Protein AF-A0A3P8KNC7-F1 (afdb_monomer)

Solvent-accessible surface area (backbone atoms only — not comparable to full-atom values): 24177 Å² total; per-residue (Å²): 132,87,75,82,82,71,83,78,50,71,65,60,50,45,69,54,47,44,63,62,51,43,53,53,45,45,51,55,51,48,52,53,58,64,34,72,78,49,32,54,43,49,47,32,30,62,50,29,31,54,52,10,49,52,38,25,49,52,13,49,52,46,45,53,50,51,53,49,52,49,52,48,39,68,75,63,72,51,77,86,67,66,94,55,62,63,67,60,54,54,49,51,53,50,51,53,18,50,50,30,32,52,51,9,50,54,35,30,53,51,7,50,52,30,34,61,46,48,24,37,48,64,44,66,70,52,71,58,62,69,56,50,41,55,55,33,48,37,40,67,31,40,56,56,78,46,58,39,99,82,72,78,47,75,53,80,48,36,68,73,57,72,82,70,63,49,46,84,59,31,68,81,48,53,87,65,42,43,63,58,77,69,73,42,61,44,49,41,33,38,53,99,61,39,42,37,42,33,33,53,46,42,33,40,28,58,47,77,39,52,60,88,78,48,53,73,71,56,50,56,52,36,62,73,66,73,44,58,70,57,90,64,30,34,38,38,80,46,76,49,41,31,42,40,39,41,36,43,44,74,82,41,60,60,72,56,34,39,31,31,38,47,81,82,49,38,60,62,59,89,76,43,41,77,58,93,66,62,80,96,51,52,79,46,47,46,26,19,69,43,56,70,66,49,51,60,54,55,68,39,89,60,48,59,58,50,52,48,53,46,50,54,52,52,47,68,40,61,45,63,61,84,88,50,98,52,93,62,65,48,60,57,42,72,49,31,37,39,34,48,41,43,39,36,40,37,38,30,38,36,100,66,70,64,87,60,64,90,59,60,48,93,57,92,50,65,66,64,50,42,50,52,52,42,49,30,49,52,34,40,48,51,50,51,49,50,61,54,55,67,36,38,91,60,66,48,88,67,50,73,67,81,59,71,89,81,63,85,90,71,82,90,73,80,72,87,79,82,73,87,82,79,87,76,87,83,82,134

Mean predicted aligned error: 10.74 Å

pLDDT: mean 82.65, std 15.17, range [25.67, 96.25]

Foldseek 3Di:
DDDPPDDQDLCLLCVQPLVVLLVVLLVLLVVQCPDPVNVVLVCLQPVLQVVLVVLQVVLVVLVVVLVVVVVCCVPVVDPPPPPDPPCVVSVVSNVSSVVSNVVSVVSNVSNNVSFQCSLQCSLVVGPLVVSVQSLCVLFVWGWDFCAPPVNPDGDWAQDDDPVVQDQVLFPVRDPFKGKDGSPWTWTWTDDPFKIKIKIKIKIKGKDKDQQVPDDPVVNVVQVVVVFDDDVRITIDIDMFIKIKMKMFGRDFDQQPKKKWQQPVPGRPDPLWDFADDDPLQVNRRITHNDRVVVVVLVPPPCLSVQLSVLVVCQQQQFAQDPPDPDSPGDGWARWMWIDHRRMIMIMTTDPDDASDSNDGHPGPDSVSVSCSVSRRNSSSSSSVVSRQSNCVSRPDDTDRPRDPPPDDPDPPPDDPPPDDDDDDDDDD

Sequence (428 aa):
MSVSNKLVSKESFIRSKRPTISKLTTQLINNYFADRKKSRKINWAKSGFWSGVSIFVLGLLLLITIVFLFVFDYFRNMQLLGKIKRELFYGIMLGTSFSFIFLGLIVLIIGHRAKKYVLKDVITSLDKYKLIKKLFNFFTLGYKENIDEDGNNTDKNYELINFYKNTHNFSDLKSGFAPICKKYEQYEALTTNQYIKMHNIEYQGSIWHNINSLSRKIKKRVLKTNAQTYGNLIEQKLTKKRFGIAVKLKNLNPEVNVSLFDKDNIYTPNDYKSIDIPKSYEKLLIKSNNPFVLESWLNQKNNLEFLNEIYNELIISQISVPNTKANKKFLIDNLSFIVRNTEAFIWFDIPFELVDLIFIAKNINKEDIIETIVNKLMDDFYLIYLALQLLVPFGLEISVKEEVVNKPLESDLVFDDKESTNNQETKE

Organism: NCBI:txid55603

Secondary structure (DSSP, 8-state):
-----PPPPHHHHHHHHHHHHHHHHHHHHHHHHH-HHHHHHHHIIIIIHHHHHHHHHHHHHHHHHHHHHHHHHHHH---TTTTS-HHHHHHHHHHHHHHHHHHHHHHHHHHHHHHHHHHHHHHHTS-HHHHHHHHHHHTTPEE---B-TTSSSBPPP-PPPHHHH-GGG-TTS-TT-EE-TTSSPEEEEE-SSEEEEEEEEEEEEEEEEETTTS-HHHHHHHHHTT--EETTEEEEEEEEEEEEEEEEESS--TT--EEES-TT-SS--TT-EEPP--GGGGGG--EES-HHHHHHHHTSTTHHHHHHHHHHHHHH-----TT-SS---PPPEEEEEEEETTEEEEEEE-SS-SS------SSS-HHHHHHHHHHHHHHHHHHHHHHHHTTGGGT---------TTS-S-TT----------------

Nearest PDB structures (foldseek):
  7tt5-assembly1_A  TM=3.662E-01  e=1.891E+00  Escherichia coli
  7ye6-assembly1_A  TM=3.607E-01  e=2.477E+00  Escherichia coli K-12
  7r1v-assembly1_A  TM=3.415E-01  e=4.735E+00  Escherichia coli O157:H7
  6fsu-assembly1_A  TM=3.048E-01  e=4.998E+00  Escherichia coli O157:H7
  6fsu-assembly2_B  TM=3.023E-01  e=7.293E+00  Escherichia coli O157:H7

Structure (mmCIF, N/CA/C/O backbone):
data_AF-A0A3P8KNC7-F1
#
_entry.id   AF-A0A3P8KNC7-F1
#
loop_
_atom_site.group_PDB
_atom_site.id
_atom_site.type_symbol
_atom_site.label_atom_id
_atom_site.label_alt_id
_atom_site.label_comp_id
_atom_site.label_asym_id
_atom_site.label_entity_id
_atom_site.label_seq_id
_atom_site.pdbx_PDB_ins_code
_atom_site.Cartn_x
_atom_site.Cartn_y
_atom_site.Cartn_z
_atom_site.occupancy
_atom_site.B_iso_or_equiv
_atom_site.auth_seq_id
_atom_site.auth_comp_id
_atom_site.auth_asym_id
_atom_site.auth_atom_id
_atom_site.pdbx_PDB_model_num
ATOM 1 N N . MET A 1 1 ? -4.973 4.739 36.613 1.00 26.11 1 MET A N 1
ATOM 2 C CA . MET A 1 1 ? -3.979 5.654 36.008 1.00 26.11 1 MET A CA 1
ATOM 3 C C . MET A 1 1 ? -4.636 6.327 34.815 1.00 26.11 1 MET A C 1
ATOM 5 O O . MET A 1 1 ? -5.012 5.622 33.891 1.00 26.11 1 MET A O 1
ATOM 9 N N . SER A 1 2 ? -4.858 7.644 34.854 1.00 25.67 2 SER A N 1
ATOM 10 C CA . SER A 1 2 ? -5.423 8.380 33.718 1.00 25.67 2 SER A CA 1
ATOM 11 C C . SER A 1 2 ? -4.308 8.685 32.721 1.00 25.67 2 SER A C 1
ATOM 13 O O . SER A 1 2 ? -3.541 9.631 32.912 1.00 25.67 2 SER A O 1
ATOM 15 N N . VAL A 1 3 ? -4.185 7.875 31.672 1.00 34.75 3 VAL A N 1
ATOM 16 C CA . VAL A 1 3 ? -3.417 8.293 30.500 1.00 34.75 3 VAL A CA 1
ATOM 17 C C . VAL A 1 3 ? -4.234 9.406 29.852 1.00 34.75 3 VAL A C 1
ATOM 19 O O . VAL A 1 3 ? -5.353 9.182 29.396 1.00 34.75 3 VAL A O 1
ATOM 22 N N . SER A 1 4 ? -3.716 10.632 29.892 1.00 40.09 4 SER A N 1
ATOM 23 C CA . SER A 1 4 ? -4.202 11.709 29.034 1.00 40.09 4 SER A CA 1
ATOM 24 C C . SER A 1 4 ? -3.924 11.276 27.596 1.00 40.09 4 SER A C 1
ATOM 26 O O . SER A 1 4 ? -2.813 11.447 27.094 1.00 40.09 4 SER A O 1
ATOM 28 N N . ASN A 1 5 ? -4.897 10.614 26.969 1.00 56.97 5 ASN A N 1
ATOM 29 C CA . ASN A 1 5 ? -4.815 10.158 25.586 1.00 56.97 5 ASN A CA 1
ATOM 30 C C . ASN A 1 5 ? -4.989 11.366 24.671 1.00 56.97 5 ASN A C 1
ATOM 32 O O . ASN A 1 5 ? -6.041 11.571 24.074 1.00 56.97 5 ASN A O 1
ATOM 36 N N . LYS A 1 6 ? -3.973 12.225 24.610 1.00 68.81 6 LYS A N 1
ATOM 37 C CA . LYS A 1 6 ? -3.972 13.332 23.665 1.00 68.81 6 LYS A CA 1
ATOM 38 C C . LYS A 1 6 ? -3.616 12.782 22.290 1.00 68.81 6 LYS A C 1
ATOM 40 O O . LYS A 1 6 ? -2.531 12.232 22.098 1.00 68.81 6 LYS A O 1
ATOM 45 N N . LEU A 1 7 ? -4.531 12.933 21.340 1.00 82.44 7 LEU A N 1
ATOM 46 C CA . LEU A 1 7 ? -4.303 12.555 19.955 1.00 82.44 7 LEU A CA 1
ATOM 47 C C . LEU A 1 7 ? -3.129 13.366 19.379 1.00 82.44 7 LEU A C 1
ATOM 49 O O . LEU A 1 7 ? -3.103 14.596 19.448 1.00 82.44 7 LEU A O 1
ATOM 53 N N . VAL A 1 8 ? -2.131 12.683 18.818 1.00 87.00 8 VAL A N 1
ATOM 54 C CA . VAL A 1 8 ? -1.033 13.332 18.092 1.00 87.00 8 VAL A CA 1
ATOM 55 C C . VAL A 1 8 ? -1.526 13.757 16.706 1.00 87.00 8 VAL A C 1
ATOM 57 O O . VAL A 1 8 ? -1.983 12.920 15.922 1.00 87.00 8 VAL A O 1
ATOM 60 N N . SER A 1 9 ? -1.405 15.050 16.385 1.00 87.31 9 SER A N 1
ATOM 61 C CA . SER A 1 9 ? -1.753 15.561 15.052 1.00 87.31 9 SER A CA 1
ATOM 62 C C . SER A 1 9 ? -0.834 14.986 13.973 1.00 87.31 9 SER A C 1
ATOM 64 O O . SER A 1 9 ? 0.316 14.614 14.242 1.00 87.31 9 SER A O 1
ATOM 66 N N . LYS A 1 10 ? -1.311 14.965 12.725 1.00 88.62 10 LYS A N 1
ATOM 67 C CA . LYS A 1 10 ? -0.540 14.468 11.581 1.00 88.62 10 LYS A CA 1
ATOM 68 C C . LYS A 1 10 ? 0.785 15.208 11.422 1.00 88.62 10 LYS A C 1
ATOM 70 O O . LYS A 1 10 ? 1.823 14.589 11.200 1.00 88.62 10 LYS A O 1
ATOM 75 N N . GLU A 1 11 ? 0.775 16.527 11.575 1.00 89.25 11 GLU A N 1
ATOM 76 C CA . GLU A 1 11 ? 1.962 17.373 11.451 1.00 89.25 11 GLU A CA 1
ATOM 77 C C . GLU A 1 11 ? 2.979 17.057 12.543 1.00 89.25 11 GLU A C 1
ATOM 79 O O . GLU A 1 11 ? 4.170 16.953 12.253 1.00 89.25 11 GLU A O 1
ATOM 84 N N . SER A 1 12 ? 2.524 16.866 13.785 1.00 89.06 12 SER A N 1
ATOM 85 C CA . SER A 1 12 ? 3.400 16.502 14.902 1.00 89.06 12 SER A CA 1
ATOM 86 C C . SER A 1 12 ? 4.003 15.106 14.711 1.00 89.06 12 SER A C 1
ATOM 88 O O . SER A 1 12 ? 5.212 14.902 14.881 1.00 89.06 12 SER A O 1
ATOM 90 N N . PHE A 1 13 ? 3.187 14.150 14.256 1.00 90.00 13 PHE A N 1
ATOM 91 C CA . PHE A 1 13 ? 3.640 12.804 13.921 1.00 90.00 13 PHE A CA 1
ATOM 92 C C . PHE A 1 13 ? 4.709 12.829 12.818 1.00 90.00 13 PHE A C 1
ATOM 94 O O . PHE A 1 13 ? 5.808 12.305 12.997 1.00 90.00 13 PHE A O 1
ATOM 101 N N . ILE A 1 14 ? 4.441 13.513 11.703 1.00 90.75 14 ILE A N 1
ATOM 102 C CA . ILE A 1 14 ? 5.393 13.633 10.593 1.00 90.75 14 ILE A CA 1
ATOM 103 C C . ILE A 1 14 ? 6.660 14.359 11.044 1.00 90.75 14 ILE A C 1
ATOM 105 O O . ILE A 1 14 ? 7.761 13.885 10.770 1.00 90.75 14 ILE A O 1
ATOM 109 N N . ARG A 1 15 ? 6.538 15.482 11.756 1.00 90.75 15 ARG A N 1
ATOM 110 C CA . ARG A 1 15 ? 7.687 16.269 12.221 1.00 90.75 15 ARG A CA 1
ATOM 111 C C . ARG A 1 15 ? 8.618 15.445 13.105 1.00 90.75 15 ARG A C 1
ATOM 113 O O . ARG A 1 15 ? 9.832 15.542 12.950 1.00 90.75 15 ARG A O 1
ATOM 120 N N . SER A 1 16 ? 8.060 14.639 14.005 1.00 88.75 16 SER A N 1
ATOM 121 C CA . SER A 1 16 ? 8.854 13.819 14.922 1.00 88.75 16 SER A CA 1
ATOM 122 C C . SER A 1 16 ? 9.447 12.575 14.254 1.00 88.75 16 SER A C 1
ATOM 124 O O . SER A 1 16 ? 10.561 12.187 14.591 1.00 88.75 16 SER A O 1
ATOM 126 N N . LYS A 1 17 ? 8.739 11.932 13.310 1.00 91.06 17 LYS A N 1
ATOM 127 C CA . LYS A 1 17 ? 9.111 10.595 12.795 1.00 91.06 17 LYS A CA 1
ATOM 128 C C . LYS A 1 17 ? 9.783 10.588 11.430 1.00 91.06 17 LYS A C 1
ATOM 130 O O . LYS A 1 17 ? 10.603 9.705 11.149 1.00 91.06 17 LYS A O 1
ATOM 135 N N . ARG A 1 18 ? 9.498 11.584 10.589 1.00 92.81 18 ARG A N 1
ATOM 136 C CA . ARG A 1 18 ? 10.053 11.693 9.233 1.00 92.81 18 ARG A CA 1
ATOM 137 C C . ARG A 1 18 ? 11.584 11.711 9.197 1.00 92.81 18 ARG A C 1
ATOM 139 O O . ARG A 1 18 ? 12.114 11.022 8.326 1.00 92.81 18 ARG A O 1
ATOM 146 N N . PRO A 1 19 ? 12.321 12.420 10.082 1.00 93.50 19 PRO A N 1
ATOM 147 C CA . PRO A 1 19 ? 13.785 12.458 10.007 1.00 93.50 19 PRO A CA 1
ATOM 148 C C . PRO A 1 19 ? 14.421 11.067 10.111 1.00 93.50 19 PRO A C 1
ATOM 150 O O . PRO A 1 19 ? 15.242 10.689 9.274 1.00 93.50 19 PRO A O 1
ATOM 153 N N . THR A 1 20 ? 13.973 10.270 11.082 1.00 91.94 20 THR A N 1
ATOM 154 C CA . THR A 1 20 ? 14.472 8.915 11.338 1.00 91.94 20 THR A CA 1
ATOM 155 C C . THR A 1 20 ? 14.205 7.982 10.154 1.00 91.94 20 THR A C 1
ATOM 157 O O . THR A 1 20 ? 15.114 7.301 9.677 1.00 91.94 20 THR A O 1
ATOM 160 N N . ILE A 1 21 ? 12.984 7.995 9.611 1.00 93.69 21 ILE A N 1
ATOM 161 C CA . ILE A 1 21 ? 12.624 7.158 8.455 1.00 93.69 21 ILE A CA 1
ATOM 162 C C . ILE A 1 21 ? 13.291 7.638 7.166 1.00 93.69 21 ILE A C 1
ATOM 164 O O . ILE A 1 21 ? 13.717 6.812 6.359 1.00 93.69 21 ILE A O 1
ATOM 168 N N . SER A 1 22 ? 13.457 8.948 6.985 1.00 95.19 22 SER A N 1
ATOM 169 C CA . SER A 1 22 ? 14.187 9.522 5.853 1.00 95.19 22 SER A CA 1
ATOM 170 C C . SER A 1 22 ? 15.651 9.091 5.851 1.00 95.19 22 SER A C 1
ATOM 172 O O . SER A 1 22 ? 16.154 8.635 4.823 1.00 95.19 22 SER A O 1
ATOM 174 N N . LYS A 1 23 ? 16.324 9.135 7.009 1.00 93.88 23 LYS A N 1
ATOM 175 C CA . LYS A 1 23 ? 17.712 8.673 7.152 1.00 93.88 23 LYS A CA 1
ATOM 176 C C . LYS A 1 23 ? 17.848 7.189 6.801 1.00 93.88 23 LYS A C 1
ATOM 178 O O . LYS A 1 23 ? 18.689 6.840 5.974 1.00 93.88 23 LYS A O 1
ATOM 183 N N . LEU A 1 24 ? 16.990 6.332 7.360 1.00 93.50 24 LEU A N 1
ATOM 184 C CA . LEU A 1 24 ? 17.002 4.891 7.070 1.00 93.50 24 LEU A CA 1
ATOM 185 C C . LEU A 1 24 ? 16.708 4.596 5.593 1.00 93.50 24 LEU A C 1
ATOM 187 O O . LEU A 1 24 ? 17.416 3.816 4.959 1.00 93.50 24 LEU A O 1
ATOM 191 N N . THR A 1 25 ? 15.710 5.264 5.011 1.00 95.00 25 THR A N 1
ATOM 192 C CA . THR A 1 25 ? 15.371 5.113 3.586 1.00 95.00 25 THR A CA 1
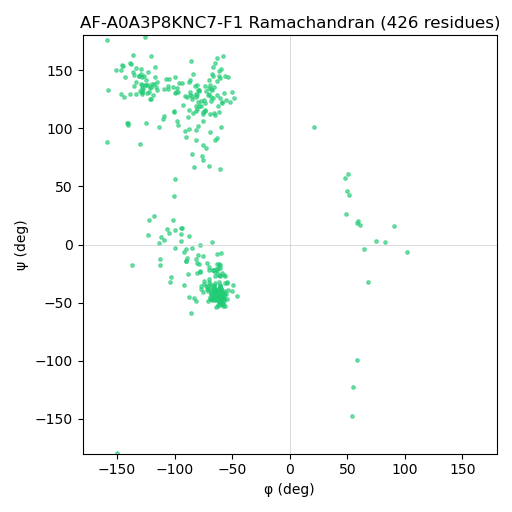ATOM 193 C C . THR A 1 25 ? 16.533 5.561 2.699 1.00 95.00 25 THR A C 1
ATOM 195 O O . THR A 1 25 ? 16.884 4.871 1.744 1.00 95.00 25 THR A O 1
ATOM 198 N N . THR A 1 26 ? 17.185 6.673 3.047 1.00 95.50 26 THR A N 1
ATOM 199 C CA . THR A 1 26 ? 18.369 7.189 2.347 1.00 95.50 26 THR A CA 1
ATOM 200 C C . THR A 1 26 ? 19.510 6.177 2.367 1.00 95.50 26 THR A C 1
ATOM 202 O O . THR A 1 26 ? 20.118 5.928 1.329 1.00 95.50 26 THR A O 1
ATOM 205 N N . GLN A 1 27 ? 19.783 5.550 3.515 1.00 94.38 27 GLN A N 1
ATOM 206 C CA . GLN A 1 27 ? 20.802 4.504 3.632 1.00 94.38 27 GLN A CA 1
ATOM 207 C C . GLN A 1 27 ? 20.477 3.296 2.744 1.00 94.38 27 GLN A C 1
ATOM 209 O O . GLN A 1 27 ? 21.323 2.872 1.958 1.00 94.38 27 GLN A O 1
ATOM 214 N N . LEU A 1 28 ? 19.243 2.784 2.795 1.00 93.38 28 LEU A N 1
ATOM 215 C CA . LEU A 1 28 ? 18.823 1.637 1.981 1.00 93.38 28 LEU A CA 1
ATOM 216 C C . LEU A 1 28 ? 18.915 1.928 0.474 1.00 93.38 28 LEU A C 1
ATOM 218 O O . LEU A 1 28 ? 19.431 1.109 -0.289 1.00 93.38 28 LEU A O 1
ATOM 222 N N . ILE A 1 29 ? 18.475 3.113 0.046 1.00 94.25 29 ILE A N 1
ATOM 223 C CA . ILE A 1 29 ? 18.578 3.551 -1.350 1.00 94.25 29 ILE A CA 1
ATOM 224 C C . ILE A 1 29 ? 20.042 3.736 -1.753 1.00 94.25 29 ILE A C 1
ATOM 226 O O . ILE A 1 29 ? 20.451 3.276 -2.817 1.00 94.25 29 ILE A O 1
ATOM 230 N N . ASN A 1 30 ? 20.876 4.352 -0.918 1.00 93.12 30 ASN A N 1
ATOM 231 C CA . ASN A 1 30 ? 22.291 4.510 -1.239 1.00 93.12 30 ASN A CA 1
ATOM 232 C C . ASN A 1 30 ? 23.007 3.166 -1.373 1.00 93.12 30 ASN A C 1
ATOM 234 O O . ASN A 1 30 ? 23.741 2.990 -2.344 1.00 93.12 30 ASN A O 1
ATOM 238 N N . ASN A 1 31 ? 22.713 2.200 -0.502 1.00 91.25 31 ASN A N 1
ATOM 239 C CA . ASN A 1 31 ? 23.242 0.841 -0.606 1.00 91.25 31 ASN A CA 1
ATOM 240 C C . ASN A 1 31 ? 22.816 0.172 -1.923 1.00 91.25 31 ASN A C 1
ATOM 242 O O . ASN A 1 31 ? 23.648 -0.412 -2.618 1.00 91.25 31 ASN A O 1
ATOM 246 N N . TYR A 1 32 ? 21.549 0.326 -2.332 1.00 91.56 32 TYR A N 1
ATOM 247 C CA . TYR A 1 32 ? 21.067 -0.172 -3.625 1.00 91.56 32 TYR A CA 1
ATOM 248 C C . TYR A 1 32 ? 21.847 0.418 -4.812 1.00 91.56 32 TYR A C 1
ATOM 250 O O . TYR A 1 32 ? 22.194 -0.301 -5.749 1.00 91.56 32 TYR A O 1
ATOM 258 N N . PHE A 1 33 ? 22.122 1.725 -4.790 1.00 90.50 33 PHE A N 1
ATOM 259 C CA . PHE A 1 33 ? 22.842 2.409 -5.870 1.00 90.50 33 PHE A CA 1
ATOM 260 C C . PHE A 1 33 ? 24.362 2.174 -5.840 1.00 90.50 33 PHE A C 1
ATOM 262 O O . PHE A 1 33 ? 25.004 2.309 -6.883 1.00 90.50 33 PHE A O 1
ATOM 269 N N . ALA A 1 34 ? 24.932 1.845 -4.678 1.00 90.12 34 ALA A N 1
ATOM 270 C CA . ALA A 1 34 ? 26.352 1.537 -4.508 1.00 90.12 34 ALA A CA 1
ATOM 271 C C . ALA A 1 34 ? 26.705 0.094 -4.916 1.00 90.12 34 ALA A C 1
ATOM 273 O O . ALA A 1 34 ? 27.844 -0.173 -5.299 1.00 90.12 34 ALA A O 1
ATOM 274 N N . ASP A 1 35 ? 25.739 -0.830 -4.888 1.00 92.06 35 ASP A N 1
ATOM 275 C CA . ASP A 1 35 ? 25.931 -2.215 -5.326 1.00 92.06 35 ASP A CA 1
ATOM 276 C C . ASP A 1 35 ? 26.467 -2.275 -6.768 1.00 92.06 35 ASP A C 1
ATOM 278 O O . ASP A 1 35 ? 25.864 -1.764 -7.718 1.00 92.06 35 ASP A O 1
ATOM 282 N N . ARG A 1 36 ? 27.606 -2.953 -6.951 1.00 85.25 36 ARG A N 1
ATOM 283 C CA . ARG A 1 36 ? 28.327 -3.033 -8.230 1.00 85.25 36 ARG A CA 1
ATOM 284 C C . ARG A 1 36 ? 27.493 -3.640 -9.364 1.00 85.25 36 ARG A C 1
ATOM 286 O O . ARG A 1 36 ? 27.597 -3.185 -10.507 1.00 85.25 36 ARG A O 1
ATOM 293 N N . LYS A 1 37 ? 26.680 -4.667 -9.086 1.00 85.81 37 LYS A N 1
ATOM 294 C CA . LYS A 1 37 ? 25.828 -5.329 -10.091 1.00 85.81 37 LYS A CA 1
ATOM 295 C C . LYS A 1 37 ? 24.674 -4.411 -10.498 1.00 85.81 37 LYS A C 1
ATOM 297 O O . LYS A 1 37 ? 24.346 -4.330 -11.684 1.00 85.81 37 LYS A O 1
ATOM 302 N N . LYS A 1 38 ? 24.088 -3.695 -9.536 1.00 87.75 38 LYS A N 1
ATOM 303 C CA . LYS A 1 38 ? 22.960 -2.774 -9.760 1.00 87.75 38 LYS A CA 1
ATOM 304 C C . LYS A 1 38 ? 23.406 -1.467 -10.419 1.00 87.75 38 LYS A C 1
ATOM 306 O O . LYS A 1 38 ? 22.777 -1.023 -11.379 1.00 87.75 38 LYS A O 1
ATOM 311 N N . SER A 1 39 ? 24.545 -0.918 -10.002 1.00 86.19 39 SER A N 1
ATOM 312 C CA . SER A 1 39 ? 25.155 0.306 -10.539 1.00 86.19 39 SER A CA 1
ATOM 313 C C . SER A 1 39 ? 25.392 0.233 -12.052 1.00 86.19 39 SER A C 1
ATOM 315 O O . SER A 1 39 ? 25.012 1.143 -12.789 1.00 86.19 39 SER A O 1
ATOM 317 N N . ARG A 1 40 ? 25.884 -0.905 -12.570 1.00 85.69 40 ARG A N 1
ATOM 318 C CA . ARG A 1 40 ? 26.016 -1.118 -14.027 1.00 85.69 40 ARG A CA 1
ATOM 319 C C . ARG A 1 40 ? 24.683 -0.964 -14.761 1.00 85.69 40 ARG A C 1
ATOM 321 O O . ARG A 1 40 ? 24.621 -0.281 -15.781 1.00 85.69 40 ARG A O 1
ATOM 328 N N . LYS A 1 41 ? 23.610 -1.576 -14.247 1.00 86.75 41 LYS A N 1
ATOM 329 C CA . LYS A 1 41 ? 22.266 -1.480 -14.844 1.00 86.75 41 LYS A CA 1
ATOM 330 C C . LYS A 1 41 ? 21.720 -0.053 -14.770 1.00 86.75 41 LYS A C 1
ATOM 332 O O . LYS A 1 41 ? 21.096 0.405 -15.723 1.00 86.75 41 LYS A O 1
ATOM 337 N N . ILE A 1 42 ? 21.993 0.661 -13.677 1.00 89.12 42 ILE A N 1
ATOM 338 C CA . ILE A 1 42 ? 21.640 2.077 -13.513 1.00 89.12 42 ILE A CA 1
ATOM 339 C C . ILE A 1 42 ? 22.361 2.941 -14.556 1.00 89.12 42 ILE A C 1
ATOM 341 O O . ILE A 1 42 ? 21.724 3.784 -15.184 1.00 89.12 42 ILE A O 1
ATOM 345 N N . ASN A 1 43 ? 23.651 2.705 -14.801 1.00 87.38 43 ASN A N 1
ATOM 346 C CA . ASN A 1 43 ? 24.418 3.447 -15.805 1.00 87.38 43 ASN A CA 1
ATOM 347 C C . ASN A 1 43 ? 23.904 3.183 -17.225 1.00 87.38 43 ASN A C 1
ATOM 349 O O . ASN A 1 43 ? 23.733 4.124 -17.996 1.00 87.38 43 ASN A O 1
ATOM 353 N N . TRP A 1 44 ? 23.558 1.936 -17.558 1.00 87.06 44 TRP A N 1
ATOM 354 C CA . TRP A 1 44 ? 22.872 1.624 -18.818 1.00 87.06 44 TRP A CA 1
ATOM 355 C C . TRP A 1 44 ? 21.513 2.326 -18.933 1.00 87.06 44 TRP A C 1
ATOM 357 O O . TRP A 1 44 ? 21.173 2.846 -19.993 1.00 87.06 44 TRP A O 1
ATOM 367 N N . ALA A 1 45 ? 20.751 2.389 -17.841 1.00 88.38 45 ALA A N 1
ATOM 368 C CA . ALA A 1 45 ? 19.453 3.051 -17.807 1.00 88.38 45 ALA A CA 1
ATOM 369 C C . ALA A 1 45 ? 19.536 4.586 -17.924 1.00 88.38 45 ALA A C 1
ATOM 371 O O . ALA A 1 45 ? 18.632 5.198 -18.494 1.00 88.38 45 ALA A O 1
ATOM 372 N N . LYS A 1 46 ? 20.590 5.207 -17.373 1.00 86.56 46 LYS A N 1
ATOM 373 C CA . LYS A 1 46 ? 20.820 6.661 -17.413 1.00 86.56 46 LYS A CA 1
ATOM 374 C C . LYS A 1 46 ? 21.545 7.089 -18.686 1.00 86.56 46 LYS A C 1
ATOM 376 O O . LYS A 1 46 ? 21.010 7.884 -19.448 1.00 86.56 46 LYS A O 1
ATOM 381 N N . SER A 1 47 ? 22.739 6.553 -18.919 1.00 86.44 47 SER A N 1
ATOM 382 C CA . SER A 1 47 ? 23.640 6.986 -19.991 1.00 86.44 47 SER A CA 1
ATOM 383 C C . SER A 1 47 ? 23.449 6.190 -21.274 1.00 86.44 47 SER A C 1
ATOM 385 O O . SER A 1 47 ? 23.537 6.768 -22.350 1.00 86.44 47 SER A O 1
ATOM 387 N N . GLY A 1 48 ? 23.137 4.893 -21.175 1.00 85.81 48 GLY A N 1
ATOM 388 C CA . GLY A 1 48 ? 22.953 4.023 -22.342 1.00 85.81 48 GLY A CA 1
ATOM 389 C C . GLY A 1 48 ? 21.826 4.485 -23.265 1.00 85.81 48 GLY A C 1
ATOM 390 O O . GLY A 1 48 ? 21.948 4.405 -24.479 1.00 85.81 48 GLY A O 1
ATOM 391 N N . PHE A 1 49 ? 20.746 5.044 -22.712 1.00 84.44 49 PHE A N 1
ATOM 392 C CA . PHE A 1 49 ? 19.694 5.639 -23.536 1.00 84.44 49 PHE A CA 1
ATOM 393 C C . PHE A 1 49 ? 20.223 6.829 -24.353 1.00 84.44 49 PHE A C 1
ATOM 395 O O . PHE A 1 49 ? 20.071 6.846 -25.570 1.00 84.44 49 PHE A O 1
ATOM 402 N N . TRP A 1 50 ? 20.884 7.795 -23.709 1.00 88.69 50 TRP A N 1
ATOM 403 C CA . TRP A 1 50 ? 21.377 8.999 -24.384 1.00 88.69 50 TRP A CA 1
ATOM 404 C C . TRP A 1 50 ? 22.529 8.722 -25.345 1.00 88.69 50 TRP A C 1
ATOM 406 O O . TRP A 1 50 ? 22.547 9.292 -26.429 1.00 88.69 50 TRP A O 1
ATOM 416 N N . SER A 1 51 ? 23.447 7.814 -25.006 1.00 89.81 51 SER A N 1
ATOM 417 C CA . SER A 1 51 ? 24.494 7.398 -25.941 1.00 89.81 51 SER A CA 1
ATOM 418 C C . SER A 1 51 ? 23.899 6.712 -27.171 1.00 89.81 51 SER A C 1
ATOM 420 O O . SER A 1 51 ? 24.319 7.006 -28.286 1.00 89.81 51 SER A O 1
ATOM 422 N N . GLY A 1 52 ? 22.870 5.877 -26.992 1.00 90.75 52 GLY A N 1
ATOM 423 C CA . GLY A 1 52 ? 22.117 5.281 -28.095 1.00 90.75 52 GLY A CA 1
ATOM 424 C C . GLY A 1 52 ? 21.443 6.324 -28.986 1.00 90.75 52 GLY A C 1
ATOM 425 O O . GLY A 1 52 ? 21.566 6.236 -30.206 1.00 90.75 52 GLY A O 1
ATOM 426 N N . VAL A 1 53 ? 20.794 7.340 -28.392 1.00 91.75 53 VAL A N 1
ATOM 427 C CA . VAL A 1 53 ? 20.207 8.468 -29.143 1.00 91.75 53 VAL A CA 1
ATOM 428 C C . VAL A 1 53 ? 21.292 9.177 -29.951 1.00 91.75 53 VAL A C 1
ATOM 430 O O . VAL A 1 53 ? 21.121 9.361 -31.152 1.00 91.75 53 VAL A O 1
ATOM 433 N N . SER A 1 54 ? 22.415 9.539 -29.328 1.00 93.94 54 SER A N 1
ATOM 434 C CA . SER A 1 54 ? 23.494 10.269 -29.998 1.00 93.94 54 SER A CA 1
ATOM 435 C C . SER A 1 54 ? 24.088 9.484 -31.167 1.00 93.94 54 SER A C 1
ATOM 437 O O . SER A 1 54 ? 24.236 10.038 -32.252 1.00 93.94 54 SER A O 1
ATOM 439 N N . ILE A 1 55 ? 24.378 8.190 -30.985 1.00 94.00 55 ILE A N 1
ATOM 440 C CA . ILE A 1 55 ? 24.916 7.327 -32.051 1.00 94.00 55 ILE A CA 1
ATOM 441 C C . ILE A 1 55 ? 23.906 7.197 -33.199 1.00 94.00 55 ILE A C 1
ATOM 443 O O . ILE A 1 55 ? 24.275 7.318 -34.367 1.00 94.00 55 ILE A O 1
ATOM 447 N N . PHE A 1 56 ? 22.625 7.004 -32.876 1.00 95.56 56 PHE A N 1
ATOM 448 C CA . PHE A 1 56 ? 21.559 6.903 -33.870 1.00 95.56 56 PHE A CA 1
ATOM 449 C C . PHE A 1 56 ? 21.402 8.200 -34.680 1.00 95.56 56 PHE A C 1
ATOM 451 O O . PHE A 1 56 ? 21.335 8.159 -35.908 1.00 95.56 56 PHE A O 1
ATOM 458 N N . VAL A 1 57 ? 21.399 9.356 -34.007 1.00 95.75 57 VAL A N 1
ATOM 459 C CA . VAL A 1 57 ? 21.302 10.675 -34.651 1.00 95.75 57 VAL A CA 1
ATOM 460 C C . VAL A 1 57 ? 22.527 10.958 -35.518 1.00 95.75 57 VAL A C 1
ATOM 462 O O . VAL A 1 57 ? 22.363 11.416 -36.645 1.00 95.75 57 VAL A O 1
ATOM 465 N N . LEU A 1 58 ? 23.739 10.638 -35.054 1.00 95.25 58 LEU A N 1
ATOM 466 C CA . LEU A 1 58 ? 24.955 10.753 -35.868 1.00 95.25 58 LEU A CA 1
ATOM 467 C C . LEU A 1 58 ? 24.872 9.884 -37.130 1.00 95.25 58 LEU A C 1
ATOM 469 O O . LEU A 1 58 ? 25.203 10.354 -38.216 1.00 95.25 58 LEU A O 1
ATOM 473 N N . GLY A 1 59 ? 24.373 8.650 -37.010 1.00 95.56 59 GLY A N 1
ATOM 474 C CA . GLY A 1 59 ? 24.130 7.769 -38.153 1.00 95.56 59 GLY A CA 1
ATOM 475 C C . GLY A 1 59 ? 23.145 8.363 -39.166 1.00 95.56 59 GLY A C 1
ATOM 476 O O . GLY A 1 59 ? 23.424 8.343 -40.365 1.00 95.56 59 GLY A O 1
ATOM 477 N N . LEU A 1 60 ? 22.039 8.953 -38.696 1.00 96.25 60 LEU A N 1
ATOM 478 C CA . LEU A 1 60 ? 21.060 9.640 -39.549 1.00 96.25 60 LEU A CA 1
ATOM 479 C C . LEU A 1 60 ? 21.625 10.897 -40.217 1.00 96.25 60 LEU A C 1
ATOM 481 O O . LEU A 1 60 ? 21.385 11.115 -41.401 1.00 96.25 60 LEU A O 1
ATOM 485 N N . LEU A 1 61 ? 22.383 11.717 -39.488 1.00 96.12 61 LEU A N 1
ATOM 486 C CA . LEU A 1 61 ? 23.021 12.911 -40.047 1.00 96.12 61 LEU A CA 1
ATOM 487 C C . LEU A 1 61 ? 24.040 12.540 -41.127 1.00 96.12 61 LEU A C 1
ATOM 489 O O . LEU A 1 61 ? 24.073 13.179 -42.181 1.00 96.12 61 LEU A O 1
ATOM 493 N N . LEU A 1 62 ? 24.821 11.478 -40.908 1.00 94.94 62 LEU A N 1
ATOM 494 C CA . LEU A 1 62 ? 25.701 10.924 -41.935 1.00 94.94 62 LEU A CA 1
ATOM 495 C C . LEU A 1 62 ? 24.897 10.465 -43.151 1.00 94.94 62 LEU A C 1
ATOM 497 O O . LEU A 1 62 ? 25.252 10.837 -44.264 1.00 94.94 62 LEU A O 1
ATOM 501 N N . LEU A 1 63 ? 23.787 9.745 -42.954 1.00 95.19 63 LEU A N 1
ATOM 502 C CA . LEU A 1 63 ? 22.930 9.290 -44.052 1.00 95.19 63 LEU A CA 1
ATOM 503 C C . LEU A 1 63 ? 22.429 10.465 -44.900 1.00 95.19 63 LEU A C 1
ATOM 505 O O . LEU A 1 63 ? 22.562 10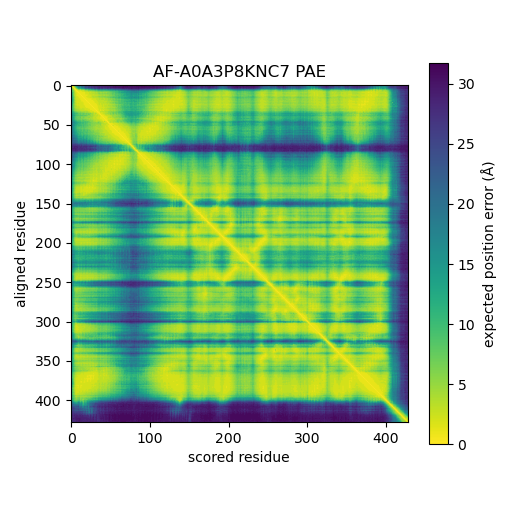.446 -46.121 1.00 95.19 63 LEU A O 1
ATOM 509 N N . ILE A 1 64 ? 21.902 11.507 -44.251 1.00 94.62 64 ILE A N 1
ATOM 510 C CA . ILE A 1 64 ? 21.407 12.720 -44.918 1.00 94.62 64 ILE A CA 1
ATOM 511 C C . ILE A 1 64 ? 22.536 13.401 -45.695 1.00 94.62 64 ILE A C 1
ATOM 513 O O . ILE A 1 64 ? 22.351 13.768 -46.854 1.00 94.62 64 ILE A O 1
ATOM 517 N N . THR A 1 65 ? 23.716 13.529 -45.085 1.00 92.00 65 THR A N 1
ATOM 518 C CA . THR A 1 65 ? 24.886 14.152 -45.721 1.00 92.00 65 THR A CA 1
ATOM 519 C C . THR A 1 65 ? 25.338 13.357 -46.944 1.00 92.00 65 THR A C 1
ATOM 521 O O . THR A 1 65 ? 25.636 13.941 -47.981 1.00 92.00 65 THR A O 1
ATOM 524 N N . ILE A 1 66 ? 25.343 12.026 -46.857 1.00 90.69 66 ILE A N 1
ATOM 525 C CA . ILE A 1 66 ? 25.705 11.135 -47.965 1.00 90.69 66 ILE A CA 1
ATOM 526 C C . ILE A 1 66 ? 24.712 11.266 -49.117 1.00 90.69 66 ILE A C 1
ATOM 528 O O . ILE A 1 66 ? 25.135 11.409 -50.261 1.00 90.69 66 ILE A O 1
ATOM 532 N N . VAL A 1 67 ? 23.407 11.256 -48.827 1.00 89.31 67 VAL A N 1
ATOM 533 C CA . VAL A 1 67 ? 22.359 11.447 -49.840 1.00 89.31 67 VAL A CA 1
ATOM 534 C C . VAL A 1 67 ? 22.503 12.816 -50.501 1.00 89.31 67 VAL A C 1
ATOM 536 O O . VAL A 1 67 ? 22.460 12.909 -51.725 1.00 89.31 67 VAL A O 1
ATOM 539 N N . PHE A 1 68 ? 22.743 13.870 -49.720 1.00 88.56 68 PHE A N 1
ATOM 540 C CA . PHE A 1 68 ? 22.943 15.215 -50.252 1.00 88.56 68 PHE A CA 1
ATOM 541 C C . PHE A 1 68 ? 24.189 15.304 -51.143 1.00 88.56 68 PHE A C 1
ATOM 543 O O . PHE A 1 68 ? 24.110 15.833 -52.250 1.00 88.56 68 PHE A O 1
ATOM 550 N N . LEU A 1 69 ? 25.318 14.736 -50.707 1.00 85.81 69 LEU A N 1
ATOM 551 C CA . LEU A 1 69 ? 26.550 14.672 -51.497 1.00 85.81 69 LEU A CA 1
ATOM 552 C C . LEU A 1 69 ? 26.367 13.852 -52.774 1.00 85.81 69 LEU A C 1
ATOM 554 O O . LEU A 1 69 ? 26.888 14.242 -53.809 1.00 85.81 69 LEU A O 1
ATOM 558 N N . PHE A 1 70 ? 25.634 12.739 -52.718 1.00 84.50 70 PHE A N 1
ATOM 559 C CA . PHE A 1 70 ? 25.329 11.919 -53.890 1.00 84.50 70 PHE A CA 1
ATOM 560 C C . PHE A 1 70 ? 24.476 12.684 -54.906 1.00 84.50 70 PHE A C 1
ATOM 562 O O . PHE A 1 70 ? 24.802 12.704 -56.089 1.00 84.50 70 PHE A O 1
ATOM 569 N N . VAL A 1 71 ? 23.414 13.358 -54.452 1.00 84.75 71 VAL A N 1
ATOM 570 C CA . VAL A 1 71 ? 22.556 14.199 -55.302 1.00 84.75 71 VAL A CA 1
ATOM 571 C C . VAL A 1 71 ? 23.372 15.340 -55.911 1.00 84.75 71 VAL A C 1
ATOM 573 O O . VAL A 1 71 ? 23.313 15.568 -57.115 1.00 84.75 71 VAL A O 1
ATOM 576 N N . PHE A 1 72 ? 24.181 16.034 -55.112 1.00 82.19 72 PHE A N 1
ATOM 577 C CA . PHE A 1 72 ? 25.005 17.138 -55.593 1.00 82.19 72 PHE A CA 1
ATOM 578 C C . PHE A 1 72 ? 26.040 16.682 -56.635 1.00 82.19 72 PHE A C 1
ATOM 580 O O . PHE A 1 72 ? 26.147 17.299 -57.691 1.00 82.19 72 PHE A O 1
ATOM 587 N N . ASP A 1 73 ? 26.751 15.583 -56.378 1.00 78.25 73 ASP A N 1
ATOM 588 C CA . ASP A 1 73 ? 27.720 14.982 -57.304 1.00 78.25 73 ASP A CA 1
ATOM 589 C C . ASP A 1 73 ? 27.049 14.499 -58.605 1.00 78.25 73 ASP A C 1
ATOM 591 O O . ASP A 1 73 ? 27.567 14.721 -59.699 1.00 78.25 73 ASP A O 1
ATOM 595 N N . TYR A 1 74 ? 25.850 13.912 -58.504 1.00 77.75 74 TYR A N 1
ATOM 596 C CA . TYR A 1 74 ? 25.069 13.440 -59.650 1.00 77.75 74 TYR A CA 1
ATOM 597 C C . TYR A 1 74 ? 24.544 14.581 -60.535 1.00 77.75 74 TYR A C 1
ATOM 599 O O . TYR A 1 74 ? 24.616 14.485 -61.756 1.00 77.75 74 TYR A O 1
ATOM 607 N N . PHE A 1 75 ? 24.030 15.667 -59.947 1.00 77.69 75 PHE A N 1
ATOM 608 C CA . PHE A 1 75 ? 23.411 16.760 -60.709 1.00 77.69 75 PHE A CA 1
ATOM 609 C C . PHE A 1 75 ? 24.388 17.852 -61.164 1.00 77.69 75 PHE A C 1
ATOM 611 O O . PHE A 1 75 ? 24.101 18.535 -62.146 1.00 77.69 75 PHE A O 1
ATOM 618 N N . ARG A 1 76 ? 25.527 18.052 -60.484 1.00 69.38 76 ARG A N 1
ATOM 619 C CA . ARG A 1 76 ? 26.505 19.098 -60.851 1.00 69.38 76 ARG A CA 1
ATOM 620 C C . ARG A 1 76 ? 27.713 18.604 -61.644 1.00 69.38 76 ARG A C 1
ATOM 622 O O . ARG A 1 76 ? 28.523 19.446 -62.023 1.00 69.38 76 ARG A O 1
ATOM 629 N N . ASN A 1 77 ? 27.853 17.297 -61.902 1.00 64.12 77 ASN A N 1
ATOM 630 C CA . ASN A 1 77 ? 29.027 16.713 -62.579 1.00 64.12 77 ASN A CA 1
ATOM 631 C C . ASN A 1 77 ? 30.374 17.181 -61.977 1.00 64.12 77 ASN A C 1
ATOM 633 O O . ASN A 1 77 ? 31.401 17.225 -62.655 1.00 64.12 77 ASN A O 1
ATOM 637 N N . MET A 1 78 ? 30.385 17.564 -60.699 1.00 59.25 78 MET A N 1
ATOM 638 C CA . MET A 1 78 ? 31.595 18.004 -60.014 1.00 59.25 78 MET A CA 1
ATOM 639 C C . MET A 1 78 ? 32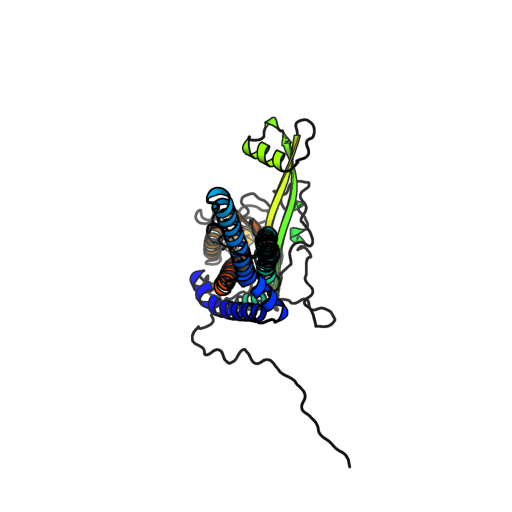.372 16.771 -59.576 1.00 59.25 78 MET A C 1
ATOM 641 O O . MET A 1 78 ? 31.912 16.074 -58.693 1.00 59.25 78 MET A O 1
ATOM 645 N N . GLN A 1 79 ? 33.569 16.522 -60.111 1.00 62.12 79 GLN A N 1
ATOM 646 C CA . GLN A 1 79 ? 34.462 15.466 -59.610 1.00 62.12 79 GLN A CA 1
ATOM 647 C C . GLN A 1 79 ? 35.045 15.824 -58.225 1.00 62.12 79 GLN A C 1
ATOM 649 O O . GLN A 1 79 ? 36.244 16.053 -58.079 1.00 62.12 79 GLN A O 1
ATOM 654 N N . LEU A 1 80 ? 34.204 15.872 -57.190 1.00 58.53 80 LEU A N 1
ATOM 655 C CA . LEU A 1 80 ? 34.583 16.231 -55.815 1.00 58.53 80 LEU A CA 1
ATOM 656 C C . LEU A 1 80 ? 35.572 15.237 -55.174 1.00 58.53 80 LEU A C 1
ATOM 658 O O . LEU A 1 80 ? 36.262 15.595 -54.225 1.00 58.53 80 LEU A O 1
ATOM 662 N N . LEU A 1 81 ? 35.653 14.001 -55.681 1.00 58.59 81 LEU A N 1
ATOM 663 C CA . LEU A 1 81 ? 36.388 12.883 -55.062 1.00 58.59 81 LEU A CA 1
ATOM 664 C C . LEU A 1 81 ? 37.640 12.405 -55.832 1.00 58.59 81 LEU A C 1
ATOM 666 O O . LEU A 1 81 ? 38.264 11.419 -55.431 1.00 58.59 81 LEU A O 1
ATOM 670 N N . GLY A 1 82 ? 38.062 13.090 -56.902 1.00 59.94 82 GLY A N 1
ATOM 671 C CA . GLY A 1 82 ? 39.269 12.716 -57.661 1.00 59.94 82 GLY A CA 1
ATOM 672 C C . GLY A 1 82 ? 39.275 11.252 -58.154 1.00 59.94 82 GLY A C 1
ATOM 673 O O . GLY A 1 82 ? 38.229 10.688 -58.457 1.00 59.94 82 GLY A O 1
ATOM 674 N N . LYS A 1 83 ? 40.458 10.615 -58.235 1.00 56.16 83 LYS A N 1
ATOM 675 C CA . LYS A 1 83 ? 40.675 9.236 -58.754 1.00 56.16 83 LYS A CA 1
ATOM 676 C C . LYS A 1 83 ? 40.082 8.096 -57.894 1.00 56.16 83 LYS A C 1
ATOM 678 O O . LYS A 1 83 ? 40.289 6.926 -58.220 1.00 56.16 83 LYS A O 1
ATOM 683 N N . ILE A 1 84 ? 39.396 8.386 -56.788 1.00 62.94 84 ILE A N 1
ATOM 684 C CA . ILE A 1 84 ? 38.795 7.349 -55.935 1.00 62.94 84 ILE A CA 1
ATOM 685 C C . ILE A 1 84 ? 37.556 6.781 -56.640 1.00 62.94 84 ILE A C 1
ATOM 687 O O . ILE A 1 84 ? 36.740 7.533 -57.169 1.00 62.94 84 ILE A O 1
ATOM 691 N N . LYS A 1 85 ? 37.382 5.449 -56.631 1.00 73.94 85 LYS A N 1
ATOM 692 C CA . LYS A 1 85 ? 36.153 4.805 -57.127 1.00 73.94 85 LYS A CA 1
ATOM 693 C C . LYS A 1 85 ? 34.957 5.317 -56.316 1.00 73.94 85 LYS A C 1
ATOM 695 O O . LYS A 1 85 ? 34.725 4.871 -55.196 1.00 73.94 85 LYS A O 1
ATOM 700 N N . ARG A 1 86 ? 34.208 6.254 -56.897 1.00 75.00 86 ARG A N 1
ATOM 701 C CA . ARG A 1 86 ? 33.036 6.931 -56.323 1.00 75.00 86 ARG A CA 1
ATOM 702 C C . ARG A 1 86 ? 32.050 5.971 -55.649 1.00 75.00 86 ARG A C 1
ATOM 704 O O . ARG A 1 86 ? 31.608 6.218 -54.532 1.00 75.00 86 ARG A O 1
ATOM 711 N N . GLU A 1 87 ? 31.760 4.847 -56.299 1.00 79.00 87 GLU A N 1
ATOM 712 C CA . GLU A 1 87 ? 30.879 3.791 -55.780 1.00 79.00 87 GLU A CA 1
ATOM 713 C C . GLU A 1 87 ? 31.384 3.197 -54.460 1.00 79.00 87 GLU A C 1
ATOM 715 O O . GLU A 1 87 ? 30.605 2.976 -53.536 1.00 79.00 87 GLU A O 1
ATOM 720 N N . LEU A 1 88 ? 32.698 2.994 -54.342 1.00 82.81 88 LEU A N 1
ATOM 721 C CA . LEU A 1 88 ? 33.325 2.437 -53.149 1.00 82.81 88 LEU A CA 1
ATOM 722 C C . LEU A 1 88 ? 33.298 3.440 -51.988 1.00 82.81 88 LEU A C 1
ATOM 724 O O . LEU A 1 88 ? 33.021 3.051 -50.857 1.00 82.81 88 LEU A O 1
ATOM 728 N N . PHE A 1 89 ? 33.504 4.732 -52.263 1.00 85.56 89 PHE A N 1
ATOM 729 C CA . PHE A 1 89 ? 33.376 5.786 -51.253 1.00 85.56 89 PHE A CA 1
ATOM 730 C C . PHE A 1 89 ? 31.948 5.869 -50.693 1.00 85.56 89 PHE A C 1
ATOM 732 O O . PHE A 1 89 ? 31.758 5.784 -49.478 1.00 85.56 89 PHE A O 1
ATOM 739 N N . TYR A 1 90 ? 30.937 5.978 -51.564 1.00 86.06 90 TYR A N 1
ATOM 740 C CA . TYR A 1 90 ? 29.540 6.035 -51.128 1.00 86.06 90 TYR A CA 1
ATOM 741 C C . TYR A 1 90 ? 29.095 4.736 -50.450 1.00 86.06 90 TYR A C 1
ATOM 743 O O . TYR A 1 90 ? 28.400 4.797 -49.441 1.00 86.06 90 TYR A O 1
ATOM 751 N N . GLY A 1 91 ? 29.538 3.573 -50.938 1.00 87.38 91 GLY A N 1
ATOM 752 C CA . GLY A 1 91 ? 29.254 2.278 -50.317 1.00 87.38 91 GLY A CA 1
ATOM 753 C C . GLY A 1 91 ? 29.807 2.165 -48.894 1.00 87.38 91 GLY A C 1
ATOM 754 O O . GLY A 1 91 ? 29.076 1.770 -47.987 1.00 87.38 91 GLY A O 1
ATOM 755 N N . ILE A 1 92 ? 31.062 2.576 -48.669 1.00 89.81 92 ILE A N 1
ATOM 756 C CA . ILE A 1 92 ? 31.669 2.592 -47.328 1.00 89.81 92 ILE A CA 1
ATOM 757 C C . ILE A 1 92 ? 30.925 3.567 -46.412 1.00 89.81 92 ILE A C 1
ATOM 759 O O . ILE A 1 92 ? 30.576 3.199 -45.294 1.00 89.81 92 ILE A O 1
ATOM 763 N N . MET A 1 93 ? 30.642 4.784 -46.881 1.00 90.81 93 MET A N 1
ATOM 764 C CA . MET A 1 93 ? 29.949 5.802 -46.084 1.00 90.81 93 MET A CA 1
ATOM 765 C C . MET A 1 93 ? 28.507 5.394 -45.740 1.00 90.81 93 MET A C 1
ATOM 767 O O . MET A 1 93 ? 28.047 5.605 -44.617 1.00 90.81 93 MET A O 1
ATOM 771 N N . LEU A 1 94 ? 27.787 4.762 -46.673 1.00 92.88 94 LEU A N 1
ATOM 772 C CA . LEU A 1 94 ? 26.467 4.188 -46.400 1.00 92.88 94 LEU A CA 1
ATOM 773 C C . LEU A 1 94 ? 26.569 3.046 -45.384 1.00 92.88 94 LEU A C 1
ATOM 775 O O . LEU A 1 94 ? 25.793 3.007 -44.431 1.00 92.88 94 LEU A O 1
ATOM 779 N N . GLY A 1 95 ? 27.545 2.148 -45.542 1.00 94.00 95 GLY A N 1
ATOM 780 C CA . GLY A 1 95 ? 27.785 1.049 -44.607 1.00 94.00 95 GLY A CA 1
ATOM 781 C C . GLY A 1 95 ? 28.089 1.528 -43.183 1.00 94.00 95 GLY A C 1
ATOM 782 O O . GLY A 1 95 ? 27.529 0.993 -42.221 1.00 94.00 95 GLY A O 1
ATOM 783 N N . THR A 1 96 ? 28.915 2.566 -43.023 1.00 93.94 96 THR A N 1
ATOM 784 C CA . THR A 1 96 ? 29.221 3.154 -41.707 1.00 93.94 96 THR A CA 1
ATOM 785 C C . THR A 1 96 ? 28.009 3.858 -41.102 1.00 93.94 96 THR A C 1
ATOM 787 O O . THR A 1 96 ? 27.725 3.663 -39.919 1.00 93.94 96 THR A O 1
ATOM 790 N N . SER A 1 97 ? 27.239 4.601 -41.904 1.00 96.12 97 SER A N 1
ATOM 791 C CA . SER A 1 97 ? 25.988 5.229 -41.465 1.00 96.12 97 SER A CA 1
ATOM 792 C C . SER A 1 97 ? 24.980 4.193 -40.956 1.00 96.12 97 SER A C 1
ATOM 794 O O . SER A 1 97 ? 24.509 4.306 -39.820 1.00 96.12 97 SER A O 1
ATOM 796 N N . PHE A 1 98 ? 24.707 3.136 -41.729 1.00 95.25 98 PHE A N 1
ATOM 797 C CA . PHE A 1 98 ? 23.819 2.058 -41.290 1.00 95.25 98 PHE A CA 1
ATOM 798 C C . PHE A 1 98 ? 24.348 1.349 -40.044 1.00 95.25 98 PHE A C 1
ATOM 800 O O . PHE A 1 98 ? 23.569 1.070 -39.134 1.00 95.25 98 PHE A O 1
ATOM 807 N N . SER A 1 99 ? 25.660 1.118 -39.949 1.00 95.75 99 SER A N 1
ATOM 808 C CA . SER A 1 99 ? 26.274 0.529 -38.752 1.00 95.75 99 SER A CA 1
ATOM 809 C C . SER A 1 99 ? 25.996 1.370 -37.504 1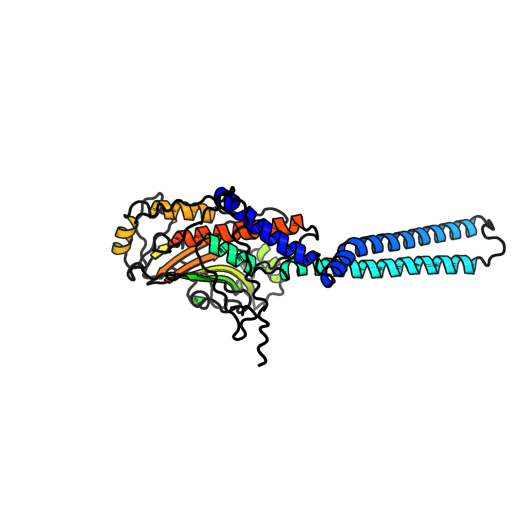.00 95.75 99 SER A C 1
ATOM 811 O O . SER A 1 99 ? 25.588 0.824 -36.481 1.00 95.75 99 SER A O 1
ATOM 813 N N . PHE A 1 100 ? 26.128 2.698 -37.581 1.00 95.88 100 PHE A N 1
ATOM 814 C CA . PHE A 1 100 ? 25.776 3.588 -36.471 1.00 95.88 100 PHE A CA 1
ATOM 815 C C . PHE A 1 100 ? 24.278 3.591 -36.169 1.00 95.88 100 PHE A C 1
ATOM 817 O O . PHE A 1 100 ? 23.902 3.513 -35.002 1.00 95.88 100 PHE A O 1
ATOM 824 N N . ILE A 1 101 ? 23.412 3.601 -37.183 1.00 96.25 101 ILE A N 1
ATOM 825 C CA . ILE A 1 101 ? 21.959 3.518 -36.979 1.00 96.25 101 ILE A CA 1
ATOM 826 C C . ILE A 1 101 ? 21.594 2.225 -36.229 1.00 96.25 101 ILE A C 1
ATOM 828 O O . ILE A 1 101 ? 20.906 2.281 -35.207 1.00 96.25 101 ILE A O 1
ATOM 832 N N . PHE A 1 102 ? 22.088 1.066 -36.677 1.00 95.88 102 PHE A N 1
ATOM 833 C CA . PHE A 1 102 ? 21.806 -0.224 -36.040 1.00 95.88 102 PHE A CA 1
ATOM 834 C C . PHE A 1 102 ? 22.405 -0.328 -34.634 1.00 95.88 102 PHE A C 1
ATOM 836 O O . PHE A 1 102 ? 21.701 -0.727 -33.704 1.00 95.88 102 PHE A O 1
ATOM 843 N N . LEU A 1 103 ? 23.667 0.069 -34.444 1.00 94.88 103 LEU A N 1
ATOM 844 C CA . LEU A 1 103 ? 24.307 0.076 -33.124 1.00 94.88 103 LEU A CA 1
ATOM 845 C C . LEU A 1 103 ? 23.575 1.008 -32.152 1.00 94.88 103 LEU A C 1
ATOM 847 O O . LEU A 1 103 ? 23.289 0.613 -31.021 1.00 94.88 103 LEU A O 1
ATOM 851 N N . GLY A 1 104 ? 23.210 2.211 -32.601 1.00 93.69 104 GLY A N 1
ATOM 852 C CA . GLY A 1 104 ? 22.420 3.162 -31.823 1.00 93.69 104 GLY A CA 1
ATOM 853 C C . GLY A 1 104 ? 21.072 2.575 -31.406 1.00 93.69 104 GLY A C 1
ATOM 854 O O . GLY A 1 104 ? 20.703 2.651 -30.235 1.00 93.69 104 GLY A O 1
ATOM 855 N N . LEU A 1 105 ? 20.372 1.900 -32.323 1.00 94.75 105 LEU A N 1
ATOM 856 C CA . LEU A 1 105 ? 19.080 1.262 -32.057 1.00 94.75 105 LEU A CA 1
ATOM 857 C C . LEU A 1 105 ? 19.191 0.103 -31.052 1.00 94.75 105 LEU A C 1
ATOM 859 O O . LEU A 1 105 ? 18.374 0.006 -30.133 1.00 94.75 105 LEU A O 1
ATOM 863 N N . ILE A 1 106 ? 20.224 -0.738 -31.161 1.00 93.88 106 ILE A N 1
ATOM 864 C CA . ILE A 1 106 ? 20.502 -1.809 -30.189 1.00 93.88 106 ILE A CA 1
ATOM 865 C C . ILE A 1 106 ? 20.733 -1.212 -28.795 1.00 93.88 106 ILE A C 1
ATOM 867 O O . ILE A 1 106 ? 20.105 -1.636 -27.819 1.00 93.88 106 ILE A O 1
ATOM 871 N N . VAL A 1 107 ? 21.588 -0.193 -28.699 1.00 93.69 107 VAL A N 1
ATOM 872 C CA . VAL A 1 107 ? 21.906 0.492 -27.439 1.00 93.69 107 VAL A CA 1
ATOM 873 C C . VAL A 1 107 ? 20.662 1.164 -26.840 1.00 93.69 107 VAL A C 1
ATOM 875 O O . VAL A 1 107 ? 20.427 1.045 -25.635 1.00 93.69 107 VAL A O 1
ATOM 878 N N . LEU A 1 108 ? 19.807 1.778 -27.666 1.00 91.69 108 LEU A N 1
ATOM 879 C CA . LEU A 1 108 ? 18.525 2.357 -27.247 1.00 91.69 108 LEU A CA 1
ATOM 880 C C . LEU A 1 108 ? 17.587 1.317 -26.630 1.00 91.69 108 LEU A C 1
ATOM 882 O O . LEU A 1 108 ? 17.023 1.555 -25.558 1.00 91.69 108 LEU A O 1
ATOM 886 N N . ILE A 1 109 ? 17.429 0.156 -27.274 1.00 92.19 109 ILE A N 1
ATOM 887 C CA . ILE A 1 109 ? 16.580 -0.932 -26.768 1.00 92.19 109 ILE A CA 1
ATOM 888 C C . ILE A 1 109 ? 17.115 -1.445 -25.427 1.00 92.19 109 ILE A C 1
ATOM 890 O O . ILE A 1 109 ? 16.337 -1.625 -24.482 1.00 92.19 109 ILE A O 1
ATOM 894 N N . ILE A 1 110 ? 18.431 -1.651 -25.320 1.00 92.56 110 ILE A N 1
ATOM 895 C CA . ILE A 1 110 ? 19.083 -2.094 -24.081 1.00 92.56 110 ILE A CA 1
ATOM 896 C C . ILE A 1 110 ? 18.873 -1.058 -22.970 1.00 92.56 110 ILE A C 1
ATOM 898 O O . ILE A 1 110 ? 18.415 -1.418 -21.883 1.00 92.56 110 ILE A O 1
ATOM 902 N N . GLY A 1 111 ? 19.123 0.226 -23.243 1.00 91.69 111 GLY A N 1
ATOM 903 C CA . GLY A 1 111 ? 18.932 1.319 -22.288 1.00 91.69 111 GLY A CA 1
ATOM 904 C C . GLY A 1 111 ? 17.478 1.456 -21.825 1.00 91.69 111 GLY A C 1
ATOM 905 O O . GLY A 1 111 ? 17.213 1.593 -20.629 1.00 91.69 111 GLY A O 1
ATOM 906 N N . HIS A 1 112 ? 16.511 1.331 -22.740 1.00 90.31 112 HIS A N 1
ATOM 907 C CA . HIS A 1 112 ? 15.086 1.383 -22.407 1.00 90.31 112 HIS A CA 1
ATOM 908 C C . HIS A 1 112 ? 14.651 0.209 -21.515 1.00 90.31 112 HIS A C 1
ATOM 910 O O . HIS A 1 112 ? 13.967 0.408 -20.505 1.00 90.31 112 HIS A O 1
ATOM 916 N N . ARG A 1 113 ? 15.078 -1.020 -21.843 1.00 90.88 113 ARG A N 1
ATOM 917 C CA . ARG A 1 113 ? 14.807 -2.208 -21.015 1.00 90.88 113 ARG A CA 1
ATOM 918 C C . ARG A 1 113 ? 15.465 -2.095 -19.640 1.00 90.88 113 ARG A C 1
ATOM 920 O O . ARG A 1 113 ? 14.806 -2.374 -18.637 1.00 90.88 113 ARG A O 1
ATOM 927 N N . ALA A 1 114 ? 16.715 -1.629 -19.582 1.00 90.38 114 ALA A N 1
ATOM 928 C CA . ALA A 1 114 ? 17.428 -1.382 -18.331 1.00 90.38 114 ALA A CA 1
ATOM 929 C C . ALA A 1 114 ? 16.690 -0.357 -17.461 1.00 90.38 114 ALA A C 1
ATOM 931 O O . ALA A 1 114 ? 16.481 -0.604 -16.277 1.00 90.38 114 ALA A O 1
ATOM 932 N N . LYS A 1 115 ? 16.205 0.744 -18.049 1.00 90.50 115 LYS A N 1
ATOM 933 C CA . LYS A 1 115 ? 15.398 1.748 -17.343 1.00 90.50 115 LYS A CA 1
ATOM 934 C C . LYS A 1 115 ? 14.132 1.144 -16.748 1.00 90.50 115 LYS A C 1
ATOM 936 O O . LYS A 1 115 ? 13.908 1.288 -15.551 1.00 90.50 115 LYS A O 1
ATOM 941 N N . LYS A 1 116 ? 13.336 0.419 -17.538 1.00 89.81 116 LYS A N 1
ATOM 942 C CA . LYS A 1 116 ? 12.111 -0.232 -17.042 1.00 89.81 116 LYS A CA 1
ATOM 943 C C . LYS A 1 116 ? 12.398 -1.201 -15.889 1.00 89.81 116 LYS A C 1
ATOM 945 O O . LYS A 1 116 ? 11.640 -1.234 -14.924 1.00 89.81 116 LYS A O 1
ATOM 950 N N . TYR A 1 117 ? 13.487 -1.965 -15.985 1.00 89.88 117 TYR A N 1
ATOM 951 C CA . TYR A 1 117 ? 13.922 -2.870 -14.924 1.00 89.88 117 TYR A CA 1
ATOM 952 C C . TYR A 1 117 ? 14.312 -2.103 -13.654 1.00 89.88 117 TYR A C 1
ATOM 954 O O . TYR A 1 117 ? 13.752 -2.373 -12.599 1.00 89.88 117 TYR A O 1
ATOM 962 N N . VAL A 1 118 ? 15.212 -1.117 -13.756 1.00 91.44 118 VAL A N 1
ATOM 963 C CA . VAL A 1 118 ? 15.734 -0.361 -12.603 1.00 91.44 118 VAL A CA 1
ATOM 964 C C . VAL A 1 118 ? 14.614 0.347 -11.845 1.00 91.44 118 VAL A C 1
ATOM 966 O O . VAL A 1 118 ? 14.604 0.310 -10.619 1.00 91.44 118 VAL A O 1
ATOM 969 N N . LEU A 1 119 ? 13.654 0.945 -12.559 1.00 91.06 119 LEU A N 1
ATOM 970 C CA . LEU A 1 119 ? 12.514 1.624 -11.936 1.00 91.06 119 LEU A CA 1
ATOM 971 C C . LEU A 1 119 ? 11.646 0.677 -11.096 1.00 91.06 119 LEU A C 1
ATOM 973 O O . LEU A 1 119 ? 11.066 1.103 -10.102 1.00 91.06 119 LEU A O 1
ATOM 977 N N . LYS A 1 120 ? 11.541 -0.598 -11.483 1.00 90.56 120 LYS A N 1
ATOM 978 C CA . LYS A 1 120 ? 10.821 -1.613 -10.705 1.00 90.56 120 LYS A CA 1
ATOM 979 C C . LYS A 1 120 ? 11.689 -2.152 -9.563 1.00 90.56 120 LYS A C 1
ATOM 981 O O . LYS A 1 120 ? 11.240 -2.198 -8.425 1.00 90.56 120 LYS A O 1
ATOM 986 N N . ASP A 1 121 ? 12.929 -2.519 -9.879 1.00 91.00 121 ASP A N 1
ATOM 987 C CA . ASP A 1 121 ? 13.848 -3.231 -8.983 1.00 91.00 121 ASP A CA 1
ATOM 988 C C . ASP A 1 121 ? 14.272 -2.394 -7.767 1.00 91.00 121 ASP A C 1
ATOM 990 O O . ASP A 1 121 ? 14.407 -2.923 -6.663 1.00 91.00 121 ASP A O 1
ATOM 994 N N . VAL A 1 122 ? 14.421 -1.074 -7.939 1.00 91.69 122 VAL A N 1
ATOM 995 C CA . VAL A 1 122 ? 14.818 -0.170 -6.847 1.00 91.69 122 VAL A CA 1
ATOM 996 C C . VAL A 1 122 ? 13.830 -0.181 -5.688 1.00 91.69 122 VAL A C 1
ATOM 998 O O . VAL A 1 122 ? 14.260 -0.115 -4.547 1.00 91.69 122 VAL A O 1
ATOM 1001 N N . ILE A 1 123 ? 12.529 -0.306 -5.963 1.00 90.50 123 ILE A N 1
ATOM 1002 C CA . ILE A 1 123 ? 11.509 -0.356 -4.914 1.00 90.50 123 ILE A CA 1
ATOM 1003 C C . ILE A 1 123 ? 11.392 -1.778 -4.357 1.00 90.50 123 ILE A C 1
ATOM 1005 O O . ILE A 1 123 ? 11.397 -1.967 -3.146 1.00 90.50 123 ILE A O 1
ATOM 1009 N N . THR A 1 124 ? 11.337 -2.794 -5.225 1.00 86.31 124 THR A N 1
ATOM 1010 C CA . THR A 1 124 ? 11.092 -4.183 -4.795 1.00 86.31 124 THR A CA 1
ATOM 1011 C C . THR A 1 124 ? 12.248 -4.813 -4.027 1.00 86.31 124 THR A C 1
ATOM 1013 O O . THR A 1 124 ? 12.037 -5.788 -3.315 1.00 86.31 124 THR A O 1
ATOM 1016 N N . SER A 1 125 ? 13.466 -4.298 -4.188 1.00 85.25 125 SER A N 1
ATOM 1017 C CA . SER A 1 125 ? 14.650 -4.802 -3.483 1.00 85.25 125 SER A CA 1
ATOM 1018 C C . SER A 1 125 ? 14.967 -4.049 -2.190 1.00 85.25 125 SER A C 1
ATOM 1020 O O . SER A 1 125 ? 15.980 -4.342 -1.554 1.00 85.25 125 SER A O 1
ATOM 1022 N N . LEU A 1 126 ? 14.133 -3.080 -1.800 1.00 88.38 126 LEU A N 1
ATOM 1023 C CA . LEU A 1 126 ? 14.254 -2.437 -0.500 1.00 88.38 126 LEU A CA 1
ATOM 1024 C C . LEU A 1 126 ? 13.851 -3.400 0.605 1.00 88.38 126 LEU A C 1
ATOM 1026 O O . LEU A 1 126 ? 12.798 -4.036 0.557 1.00 88.38 126 LEU A O 1
ATOM 1030 N N . ASP A 1 127 ? 14.669 -3.423 1.647 1.00 86.19 127 ASP A N 1
ATOM 1031 C CA . ASP A 1 127 ? 14.344 -4.096 2.892 1.00 86.19 127 ASP A CA 1
ATOM 1032 C C . ASP A 1 127 ? 13.281 -3.290 3.656 1.00 86.19 127 ASP A C 1
ATOM 1034 O O . ASP A 1 127 ? 13.579 -2.455 4.516 1.00 86.19 127 ASP A O 1
ATOM 1038 N N . LYS A 1 128 ? 12.012 -3.505 3.284 1.00 87.19 128 LYS A N 1
ATOM 1039 C CA . LYS A 1 128 ? 10.868 -2.823 3.899 1.00 87.19 128 LYS A CA 1
ATOM 1040 C C . LYS A 1 128 ? 10.735 -3.146 5.392 1.00 87.19 128 LYS A C 1
ATOM 1042 O O . LYS A 1 128 ? 10.228 -2.308 6.132 1.00 87.19 128 LYS A O 1
ATOM 1047 N N . TYR A 1 129 ? 11.222 -4.299 5.859 1.00 86.56 129 TYR A N 1
ATOM 1048 C CA . TYR A 1 129 ? 11.080 -4.729 7.255 1.00 86.56 129 TYR A CA 1
ATOM 1049 C C . TYR A 1 129 ? 11.857 -3.847 8.218 1.00 86.56 129 TYR A C 1
ATOM 1051 O O . TYR A 1 129 ? 11.321 -3.474 9.258 1.00 86.56 129 TYR A O 1
ATOM 1059 N N . LYS A 1 130 ? 13.065 -3.409 7.844 1.00 88.38 130 LYS A N 1
ATOM 1060 C CA . LYS A 1 130 ? 13.828 -2.433 8.642 1.00 88.38 130 LYS A CA 1
ATOM 1061 C C . LYS A 1 130 ? 13.046 -1.141 8.881 1.00 88.38 130 LYS A C 1
ATOM 1063 O O . LYS A 1 130 ? 13.065 -0.600 9.987 1.00 88.38 130 LYS A O 1
ATOM 1068 N N . LEU A 1 131 ? 12.332 -0.663 7.861 1.00 91.44 131 LEU A N 1
ATOM 1069 C CA . LEU A 1 131 ? 11.501 0.539 7.957 1.00 91.44 131 LEU A CA 1
ATOM 1070 C C . LEU A 1 131 ? 10.261 0.280 8.823 1.00 91.44 131 LEU A C 1
ATOM 1072 O O . LEU A 1 131 ? 9.988 1.033 9.754 1.00 91.44 131 LEU A O 1
ATOM 1076 N N . ILE A 1 132 ? 9.553 -0.817 8.554 1.00 89.94 132 ILE A N 1
ATOM 1077 C CA . ILE A 1 132 ? 8.323 -1.220 9.247 1.00 89.94 132 ILE A CA 1
ATOM 1078 C C . ILE A 1 132 ? 8.570 -1.466 10.740 1.00 89.94 132 ILE A C 1
ATOM 1080 O O . ILE A 1 132 ? 7.830 -0.949 11.573 1.00 89.94 132 ILE A O 1
ATOM 1084 N N . LYS A 1 133 ? 9.649 -2.170 11.099 1.00 90.25 133 LYS A N 1
ATOM 1085 C CA . LYS A 1 133 ? 10.061 -2.409 12.490 1.00 90.25 133 LYS A CA 1
ATOM 1086 C C . LYS A 1 133 ? 10.271 -1.100 13.244 1.00 90.25 133 LYS A C 1
ATOM 1088 O O . LYS A 1 133 ? 9.775 -0.937 14.358 1.00 90.25 133 LYS A O 1
ATOM 1093 N N . LYS A 1 134 ? 10.964 -0.134 12.629 1.00 90.38 134 LYS A N 1
ATOM 1094 C CA . LYS A 1 134 ? 11.178 1.182 13.248 1.00 90.38 134 LYS A CA 1
ATOM 1095 C C . LYS A 1 134 ? 9.866 1.949 13.417 1.00 90.38 134 LYS A C 1
ATOM 1097 O O . LYS A 1 134 ? 9.678 2.587 14.449 1.00 90.38 134 LYS A O 1
ATOM 1102 N N . LEU A 1 135 ? 8.961 1.852 12.445 1.00 90.75 135 LEU A N 1
ATOM 1103 C CA . LEU A 1 135 ? 7.647 2.485 12.504 1.00 90.75 135 LEU A CA 1
ATOM 1104 C C . LEU A 1 135 ? 6.759 1.887 13.608 1.00 90.75 135 LEU A C 1
ATOM 1106 O O . LEU A 1 135 ? 6.177 2.645 14.378 1.00 90.75 135 LEU A O 1
ATOM 1110 N N . PHE A 1 136 ? 6.719 0.560 13.770 1.00 90.00 136 PHE A N 1
ATOM 1111 C CA . PHE A 1 136 ? 6.000 -0.080 14.883 1.00 90.00 136 PHE A CA 1
ATOM 1112 C C . PHE A 1 136 ? 6.540 0.324 16.253 1.00 90.00 136 PHE A C 1
ATOM 1114 O O . PHE A 1 136 ? 5.764 0.621 17.165 1.00 90.00 136 PHE A O 1
ATOM 1121 N N . ASN A 1 137 ? 7.863 0.442 16.377 1.00 87.56 137 ASN A N 1
ATOM 1122 C CA . ASN A 1 137 ? 8.494 0.894 17.614 1.00 87.56 137 ASN A CA 1
ATOM 1123 C C . ASN A 1 137 ? 8.058 2.310 18.025 1.00 87.56 137 ASN A C 1
ATOM 1125 O O . ASN A 1 137 ? 8.070 2.622 19.220 1.00 87.56 137 ASN A O 1
ATOM 1129 N N . PHE A 1 138 ? 7.650 3.167 17.079 1.00 87.50 138 PHE A N 1
ATOM 1130 C CA . PHE A 1 138 ? 7.093 4.482 17.408 1.00 87.50 138 PHE A CA 1
ATOM 1131 C C . PHE A 1 138 ? 5.770 4.393 18.163 1.00 87.50 138 PHE A C 1
ATOM 1133 O O . PHE A 1 138 ? 5.493 5.294 18.949 1.00 87.50 138 PHE A O 1
ATOM 1140 N N . PHE A 1 139 ? 5.011 3.311 17.977 1.00 84.94 139 PHE A N 1
ATOM 1141 C CA . PHE A 1 139 ? 3.749 3.029 18.666 1.00 84.94 139 PHE A CA 1
ATOM 1142 C C . PHE A 1 139 ? 3.922 2.151 19.904 1.00 84.94 139 PHE A C 1
ATOM 1144 O O . PHE A 1 139 ? 2.945 1.582 20.386 1.00 84.94 139 PHE A O 1
ATOM 1151 N N . THR A 1 140 ? 5.153 1.973 20.401 1.00 84.00 140 THR A N 1
ATOM 1152 C CA . THR A 1 140 ? 5.476 1.021 21.484 1.00 84.00 140 THR A CA 1
ATOM 1153 C C . THR A 1 140 ? 5.123 -0.439 21.164 1.00 84.00 140 THR A C 1
ATOM 1155 O O . THR A 1 140 ? 5.030 -1.269 22.062 1.00 84.00 140 THR A O 1
ATOM 1158 N N . LEU A 1 141 ? 4.970 -0.771 19.879 1.00 87.06 141 LEU A N 1
ATOM 1159 C CA . LEU A 1 141 ? 4.664 -2.117 19.408 1.00 87.06 141 LEU A CA 1
ATOM 1160 C C . LEU A 1 141 ? 5.937 -2.813 18.921 1.00 87.06 141 LEU A C 1
ATOM 1162 O O . LEU A 1 141 ? 6.675 -2.255 18.111 1.00 87.06 141 LEU A O 1
ATOM 1166 N N . GLY A 1 142 ? 6.180 -4.041 19.383 1.00 87.38 142 GLY A N 1
ATOM 1167 C CA . GLY A 1 142 ? 7.259 -4.877 18.863 1.00 87.38 142 GLY A CA 1
ATOM 1168 C C . GLY A 1 142 ? 6.814 -5.567 17.579 1.00 87.38 142 GLY A C 1
ATOM 1169 O O . GLY A 1 142 ? 5.851 -6.331 17.598 1.00 87.38 142 GLY A O 1
ATOM 1170 N N . TYR A 1 143 ? 7.490 -5.310 16.459 1.00 89.31 143 TYR A N 1
ATOM 1171 C CA . TYR A 1 143 ? 7.241 -6.063 15.227 1.00 89.31 143 TYR A CA 1
ATOM 1172 C C . TYR A 1 143 ? 7.586 -7.541 15.447 1.00 89.31 143 TYR A C 1
ATOM 1174 O O . TYR A 1 143 ? 8.676 -7.852 15.929 1.00 89.31 143 TYR A O 1
ATOM 1182 N N . LYS A 1 144 ? 6.657 -8.441 15.116 1.00 89.00 144 LYS A N 1
ATOM 1183 C CA . LYS A 1 144 ? 6.873 -9.881 15.235 1.00 89.00 144 LYS A CA 1
ATOM 1184 C C . LYS A 1 144 ? 7.496 -10.398 13.945 1.00 89.00 144 LYS A C 1
ATOM 1186 O O . LYS A 1 144 ? 6.834 -10.468 12.912 1.00 89.00 144 LYS A O 1
ATOM 1191 N N . GLU A 1 145 ? 8.761 -10.776 14.035 1.00 81.25 145 GLU A N 1
ATOM 1192 C CA . GLU A 1 145 ? 9.474 -11.465 12.965 1.00 81.25 145 GLU A CA 1
ATOM 1193 C C . GLU A 1 145 ? 9.183 -12.964 13.080 1.00 81.25 145 GLU A C 1
ATOM 1195 O O . GLU A 1 145 ? 9.372 -13.559 14.141 1.00 81.25 145 GLU A O 1
ATOM 1200 N N . ASN A 1 146 ? 8.696 -13.573 12.000 1.00 76.62 146 ASN A N 1
ATOM 1201 C CA . ASN A 1 146 ? 8.713 -15.025 11.875 1.00 76.62 146 ASN A CA 1
ATOM 1202 C C . ASN A 1 146 ? 10.063 -15.358 11.255 1.00 76.62 146 ASN A C 1
ATOM 1204 O O . ASN A 1 146 ? 10.257 -15.135 10.067 1.00 76.62 146 ASN A O 1
ATOM 1208 N N . ILE A 1 147 ? 11.023 -15.762 12.070 1.00 76.69 147 ILE A N 1
ATOM 1209 C CA . ILE A 1 147 ? 12.339 -16.161 11.579 1.00 76.69 147 ILE A CA 1
ATOM 1210 C C . ILE A 1 147 ? 12.258 -17.654 11.244 1.00 76.69 147 ILE A C 1
ATOM 1212 O O . ILE A 1 147 ? 11.578 -18.397 11.955 1.00 76.69 147 ILE A O 1
ATOM 1216 N N . ASP A 1 148 ? 12.875 -18.066 10.137 1.00 74.81 148 ASP A N 1
ATOM 1217 C CA . ASP A 1 148 ? 13.023 -19.479 9.794 1.00 74.81 148 ASP A CA 1
ATOM 1218 C C . ASP A 1 148 ? 13.759 -20.252 10.904 1.00 74.81 148 ASP A C 1
ATOM 1220 O O . ASP A 1 148 ? 14.409 -19.672 11.777 1.00 74.81 148 ASP A O 1
ATOM 1224 N N . GLU A 1 149 ? 13.633 -21.582 10.893 1.00 69.38 149 GLU A N 1
ATOM 1225 C CA . GLU A 1 149 ? 14.277 -22.457 11.887 1.00 69.38 149 GLU A CA 1
ATOM 1226 C C . GLU A 1 149 ? 15.804 -22.257 11.932 1.00 69.38 149 GLU A C 1
ATOM 1228 O O . GLU A 1 149 ? 16.420 -22.420 12.984 1.00 69.38 149 GLU A O 1
ATOM 1233 N N . ASP A 1 150 ? 16.387 -21.823 10.811 1.00 70.44 150 ASP A N 1
ATOM 1234 C CA . ASP A 1 150 ? 17.816 -21.559 10.642 1.00 70.44 150 ASP A CA 1
ATOM 1235 C C . ASP A 1 150 ? 18.257 -20.151 11.094 1.00 70.44 150 ASP A C 1
ATOM 1237 O O . ASP A 1 150 ? 19.448 -19.838 11.047 1.00 70.44 150 ASP A O 1
ATOM 1241 N N . GLY A 1 151 ? 17.339 -19.280 11.526 1.00 66.06 151 GLY A N 1
ATOM 1242 C CA . GLY A 1 151 ? 17.665 -17.947 12.045 1.00 66.06 151 GLY A CA 1
ATOM 1243 C C . GLY A 1 151 ? 18.054 -16.899 10.989 1.00 66.06 151 GLY A C 1
ATOM 1244 O O . GLY A 1 151 ? 18.424 -15.778 11.344 1.00 66.06 151 GLY A O 1
ATOM 1245 N N . ASN A 1 152 ? 18.003 -17.243 9.703 1.00 61.91 152 ASN A N 1
ATOM 1246 C CA . ASN A 1 152 ? 18.657 -16.515 8.618 1.00 61.91 152 ASN A CA 1
ATOM 1247 C C . ASN A 1 152 ? 17.699 -15.664 7.781 1.00 61.91 152 ASN A C 1
ATOM 1249 O O . ASN A 1 152 ? 18.105 -14.613 7.279 1.00 61.91 152 ASN A O 1
ATOM 1253 N N . ASN A 1 153 ? 16.441 -16.083 7.616 1.00 63.16 153 ASN A N 1
ATOM 1254 C CA . ASN A 1 153 ? 15.452 -15.334 6.844 1.00 63.16 153 ASN A CA 1
ATOM 1255 C C . ASN A 1 153 ? 14.153 -15.128 7.613 1.00 63.16 153 ASN A C 1
ATOM 1257 O O . ASN A 1 153 ? 13.682 -15.981 8.355 1.00 63.16 153 ASN A O 1
ATOM 1261 N N . THR A 1 154 ? 13.519 -13.985 7.364 1.00 68.44 154 THR A N 1
ATOM 1262 C CA . THR A 1 154 ? 12.139 -13.765 7.788 1.00 68.44 154 THR A CA 1
ATOM 1263 C C . THR A 1 154 ? 11.204 -14.544 6.863 1.00 68.44 154 THR A C 1
ATOM 1265 O O . THR A 1 154 ? 11.077 -14.201 5.682 1.00 68.44 154 THR A O 1
ATOM 1268 N N . ASP A 1 155 ? 10.545 -15.572 7.391 1.00 75.94 155 ASP A N 1
ATOM 1269 C CA . ASP A 1 155 ? 9.451 -16.247 6.711 1.00 75.94 155 ASP A CA 1
ATOM 1270 C C . ASP A 1 155 ? 8.223 -15.329 6.656 1.00 75.94 155 ASP A C 1
ATOM 1272 O O . ASP A 1 155 ? 7.792 -14.716 7.639 1.00 75.94 155 ASP A O 1
ATOM 1276 N N . LYS A 1 156 ? 7.668 -15.183 5.459 1.00 83.50 156 LYS A N 1
ATOM 1277 C CA . LYS A 1 156 ? 6.620 -14.201 5.190 1.00 83.50 156 LYS A CA 1
ATOM 1278 C C . LYS A 1 156 ? 5.268 -14.855 5.373 1.00 83.50 156 LYS A C 1
ATOM 1280 O O . LYS A 1 156 ? 4.908 -15.777 4.642 1.00 83.50 156 LYS A O 1
ATOM 1285 N N . ASN A 1 157 ? 4.473 -14.325 6.297 1.00 86.19 157 ASN A N 1
ATOM 1286 C CA . ASN A 1 157 ? 3.122 -14.823 6.492 1.00 86.19 157 ASN A CA 1
ATOM 1287 C C . ASN A 1 157 ? 2.175 -14.232 5.440 1.00 86.19 157 ASN A C 1
ATOM 1289 O O . ASN A 1 157 ? 1.934 -13.028 5.401 1.00 86.19 157 ASN A O 1
ATOM 1293 N N . TYR A 1 158 ? 1.619 -15.099 4.603 1.00 89.69 158 TYR A N 1
ATOM 1294 C CA . TYR A 1 158 ? 0.642 -14.755 3.569 1.00 89.69 158 TYR A CA 1
ATOM 1295 C C . TYR A 1 158 ? -0.770 -15.263 3.889 1.00 89.69 158 TYR A C 1
ATOM 1297 O O . TYR A 1 158 ? -1.683 -15.172 3.057 1.00 89.69 158 TYR A O 1
ATOM 1305 N N . GLU A 1 159 ? -0.963 -15.858 5.066 1.00 89.06 159 GLU A N 1
ATOM 1306 C CA . GLU A 1 159 ? -2.273 -16.315 5.490 1.00 89.06 159 GLU A CA 1
ATOM 1307 C C . GLU A 1 159 ? -3.194 -15.129 5.769 1.00 89.06 159 GLU A C 1
ATOM 1309 O O . GLU A 1 159 ? -2.827 -14.128 6.385 1.00 89.06 159 GLU A O 1
ATOM 1314 N N . LEU A 1 160 ? -4.440 -15.249 5.317 1.00 88.75 160 LEU A N 1
ATOM 1315 C CA . LEU A 1 160 ? -5.479 -14.294 5.675 1.00 88.75 160 LEU A CA 1
ATOM 1316 C C . LEU A 1 160 ? -5.774 -14.402 7.175 1.00 88.75 160 LEU A C 1
ATOM 1318 O O . LEU A 1 160 ? -5.783 -15.496 7.740 1.00 88.75 160 LEU A O 1
ATOM 1322 N N . ILE A 1 161 ? -6.093 -13.284 7.820 1.00 89.00 161 ILE A N 1
ATOM 1323 C CA . ILE A 1 161 ? -6.607 -13.315 9.193 1.00 89.00 161 ILE A CA 1
ATOM 1324 C C . ILE A 1 161 ? -7.976 -14.006 9.153 1.00 89.00 161 ILE A C 1
ATOM 1326 O O . ILE A 1 161 ? -8.786 -13.702 8.280 1.00 89.00 161 ILE A O 1
ATOM 1330 N N . ASN A 1 162 ? -8.248 -14.922 10.090 1.00 86.19 162 ASN A N 1
ATOM 1331 C CA . ASN A 1 162 ? -9.469 -15.744 10.098 1.00 86.19 162 ASN A CA 1
ATOM 1332 C C . ASN A 1 162 ? -10.760 -14.928 9.930 1.00 86.19 162 ASN A C 1
ATOM 1334 O O . ASN A 1 162 ? -11.632 -15.326 9.164 1.00 86.19 162 ASN A O 1
ATOM 1338 N N . PHE A 1 163 ? -10.839 -13.762 10.571 1.00 85.06 163 PHE A N 1
ATOM 1339 C CA . PHE A 1 163 ? -11.948 -12.817 10.434 1.00 85.06 163 PHE A CA 1
ATOM 1340 C C . PHE A 1 163 ? -12.239 -12.424 8.970 1.00 85.06 163 PHE A C 1
ATOM 1342 O O . PHE A 1 163 ? -13.396 -12.366 8.563 1.00 85.06 163 PHE A O 1
ATOM 1349 N N . TYR A 1 164 ? -11.196 -12.238 8.155 1.00 88.38 164 TYR A N 1
ATOM 1350 C CA . TYR A 1 164 ? -11.288 -11.854 6.741 1.00 88.38 164 TYR A CA 1
ATOM 1351 C C . TYR A 1 164 ? -11.375 -13.051 5.777 1.00 88.38 164 TYR A C 1
ATOM 1353 O O . TYR A 1 164 ? -11.523 -12.857 4.572 1.00 88.38 164 TYR A O 1
ATOM 1361 N N . LYS A 1 165 ? -11.284 -14.298 6.266 1.00 87.62 165 LYS A N 1
ATOM 1362 C CA . LYS A 1 165 ? -11.423 -15.493 5.412 1.00 87.62 165 LYS A CA 1
ATOM 1363 C C . LYS A 1 165 ? -12.871 -15.725 4.979 1.00 87.62 165 LYS A C 1
ATOM 1365 O O . LYS A 1 165 ? -13.100 -16.192 3.867 1.00 87.62 165 LYS A O 1
ATOM 1370 N N . ASN A 1 166 ? -13.836 -15.427 5.850 1.00 84.81 166 ASN A N 1
ATOM 1371 C CA . ASN A 1 166 ? -15.240 -15.739 5.605 1.00 84.81 166 ASN A CA 1
ATOM 1372 C C . ASN A 1 166 ? -16.002 -14.529 5.052 1.00 84.81 166 ASN A C 1
ATOM 1374 O O . ASN A 1 166 ? -16.394 -13.630 5.795 1.00 84.81 166 ASN A O 1
ATOM 1378 N N . THR A 1 167 ? -16.252 -14.527 3.741 1.00 86.31 167 THR A N 1
ATOM 1379 C CA . THR A 1 167 ? -16.984 -13.446 3.063 1.00 86.31 167 THR A CA 1
ATOM 1380 C C . THR A 1 167 ? -18.435 -13.330 3.505 1.00 86.31 167 THR A C 1
ATOM 1382 O O . THR A 1 167 ? -18.967 -12.230 3.458 1.00 86.31 167 THR A O 1
ATOM 1385 N N . HIS A 1 168 ? -19.043 -14.405 4.021 1.00 84.69 168 HIS A N 1
ATOM 1386 C CA . HIS A 1 168 ? -20.409 -14.377 4.561 1.00 84.69 168 HIS A CA 1
ATOM 1387 C C . HIS A 1 168 ? -20.562 -13.450 5.763 1.00 84.69 168 HIS A C 1
ATOM 1389 O O . HIS A 1 168 ? -21.677 -13.044 6.075 1.00 84.69 168 HIS A O 1
ATOM 1395 N N . ASN A 1 169 ? -19.463 -13.110 6.436 1.00 81.88 169 ASN A N 1
ATOM 1396 C CA . ASN A 1 169 ? -19.528 -12.155 7.525 1.00 81.88 169 ASN A CA 1
ATOM 1397 C C . ASN A 1 169 ? -19.767 -10.715 7.024 1.00 81.88 169 ASN A C 1
ATOM 1399 O O . ASN A 1 169 ? -20.118 -9.853 7.818 1.00 81.88 169 ASN A O 1
ATOM 1403 N N . PHE A 1 170 ? -19.561 -10.445 5.730 1.00 88.88 170 PHE A N 1
ATOM 1404 C CA . PHE A 1 170 ? -19.713 -9.126 5.124 1.00 88.88 170 PHE A CA 1
ATOM 1405 C C . PHE A 1 170 ? -20.933 -9.109 4.195 1.00 88.88 170 PHE A C 1
ATOM 1407 O O . PHE A 1 170 ? -20.896 -9.667 3.100 1.00 88.88 170 PHE A O 1
ATOM 1414 N N . SER A 1 171 ? -22.009 -8.438 4.601 1.00 88.38 171 SER A N 1
ATOM 1415 C CA . SER A 1 171 ? -23.284 -8.391 3.870 1.00 88.38 171 SER A CA 1
ATOM 1416 C C . SER A 1 171 ? -23.176 -7.725 2.491 1.00 88.38 171 SER A C 1
ATOM 1418 O O . SER A 1 171 ? -23.970 -8.005 1.591 1.00 88.38 171 SER A O 1
ATOM 1420 N N . ASP A 1 172 ? -22.159 -6.888 2.285 1.00 86.69 172 ASP A N 1
ATOM 1421 C CA . ASP A 1 172 ? -21.877 -6.240 1.007 1.00 86.69 172 ASP A CA 1
ATOM 1422 C C . ASP A 1 172 ? -21.132 -7.148 0.007 1.00 86.69 172 ASP A C 1
ATOM 1424 O O . ASP A 1 172 ? -21.102 -6.866 -1.197 1.00 86.69 172 ASP A O 1
ATOM 1428 N N . LEU A 1 173 ? -20.554 -8.255 0.483 1.00 87.88 173 LEU A N 1
ATOM 1429 C CA . LEU A 1 173 ? -19.921 -9.276 -0.344 1.00 87.88 173 LEU A CA 1
ATOM 1430 C C . LEU A 1 173 ? -20.959 -10.347 -0.700 1.00 87.88 173 LEU A C 1
ATOM 1432 O O . LEU A 1 173 ? -21.235 -11.270 0.060 1.00 87.88 173 LEU A O 1
ATOM 1436 N N . LYS A 1 174 ? -21.546 -10.230 -1.895 1.00 73.69 174 LYS A N 1
ATOM 1437 C CA . LYS A 1 174 ? -22.528 -11.204 -2.402 1.00 73.69 174 LYS A CA 1
ATOM 1438 C C . LYS A 1 174 ? -21.916 -12.599 -2.586 1.00 73.69 174 LYS A C 1
ATOM 1440 O O . LYS A 1 174 ? -20.707 -12.745 -2.779 1.00 73.69 174 LYS A O 1
ATOM 1445 N N . SER A 1 175 ? -22.777 -13.618 -2.638 1.00 69.88 175 SER A N 1
ATOM 1446 C CA . SER A 1 175 ? -22.399 -14.987 -3.007 1.00 69.88 175 SER A CA 1
ATOM 1447 C C . SER A 1 175 ? -21.551 -14.999 -4.287 1.00 69.88 175 SER A C 1
ATOM 1449 O O . SER A 1 175 ? -21.944 -14.424 -5.302 1.00 69.88 175 SER A O 1
ATOM 1451 N N . GLY A 1 176 ? -20.376 -15.633 -4.223 1.00 74.12 176 GLY A N 1
ATOM 1452 C CA . GLY A 1 176 ? -19.404 -15.689 -5.323 1.00 74.12 176 GLY A CA 1
ATOM 1453 C C . GLY A 1 176 ? -18.212 -14.734 -5.192 1.00 74.12 176 GLY A C 1
ATOM 1454 O O . GLY A 1 176 ? -17.288 -14.828 -5.997 1.00 74.12 176 GLY A O 1
ATOM 1455 N N . PHE A 1 177 ? -18.186 -13.848 -4.188 1.00 89.75 177 PHE A N 1
ATOM 1456 C CA . PHE A 1 177 ? -16.955 -13.158 -3.797 1.00 89.75 177 PHE A CA 1
ATOM 1457 C C . PHE A 1 177 ? -16.075 -14.069 -2.940 1.00 89.75 177 PHE A C 1
ATOM 1459 O O . PHE A 1 177 ? -16.541 -14.666 -1.968 1.00 89.75 177 PHE A O 1
ATOM 1466 N N . ALA A 1 178 ? -14.789 -14.124 -3.274 1.00 89.44 178 ALA A N 1
ATOM 1467 C CA . ALA A 1 178 ? -13.770 -14.834 -2.515 1.00 89.44 178 ALA A CA 1
ATOM 1468 C C . ALA A 1 178 ? -12.550 -13.928 -2.289 1.00 89.44 178 ALA A C 1
ATOM 1470 O O . ALA A 1 178 ? -12.219 -13.116 -3.163 1.00 89.44 178 ALA A O 1
ATOM 1471 N N . PRO A 1 179 ? -11.873 -14.034 -1.134 1.00 91.06 179 PRO A N 1
ATOM 1472 C CA . PRO A 1 179 ? -10.624 -13.327 -0.922 1.00 91.06 179 PRO A CA 1
ATOM 1473 C C . PRO A 1 179 ? -9.528 -13.938 -1.804 1.00 91.06 179 PRO A C 1
ATOM 1475 O O . PRO A 1 179 ? -9.442 -15.155 -1.973 1.00 91.06 179 PRO A O 1
ATOM 1478 N N . ILE A 1 180 ? -8.659 -13.096 -2.354 1.00 90.06 180 ILE A N 1
ATOM 1479 C CA . ILE A 1 180 ? -7.483 -13.544 -3.094 1.00 90.06 180 ILE A CA 1
ATOM 1480 C C . ILE A 1 180 ? -6.404 -13.936 -2.084 1.00 90.06 180 ILE A C 1
ATOM 1482 O O . ILE A 1 180 ? -5.714 -13.091 -1.512 1.00 90.06 180 ILE A O 1
ATOM 1486 N N . CYS A 1 181 ? -6.257 -15.240 -1.869 1.00 86.75 181 CYS A N 1
ATOM 1487 C CA . CYS A 1 181 ? -5.243 -15.798 -0.982 1.00 86.75 181 CYS A CA 1
ATOM 1488 C C . CYS A 1 181 ? -3.818 -15.569 -1.512 1.00 86.75 181 CYS A C 1
ATOM 1490 O O . CYS A 1 181 ? -3.591 -15.500 -2.720 1.00 86.75 181 CYS A O 1
ATOM 1492 N N . LYS A 1 182 ? -2.843 -15.516 -0.595 1.00 86.44 182 LYS A N 1
ATOM 1493 C CA . LYS A 1 182 ? -1.400 -15.418 -0.883 1.00 86.44 182 LYS A CA 1
ATOM 1494 C C . LYS A 1 182 ? -0.952 -14.202 -1.704 1.00 86.44 182 LYS A C 1
ATOM 1496 O O . LYS A 1 182 ? 0.133 -14.207 -2.280 1.00 86.44 182 LYS A O 1
ATOM 1501 N N . LYS A 1 183 ? -1.781 -13.160 -1.774 1.00 89.69 183 LYS A N 1
ATOM 1502 C CA . LYS A 1 183 ? -1.475 -11.942 -2.532 1.00 89.69 183 LYS A CA 1
ATOM 1503 C C . LYS A 1 183 ? -0.702 -10.915 -1.712 1.00 89.69 183 LYS A C 1
ATOM 1505 O O . LYS A 1 183 ? 0.250 -10.327 -2.220 1.00 89.69 183 LYS A O 1
ATOM 1510 N N . TYR A 1 184 ? -1.139 -10.694 -0.480 1.00 91.50 184 TYR A N 1
ATOM 1511 C CA . TYR A 1 184 ? -0.596 -9.680 0.410 1.00 91.50 184 TYR A CA 1
ATOM 1512 C C . TYR A 1 184 ? 0.023 -10.333 1.633 1.00 91.50 184 TYR A C 1
ATOM 1514 O O . TYR A 1 184 ? -0.320 -11.454 2.007 1.00 91.50 184 TYR A O 1
ATOM 1522 N N . GLU A 1 185 ? 0.996 -9.639 2.199 1.00 90.69 185 GLU A N 1
ATOM 1523 C CA . GLU A 1 185 ? 1.669 -10.075 3.406 1.00 90.69 185 GLU A CA 1
ATOM 1524 C C . GLU A 1 185 ? 0.904 -9.589 4.640 1.00 90.69 185 GLU A C 1
ATOM 1526 O O . GLU A 1 185 ? 0.403 -8.461 4.680 1.00 90.69 185 GLU A O 1
ATOM 1531 N N . GLN A 1 186 ? 0.842 -10.440 5.659 1.00 92.44 186 GLN A N 1
ATOM 1532 C CA . GLN A 1 186 ? 0.343 -10.085 6.975 1.00 92.44 186 GLN A CA 1
ATOM 1533 C C . GLN A 1 186 ? 1.473 -9.489 7.818 1.00 92.44 186 GLN A C 1
ATOM 1535 O O . GLN A 1 186 ? 2.520 -10.105 8.009 1.00 92.44 186 GLN A O 1
ATOM 1540 N N . TYR A 1 187 ? 1.224 -8.317 8.395 1.00 92.44 187 TYR A N 1
ATOM 1541 C CA . TYR A 1 187 ? 2.117 -7.702 9.367 1.00 92.44 187 TYR A CA 1
ATOM 1542 C C . TYR A 1 187 ? 1.621 -7.976 10.779 1.00 92.44 187 TYR A C 1
ATOM 1544 O O . TYR A 1 187 ? 0.445 -7.784 11.094 1.00 92.44 187 TYR A O 1
ATOM 1552 N N . GLU A 1 188 ? 2.532 -8.422 11.633 1.00 92.06 188 GLU A N 1
ATOM 1553 C CA . GLU A 1 188 ? 2.228 -8.805 13.002 1.00 92.06 188 GLU A CA 1
ATOM 1554 C C . GLU A 1 188 ? 3.013 -7.931 13.975 1.00 92.06 188 GLU A C 1
ATOM 1556 O O . GLU A 1 188 ? 4.197 -7.654 13.777 1.00 92.06 188 GLU A O 1
ATOM 1561 N N . ALA A 1 189 ? 2.354 -7.510 15.045 1.00 90.88 189 ALA A N 1
ATOM 1562 C CA . ALA A 1 189 ? 2.999 -6.826 16.148 1.00 90.88 189 ALA A CA 1
ATOM 1563 C C . ALA A 1 189 ? 2.538 -7.432 17.472 1.00 90.88 189 ALA A C 1
ATOM 1565 O O . ALA A 1 189 ? 1.365 -7.772 17.637 1.00 90.88 189 ALA A O 1
ATOM 1566 N N . LEU A 1 190 ? 3.465 -7.585 18.411 1.00 89.00 190 LEU A N 1
ATOM 1567 C CA . LEU A 1 190 ? 3.200 -8.150 19.725 1.00 89.00 190 LEU A CA 1
ATOM 1568 C C . LEU A 1 190 ? 3.787 -7.258 20.816 1.00 89.00 190 LEU A C 1
ATOM 1570 O O . LEU A 1 190 ? 4.857 -6.665 20.673 1.00 89.00 190 LEU A O 1
ATOM 1574 N N . THR A 1 191 ? 3.081 -7.200 21.933 1.00 84.88 191 THR A N 1
ATOM 1575 C CA . THR A 1 191 ? 3.635 -6.806 23.227 1.00 84.88 191 THR A CA 1
ATOM 1576 C C . THR A 1 191 ? 3.317 -7.909 24.228 1.00 84.88 191 THR A C 1
ATOM 1578 O O . THR A 1 191 ? 2.631 -8.883 23.909 1.00 84.88 191 THR A O 1
ATOM 1581 N N . THR A 1 192 ? 3.766 -7.756 25.471 1.00 79.94 192 THR A N 1
ATOM 1582 C CA . THR A 1 192 ? 3.383 -8.668 26.553 1.00 79.94 192 THR A CA 1
ATOM 1583 C C . THR A 1 192 ? 1.865 -8.741 26.737 1.00 79.94 192 THR A C 1
ATOM 1585 O O . THR A 1 192 ? 1.366 -9.768 27.195 1.00 79.94 192 THR A O 1
ATOM 1588 N N . ASN A 1 193 ? 1.117 -7.694 26.366 1.00 80.38 193 ASN A N 1
ATOM 1589 C CA . ASN A 1 193 ? -0.307 -7.555 26.681 1.00 80.38 193 ASN A CA 1
ATOM 1590 C C . ASN A 1 193 ? -1.249 -7.623 25.480 1.00 80.38 193 ASN A C 1
ATOM 1592 O O . ASN A 1 193 ? -2.439 -7.869 25.668 1.00 80.38 193 ASN A O 1
ATOM 1596 N N . GLN A 1 194 ? -0.747 -7.434 24.263 1.00 86.56 194 GLN A N 1
ATOM 1597 C CA . GLN A 1 194 ? -1.596 -7.399 23.079 1.00 86.56 194 GLN A CA 1
ATOM 1598 C C . GLN A 1 194 ? -0.910 -8.014 21.872 1.00 86.56 194 GLN A C 1
ATOM 1600 O O . GLN A 1 194 ? 0.317 -8.025 21.751 1.00 86.56 194 GLN A O 1
ATOM 1605 N N . TYR A 1 195 ? -1.732 -8.510 20.959 1.00 90.62 195 TYR A N 1
ATOM 1606 C CA . TYR A 1 195 ? -1.270 -9.059 19.698 1.00 90.62 195 TYR A CA 1
ATOM 1607 C C . TYR A 1 195 ? -2.120 -8.514 18.561 1.00 90.62 195 TYR A C 1
ATOM 1609 O O . TYR A 1 195 ? -3.348 -8.539 18.629 1.00 90.62 195 TYR A O 1
ATOM 1617 N N . ILE A 1 196 ? -1.448 -7.999 17.538 1.00 93.19 196 ILE A N 1
ATOM 1618 C CA . ILE A 1 196 ? -2.039 -7.266 16.427 1.00 93.19 196 ILE A CA 1
ATOM 1619 C C . ILE A 1 196 ? -1.635 -7.964 15.135 1.00 93.19 196 ILE A C 1
ATOM 1621 O O . ILE A 1 196 ? -0.455 -8.215 14.892 1.00 93.19 196 ILE A O 1
ATOM 1625 N N . LYS A 1 197 ? -2.621 -8.230 14.283 1.00 94.62 197 LYS A N 1
ATOM 1626 C CA . LYS A 1 197 ? -2.438 -8.630 12.890 1.00 94.62 197 LYS A CA 1
ATOM 1627 C C . LYS A 1 197 ? -3.031 -7.553 12.000 1.00 94.62 197 LYS A C 1
ATOM 1629 O O . LYS A 1 197 ? -4.151 -7.113 12.240 1.00 94.62 197 LYS A O 1
ATOM 1634 N N . MET A 1 198 ? -2.323 -7.164 10.951 1.00 94.81 198 MET A N 1
ATOM 1635 C CA . MET A 1 198 ? -2.857 -6.275 9.926 1.00 94.81 198 MET A CA 1
ATOM 1636 C C . MET A 1 198 ? -2.508 -6.767 8.531 1.00 94.81 198 MET A C 1
ATOM 1638 O O . MET A 1 198 ? -1.457 -7.370 8.321 1.00 94.81 198 MET A O 1
ATOM 1642 N N . HIS A 1 199 ? -3.415 -6.553 7.587 1.00 94.44 199 HIS A N 1
ATOM 1643 C CA . HIS A 1 199 ? -3.319 -7.169 6.272 1.00 94.44 199 HIS A CA 1
ATOM 1644 C C . HIS A 1 199 ? -4.128 -6.364 5.241 1.00 94.44 199 HIS A C 1
ATOM 1646 O O . HIS A 1 199 ? -5.289 -6.025 5.479 1.00 94.44 199 HIS A O 1
ATOM 1652 N N . ASN A 1 200 ? -3.532 -6.082 4.079 1.00 94.69 200 ASN A N 1
ATOM 1653 C CA . ASN A 1 200 ? -4.282 -5.715 2.874 1.00 94.69 200 ASN A CA 1
ATOM 1654 C C . ASN A 1 200 ? -5.071 -6.934 2.372 1.00 94.69 200 ASN A C 1
ATOM 1656 O O . ASN A 1 200 ? -4.518 -8.020 2.259 1.00 94.69 200 ASN A O 1
ATOM 1660 N N . ILE A 1 201 ? -6.347 -6.784 2.030 1.00 94.06 201 ILE A N 1
ATOM 1661 C CA . ILE A 1 201 ? -7.181 -7.879 1.520 1.00 94.06 201 ILE A CA 1
ATOM 1662 C C . ILE A 1 201 ? -7.847 -7.431 0.226 1.00 94.06 201 ILE A C 1
ATOM 1664 O O . ILE A 1 201 ? -8.367 -6.320 0.124 1.00 94.06 201 ILE A O 1
ATOM 1668 N N . GLU A 1 202 ? -7.873 -8.315 -0.766 1.00 94.50 202 GLU A N 1
ATOM 1669 C CA . GLU A 1 202 ? -8.639 -8.111 -1.989 1.00 94.50 202 GLU A CA 1
ATOM 1670 C C . GLU A 1 202 ? -9.647 -9.236 -2.150 1.00 94.50 202 GLU A C 1
ATOM 1672 O O . GLU A 1 202 ? -9.281 -10.406 -2.145 1.00 94.50 202 GLU A O 1
ATOM 1677 N N . TYR A 1 203 ? -10.911 -8.869 -2.308 1.00 93.25 203 TYR A N 1
ATOM 1678 C CA . TYR A 1 203 ? -11.993 -9.773 -2.655 1.00 93.25 203 TYR A CA 1
ATOM 1679 C C . TYR A 1 203 ? -12.311 -9.622 -4.133 1.00 93.25 203 TYR A C 1
ATOM 1681 O O . TYR A 1 203 ? -12.436 -8.504 -4.640 1.00 93.25 203 TYR A O 1
ATOM 1689 N N . GLN A 1 204 ? -12.490 -10.745 -4.815 1.00 93.38 204 GLN A N 1
ATOM 1690 C CA . GLN A 1 204 ? -12.911 -10.782 -6.204 1.00 93.38 204 GLN A CA 1
ATOM 1691 C C . GLN A 1 204 ? -14.163 -11.637 -6.334 1.00 93.38 204 GLN A C 1
ATOM 1693 O O . GLN A 1 204 ? -14.253 -12.713 -5.750 1.00 93.38 204 GLN A O 1
ATOM 1698 N N . GLY A 1 205 ? -15.119 -11.155 -7.117 1.00 91.00 205 GLY A N 1
ATOM 1699 C CA . GLY A 1 205 ? -16.341 -11.882 -7.417 1.00 91.00 205 GLY A CA 1
ATOM 1700 C C . GLY A 1 205 ? -16.994 -11.378 -8.692 1.00 91.00 205 GLY A C 1
ATOM 1701 O O . GLY A 1 205 ? -16.547 -10.402 -9.303 1.00 91.00 205 GLY A O 1
ATOM 1702 N N . SER A 1 206 ? -18.069 -12.047 -9.083 1.00 88.19 206 SER A N 1
ATOM 1703 C CA . SER A 1 206 ? -18.846 -11.704 -10.269 1.00 88.19 206 SER A CA 1
ATOM 1704 C C . SER A 1 206 ? -20.290 -11.416 -9.889 1.00 88.19 206 SER A C 1
ATOM 1706 O O . SER A 1 206 ? -20.903 -12.160 -9.128 1.00 88.19 206 SER A O 1
ATOM 1708 N N . ILE A 1 207 ? -20.844 -10.337 -10.439 1.00 88.69 207 ILE A N 1
ATOM 1709 C CA . ILE A 1 207 ? -22.271 -10.024 -10.345 1.00 88.69 207 ILE A CA 1
ATOM 1710 C C . ILE A 1 207 ? -22.866 -10.085 -11.745 1.00 88.69 207 ILE A C 1
ATOM 1712 O O . ILE A 1 207 ? -22.323 -9.513 -12.686 1.00 88.69 207 ILE A O 1
ATOM 1716 N N . TRP A 1 208 ? -24.001 -10.761 -11.882 1.00 89.06 208 TRP A N 1
ATOM 1717 C CA . TRP A 1 208 ? -24.745 -10.811 -13.133 1.00 89.06 208 TRP A CA 1
ATOM 1718 C C . TRP A 1 208 ? -25.745 -9.662 -13.194 1.00 89.06 208 TRP A C 1
ATOM 1720 O O . TRP A 1 208 ? -26.551 -9.471 -12.284 1.00 89.06 208 TRP A O 1
ATOM 1730 N N . HIS A 1 209 ? -25.690 -8.891 -14.276 1.00 88.62 209 HIS A N 1
ATOM 1731 C CA . HIS A 1 209 ? -26.595 -7.774 -14.516 1.00 88.62 209 HIS A CA 1
ATOM 1732 C C . HIS A 1 209 ? -27.428 -8.019 -15.763 1.00 88.62 209 HIS A C 1
ATOM 1734 O O . HIS A 1 209 ? -26.919 -8.525 -16.758 1.00 88.62 209 HIS A O 1
ATOM 1740 N N . ASN A 1 210 ? -28.684 -7.578 -15.754 1.00 91.25 210 ASN A N 1
ATOM 1741 C CA . ASN A 1 210 ? -29.467 -7.515 -16.979 1.00 91.25 210 ASN A CA 1
ATOM 1742 C C . ASN A 1 210 ? -28.890 -6.430 -17.905 1.00 91.25 210 ASN A C 1
ATOM 1744 O O . ASN A 1 210 ? -28.713 -5.276 -17.512 1.00 91.25 210 ASN A O 1
ATOM 1748 N N . ILE A 1 211 ? -28.592 -6.793 -19.152 1.00 88.06 211 ILE A N 1
ATOM 1749 C CA . ILE A 1 211 ? -28.004 -5.913 -20.168 1.00 88.06 211 ILE A CA 1
ATOM 1750 C C . ILE A 1 211 ? -28.867 -4.664 -20.390 1.00 88.06 211 ILE A C 1
ATOM 1752 O O . ILE A 1 211 ? -28.322 -3.590 -20.663 1.00 88.06 211 ILE A O 1
ATOM 1756 N N . ASN A 1 212 ? -30.188 -4.798 -20.256 1.00 88.12 212 ASN A N 1
ATOM 1757 C CA . ASN A 1 212 ? -31.148 -3.722 -20.487 1.00 88.12 212 ASN A CA 1
ATOM 1758 C C . ASN A 1 212 ? -31.218 -2.731 -19.317 1.00 88.12 212 ASN A C 1
ATOM 1760 O O . ASN A 1 212 ? -31.591 -1.581 -19.526 1.00 88.12 212 ASN A O 1
ATOM 1764 N N . SER A 1 213 ? -30.819 -3.136 -18.106 1.00 89.75 213 SER A N 1
ATOM 1765 C CA . SER A 1 213 ? -30.818 -2.264 -16.922 1.00 89.75 213 SER A CA 1
ATOM 1766 C C . SER A 1 213 ? -29.489 -1.532 -16.704 1.00 89.75 213 SER A C 1
ATOM 1768 O O . SER A 1 213 ? -29.375 -0.704 -15.803 1.00 89.75 213 SER A O 1
ATOM 1770 N N . LEU A 1 214 ? -28.449 -1.842 -17.484 1.00 86.94 214 LEU A N 1
ATOM 1771 C CA . LEU A 1 214 ? -27.127 -1.240 -17.321 1.00 86.94 214 LEU A CA 1
ATOM 1772 C C . LEU A 1 214 ? -27.022 0.130 -17.994 1.00 86.94 214 LEU A C 1
ATOM 1774 O O . LEU A 1 214 ? -27.348 0.307 -19.168 1.00 86.94 214 LEU A O 1
ATOM 1778 N N . SER A 1 215 ? -26.411 1.088 -17.292 1.00 90.44 215 SER A N 1
ATOM 1779 C CA . SER A 1 215 ? -26.029 2.361 -17.907 1.00 90.44 215 SER A CA 1
ATOM 1780 C C . SER A 1 215 ? -25.021 2.151 -19.047 1.00 90.44 215 SER A C 1
ATOM 1782 O O . SER A 1 215 ? -24.154 1.270 -18.999 1.00 90.44 215 SER A O 1
ATOM 1784 N N . ARG A 1 216 ? -25.057 3.025 -20.064 1.00 87.31 216 ARG A N 1
ATOM 1785 C CA . ARG A 1 216 ? -24.153 2.960 -21.231 1.00 87.31 216 ARG A CA 1
ATOM 1786 C C . ARG A 1 216 ? -22.669 2.940 -20.836 1.00 87.31 216 ARG A C 1
ATOM 1788 O O . ARG A 1 216 ? -21.860 2.306 -21.514 1.00 87.31 216 ARG A O 1
ATOM 1795 N N . LYS A 1 217 ? -22.305 3.616 -19.738 1.00 89.62 217 LYS A N 1
ATOM 1796 C CA . LYS A 1 217 ? -20.934 3.665 -19.200 1.00 89.62 217 LYS A CA 1
ATOM 1797 C C . LYS A 1 217 ? -20.492 2.308 -18.653 1.00 89.62 217 LYS A C 1
ATOM 1799 O O . LYS A 1 217 ? -19.383 1.873 -18.959 1.00 89.62 217 LYS A O 1
ATOM 1804 N N . ILE A 1 218 ? -21.353 1.642 -17.882 1.00 84.19 218 ILE A N 1
ATOM 1805 C CA . ILE A 1 218 ? -21.062 0.319 -17.317 1.00 84.19 218 ILE A CA 1
ATOM 1806 C C . ILE A 1 218 ? -21.034 -0.719 -18.438 1.00 84.19 218 ILE A C 1
ATOM 1808 O O . ILE A 1 218 ? -20.040 -1.424 -18.571 1.00 84.19 218 ILE A O 1
ATOM 1812 N N . LYS A 1 219 ? -22.027 -0.717 -19.335 1.00 84.81 219 LYS A N 1
ATOM 1813 C CA . LYS A 1 219 ? -22.082 -1.631 -20.486 1.00 84.81 219 LYS A CA 1
ATOM 1814 C C . LYS A 1 219 ? -20.809 -1.572 -21.341 1.00 84.81 219 LYS A C 1
ATOM 1816 O O . LYS A 1 219 ? -20.209 -2.604 -21.621 1.00 84.81 219 LYS A O 1
ATOM 1821 N N . LYS A 1 220 ? -20.323 -0.369 -21.684 1.00 86.44 220 LYS A N 1
ATOM 1822 C CA . LYS A 1 220 ? -19.044 -0.200 -22.407 1.00 86.44 220 LYS A CA 1
ATOM 1823 C C . LYS A 1 220 ? -17.843 -0.756 -21.637 1.00 86.44 220 LYS A C 1
ATOM 1825 O O . LYS A 1 220 ? -16.922 -1.271 -22.259 1.00 86.44 220 LYS A O 1
ATOM 1830 N N . ARG A 1 221 ? -17.813 -0.608 -20.309 1.00 86.44 221 ARG A N 1
ATOM 1831 C CA . ARG A 1 221 ? -16.716 -1.118 -19.474 1.00 86.44 221 ARG A CA 1
ATOM 1832 C C . ARG A 1 221 ? -16.717 -2.644 -19.446 1.00 86.44 221 ARG A C 1
ATOM 1834 O O . ARG A 1 221 ? -15.672 -3.233 -19.675 1.00 86.44 221 ARG A O 1
ATOM 1841 N N . VAL A 1 222 ? -17.882 -3.244 -19.223 1.00 85.38 222 VAL A N 1
ATOM 1842 C CA . VAL A 1 222 ? -18.059 -4.696 -19.112 1.00 85.38 222 VAL A CA 1
ATOM 1843 C C . VAL A 1 222 ? -17.772 -5.401 -20.450 1.00 85.38 222 VAL A C 1
ATOM 1845 O O . VAL A 1 222 ? -17.085 -6.417 -20.482 1.00 85.38 222 VAL A O 1
ATOM 1848 N N . LEU A 1 223 ? -18.178 -4.806 -21.579 1.00 82.69 223 LEU A N 1
ATOM 1849 C CA . LEU A 1 223 ? -17.844 -5.329 -22.912 1.00 82.69 223 LEU A CA 1
ATOM 1850 C C . LEU A 1 223 ? -16.339 -5.271 -23.222 1.00 82.69 223 LEU A C 1
ATOM 1852 O O . LEU A 1 223 ? -15.811 -6.177 -23.854 1.00 82.69 223 LEU A O 1
ATOM 1856 N N . LYS A 1 224 ? -15.623 -4.236 -22.757 1.00 83.19 224 LYS A N 1
ATOM 1857 C CA . LYS A 1 224 ? -14.162 -4.127 -22.944 1.00 83.19 224 LYS A CA 1
ATOM 1858 C C . LYS A 1 224 ? -13.368 -5.188 -22.185 1.00 83.19 224 LYS A C 1
ATOM 1860 O O . LYS A 1 224 ? -12.216 -5.427 -22.525 1.00 83.19 224 LYS A O 1
ATOM 1865 N N . THR A 1 225 ? -13.947 -5.777 -21.142 1.00 80.75 225 THR A N 1
ATOM 1866 C CA . THR A 1 225 ? -13.283 -6.772 -20.293 1.00 80.75 225 THR A CA 1
ATOM 1867 C C . THR A 1 225 ? -13.553 -8.214 -20.725 1.00 80.75 225 THR A C 1
ATOM 1869 O O . THR A 1 225 ? -13.274 -9.118 -19.945 1.00 80.75 225 THR A O 1
ATOM 1872 N N . ASN A 1 226 ? -14.091 -8.442 -21.934 1.00 79.75 226 ASN A N 1
ATOM 1873 C CA . ASN A 1 226 ? -14.498 -9.767 -22.430 1.00 79.75 226 ASN A CA 1
ATOM 1874 C C . ASN A 1 226 ? -15.384 -10.520 -21.422 1.00 79.75 226 ASN A C 1
ATOM 1876 O O . ASN A 1 226 ? -15.144 -11.683 -21.101 1.00 79.75 226 ASN A O 1
ATOM 1880 N N . ALA A 1 227 ? -16.376 -9.818 -20.873 1.00 85.38 227 ALA A N 1
ATOM 1881 C CA . ALA A 1 227 ? -17.324 -10.387 -19.926 1.00 85.38 227 ALA A CA 1
ATOM 1882 C C . ALA A 1 227 ? -18.145 -11.529 -20.535 1.00 85.38 227 ALA A C 1
ATOM 1884 O O . ALA A 1 227 ? -18.540 -11.461 -21.702 1.00 85.38 227 ALA A O 1
ATOM 1885 N N . GLN A 1 228 ? -18.455 -12.539 -19.721 1.00 89.69 228 GLN A N 1
ATOM 1886 C CA . GLN A 1 228 ? -19.376 -13.597 -20.120 1.00 89.69 228 GLN A CA 1
ATOM 1887 C C . GLN A 1 228 ? -20.797 -13.041 -20.264 1.00 89.69 228 GLN A C 1
ATOM 1889 O O . GLN A 1 228 ? -21.212 -12.131 -19.543 1.00 89.69 228 GLN A O 1
ATOM 1894 N N . THR A 1 229 ? -21.553 -13.594 -21.208 1.00 89.12 229 THR A N 1
ATOM 1895 C CA . THR A 1 229 ? -22.966 -13.263 -21.417 1.00 89.12 229 THR A CA 1
ATOM 1896 C C . THR A 1 229 ? -23.788 -14.541 -21.368 1.00 89.12 229 THR A C 1
ATOM 1898 O O . THR A 1 229 ? -23.341 -15.584 -21.840 1.00 89.12 229 THR A O 1
ATOM 1901 N N . TYR A 1 230 ? -24.973 -14.464 -20.771 1.00 89.38 230 TYR A N 1
ATOM 1902 C CA . TYR A 1 230 ? -25.921 -15.570 -20.708 1.00 89.38 230 TYR A CA 1
ATOM 1903 C C . TYR A 1 230 ? -27.336 -15.029 -20.916 1.00 89.38 230 TYR A C 1
ATOM 1905 O O . TYR A 1 230 ? -27.900 -14.364 -20.043 1.00 89.38 230 TYR A O 1
ATOM 1913 N N . GLY A 1 231 ? -27.892 -15.254 -22.108 1.00 90.50 231 GLY A N 1
ATOM 1914 C CA . GLY A 1 231 ? -29.138 -14.614 -22.533 1.00 90.50 231 GLY A CA 1
ATOM 1915 C C . GLY A 1 231 ? -29.044 -13.087 -22.432 1.00 90.50 231 GLY A C 1
ATOM 1916 O O . GLY A 1 231 ? -28.139 -12.472 -22.990 1.00 90.50 231 GLY A O 1
ATOM 1917 N N . ASN A 1 232 ? -29.957 -12.479 -21.669 1.00 91.00 232 ASN A N 1
ATOM 1918 C CA . ASN A 1 232 ? -29.970 -11.034 -21.409 1.00 91.00 232 ASN A CA 1
ATOM 1919 C C . ASN A 1 232 ? -29.105 -10.613 -20.212 1.00 91.00 232 ASN A C 1
ATOM 1921 O O . ASN A 1 232 ? -29.163 -9.453 -19.804 1.00 91.00 232 ASN A O 1
ATOM 1925 N N . LEU A 1 233 ? -28.332 -11.525 -19.620 1.00 91.44 233 LEU A N 1
ATOM 1926 C CA . LEU A 1 233 ? -27.434 -11.227 -18.512 1.00 91.44 233 LEU A CA 1
ATOM 1927 C C . LEU A 1 233 ? -25.997 -11.063 -19.004 1.00 91.44 233 LEU A C 1
ATOM 1929 O O . LEU A 1 233 ? -25.538 -11.769 -19.901 1.00 91.44 233 LEU A O 1
ATOM 1933 N N . ILE A 1 234 ? -25.272 -10.144 -18.380 1.00 90.06 234 ILE A N 1
ATOM 1934 C CA . ILE A 1 234 ? -23.842 -9.945 -18.584 1.00 90.06 234 ILE A CA 1
ATOM 1935 C C . ILE A 1 234 ? -23.119 -9.963 -17.242 1.00 90.06 234 ILE A C 1
ATOM 1937 O O . ILE A 1 234 ? -23.558 -9.347 -16.266 1.00 90.06 234 ILE A O 1
ATOM 1941 N N . GLU A 1 235 ? -22.014 -10.696 -17.202 1.00 90.38 235 GLU A N 1
ATOM 1942 C CA . GLU A 1 235 ? -21.163 -10.838 -16.032 1.00 90.38 235 GLU A CA 1
ATOM 1943 C C . GLU A 1 235 ? -20.346 -9.556 -15.817 1.00 90.38 235 GLU A C 1
ATOM 1945 O O . GLU A 1 235 ? -19.594 -9.120 -16.684 1.00 90.38 235 GLU A O 1
ATOM 1950 N N . GLN A 1 236 ? -20.434 -8.955 -14.638 1.00 89.31 236 GLN A N 1
ATOM 1951 C CA . GLN A 1 236 ? -19.531 -7.898 -14.208 1.00 89.31 236 GLN A CA 1
ATOM 1952 C C . GLN A 1 236 ? -18.615 -8.426 -13.109 1.00 89.31 236 GLN A C 1
ATOM 1954 O O . GLN A 1 236 ? -19.035 -8.629 -11.970 1.00 89.31 236 GLN A O 1
ATOM 1959 N N . LYS A 1 237 ? -17.332 -8.580 -13.444 1.00 88.12 237 LYS A N 1
ATOM 1960 C CA . LYS A 1 237 ? -16.287 -8.850 -12.455 1.00 88.12 237 LYS A CA 1
ATOM 1961 C C . LYS A 1 237 ? -16.048 -7.605 -11.613 1.00 88.12 237 LYS A C 1
ATOM 1963 O O . LYS A 1 237 ? -15.845 -6.509 -12.144 1.00 88.12 237 LYS A O 1
ATOM 1968 N N . LEU A 1 238 ? -16.083 -7.784 -10.303 1.00 88.81 238 LEU A N 1
ATOM 1969 C CA . LEU A 1 238 ? -15.862 -6.745 -9.316 1.00 88.81 238 LEU A CA 1
ATOM 1970 C C . LEU A 1 238 ? -14.716 -7.140 -8.397 1.00 88.81 238 LEU A C 1
ATOM 1972 O O . LEU A 1 238 ? -14.499 -8.312 -8.089 1.00 88.81 238 LEU A O 1
ATOM 1976 N N . THR A 1 239 ? -14.011 -6.114 -7.946 1.00 90.44 239 THR A N 1
ATOM 1977 C CA . THR A 1 239 ? -12.904 -6.237 -7.010 1.00 90.44 239 THR A CA 1
ATOM 1978 C C . THR A 1 239 ? -13.137 -5.245 -5.889 1.00 90.44 239 THR A C 1
ATOM 1980 O O . THR A 1 239 ? -13.421 -4.074 -6.154 1.00 90.44 239 THR A O 1
ATOM 1983 N N . LYS A 1 240 ? -13.009 -5.709 -4.649 1.00 91.06 240 LYS A N 1
ATOM 1984 C CA . LYS A 1 240 ? -13.099 -4.882 -3.451 1.00 91.06 240 LYS A CA 1
ATOM 1985 C C . LYS A 1 240 ? -11.807 -5.008 -2.659 1.00 91.06 240 LYS A C 1
ATOM 1987 O O . LYS A 1 240 ? -11.387 -6.117 -2.349 1.00 91.06 240 LYS A O 1
ATOM 1992 N N . LYS A 1 241 ? -11.170 -3.878 -2.366 1.00 92.50 241 LYS A N 1
ATOM 1993 C CA . LYS A 1 241 ? -9.927 -3.812 -1.596 1.00 92.50 241 LYS A CA 1
ATOM 1994 C C . LYS A 1 241 ? -10.204 -3.219 -0.224 1.00 92.50 241 LYS A C 1
ATOM 1996 O O . LYS A 1 241 ? -10.907 -2.216 -0.119 1.00 92.50 241 LYS A O 1
ATOM 2001 N N . ARG A 1 242 ? -9.652 -3.857 0.800 1.00 92.62 242 ARG A N 1
ATOM 2002 C CA . ARG A 1 242 ? -9.779 -3.471 2.202 1.00 92.62 242 ARG A CA 1
ATOM 2003 C C . ARG A 1 242 ? -8.424 -3.506 2.873 1.00 92.62 242 ARG A C 1
ATOM 2005 O O . ARG A 1 242 ? -7.575 -4.318 2.511 1.00 92.62 242 ARG A O 1
ATOM 2012 N N . PHE A 1 243 ? -8.264 -2.685 3.895 1.00 94.31 243 PHE A N 1
ATOM 2013 C CA . PHE A 1 243 ? -7.253 -2.921 4.909 1.00 94.31 243 PHE A CA 1
ATOM 2014 C C . PHE A 1 243 ? -7.939 -3.405 6.176 1.00 94.31 243 PHE A C 1
ATOM 2016 O O . PHE A 1 243 ? -8.971 -2.861 6.567 1.00 94.31 243 PHE A O 1
ATOM 2023 N N . GLY A 1 244 ? -7.388 -4.452 6.776 1.00 94.50 244 GLY A N 1
ATOM 2024 C CA . GLY A 1 244 ? -7.934 -5.076 7.964 1.00 94.50 244 GLY A CA 1
ATOM 2025 C C . GLY A 1 244 ? -6.927 -5.097 9.102 1.00 94.50 244 GLY A C 1
ATOM 2026 O O . GLY A 1 244 ? -5.768 -5.446 8.893 1.00 94.50 244 GLY A O 1
ATOM 2027 N N . ILE A 1 245 ? -7.387 -4.782 10.307 1.00 95.38 245 ILE A N 1
ATOM 2028 C CA . ILE A 1 245 ? -6.663 -4.916 11.570 1.00 95.38 245 ILE A CA 1
ATOM 2029 C C . ILE A 1 245 ? -7.465 -5.865 12.463 1.00 95.38 245 ILE A C 1
ATOM 2031 O O . ILE A 1 245 ? -8.688 -5.767 12.541 1.00 95.38 245 ILE A O 1
ATOM 2035 N N . ALA A 1 246 ? -6.785 -6.800 13.111 1.00 94.62 246 ALA A N 1
ATOM 2036 C CA . ALA A 1 246 ? -7.337 -7.660 14.143 1.00 94.62 246 ALA A CA 1
ATOM 2037 C C . ALA A 1 246 ? -6.436 -7.591 15.372 1.00 94.62 246 ALA A C 1
ATOM 2039 O O . ALA A 1 246 ? -5.218 -7.737 15.261 1.00 94.62 246 ALA A O 1
ATOM 2040 N N . VAL A 1 247 ? -7.033 -7.379 16.536 1.00 93.50 247 VAL A N 1
ATOM 2041 C CA . VAL A 1 247 ? -6.321 -7.222 17.800 1.00 93.50 247 VAL A CA 1
ATOM 2042 C C . VAL A 1 247 ? -6.908 -8.161 18.832 1.00 93.50 247 VAL A C 1
ATOM 2044 O O . VAL A 1 247 ? -8.122 -8.220 18.992 1.00 93.50 247 VAL A O 1
ATOM 2047 N N . LYS A 1 248 ? -6.040 -8.857 19.564 1.00 89.81 248 LYS A N 1
ATOM 2048 C CA . LYS A 1 248 ? -6.404 -9.566 20.788 1.00 89.81 248 LYS A CA 1
ATOM 2049 C C . LYS A 1 248 ? -5.998 -8.724 21.996 1.00 89.81 248 LYS A C 1
ATOM 2051 O O . LYS A 1 248 ? -4.807 -8.483 22.202 1.00 89.81 248 LYS A O 1
ATOM 2056 N N . LEU A 1 249 ? -6.988 -8.280 22.763 1.00 81.00 249 LEU A N 1
ATOM 2057 C CA . LEU A 1 249 ? -6.858 -7.460 23.967 1.00 81.00 249 LEU A CA 1
ATOM 2058 C C . LEU A 1 249 ? -6.906 -8.370 25.202 1.00 81.00 249 LEU A C 1
ATOM 2060 O O . LEU A 1 249 ? -7.795 -9.211 25.309 1.00 81.00 249 LEU A O 1
ATOM 2064 N N . LYS A 1 250 ? -5.971 -8.226 26.150 1.00 70.81 250 LYS A N 1
ATOM 2065 C CA . LYS A 1 250 ? -5.947 -9.082 27.353 1.00 70.81 250 LYS A CA 1
ATOM 2066 C C . LYS A 1 250 ? -7.020 -8.752 28.396 1.00 70.81 250 LYS A C 1
ATOM 2068 O O . LYS A 1 250 ? -7.493 -9.670 29.053 1.00 70.81 250 LYS A O 1
ATOM 2073 N N . ASN A 1 251 ? -7.389 -7.479 28.549 1.00 66.00 251 ASN A N 1
ATOM 2074 C CA . ASN A 1 251 ? -8.137 -6.984 29.716 1.00 66.00 251 ASN A CA 1
ATOM 2075 C C . ASN A 1 251 ? -9.524 -6.414 29.377 1.00 66.00 251 ASN A C 1
ATOM 2077 O O . ASN A 1 251 ? -10.038 -5.565 30.104 1.00 66.00 251 ASN A O 1
ATOM 2081 N N . LEU A 1 252 ? -10.130 -6.834 28.266 1.00 67.75 252 LEU A N 1
ATOM 2082 C CA . LEU A 1 252 ? -11.455 -6.344 27.899 1.00 67.75 252 LEU A CA 1
ATOM 2083 C C . LEU A 1 252 ? -12.545 -7.084 28.689 1.00 67.75 252 LEU A C 1
ATOM 2085 O O . LEU A 1 252 ? -12.488 -8.306 28.829 1.00 67.75 252 LEU A O 1
ATOM 2089 N N . ASN A 1 253 ? -13.547 -6.350 29.181 1.00 66.88 253 ASN A N 1
ATOM 2090 C CA . ASN A 1 253 ? -14.746 -6.966 29.739 1.00 66.88 253 ASN A CA 1
ATOM 2091 C C . ASN A 1 253 ? -15.450 -7.769 28.619 1.00 66.88 253 ASN A C 1
ATOM 2093 O O . ASN A 1 253 ? -15.851 -7.162 27.625 1.00 66.88 253 ASN A O 1
ATOM 2097 N N . PRO A 1 254 ? -15.623 -9.098 28.762 1.00 68.25 254 PRO A N 1
ATOM 2098 C CA . PRO A 1 254 ? -16.220 -9.948 27.728 1.00 68.25 254 PRO A CA 1
ATOM 2099 C C . PRO A 1 254 ? -17.671 -9.579 27.382 1.00 68.25 254 PRO A C 1
ATOM 2101 O O . PRO A 1 254 ? -18.175 -9.976 26.333 1.00 68.25 254 PRO A O 1
ATOM 2104 N N . GLU A 1 255 ? -18.342 -8.804 28.234 1.00 70.25 255 GLU A N 1
ATOM 2105 C CA . GLU A 1 255 ? -19.692 -8.296 27.989 1.00 70.25 255 GLU A CA 1
ATOM 2106 C C . GLU A 1 255 ? -19.716 -7.045 27.095 1.00 70.25 255 GLU A C 1
ATOM 2108 O O . GLU A 1 255 ? -20.777 -6.663 26.599 1.00 70.25 255 GLU A O 1
ATOM 2113 N N . VAL A 1 256 ? -18.562 -6.409 26.851 1.00 76.00 256 VAL A N 1
ATOM 2114 C CA . VAL A 1 256 ? -18.444 -5.244 25.964 1.00 76.00 256 VAL A CA 1
ATOM 2115 C C . VAL A 1 256 ? -18.362 -5.729 24.522 1.00 76.00 256 VAL A C 1
ATOM 2117 O O . VAL A 1 256 ? -17.291 -5.976 23.970 1.00 76.00 256 VAL A O 1
ATOM 2120 N N . ASN A 1 257 ? -19.533 -5.854 23.907 1.00 86.75 257 ASN A N 1
ATOM 2121 C CA . ASN A 1 257 ? -19.689 -6.211 22.506 1.00 86.75 257 ASN A CA 1
ATOM 2122 C C . ASN A 1 257 ? -20.278 -5.020 21.753 1.00 86.75 257 ASN A C 1
ATOM 2124 O O . ASN A 1 257 ? -21.478 -4.764 21.821 1.00 86.75 257 ASN A O 1
ATOM 2128 N N . VAL A 1 258 ? -19.431 -4.283 21.041 1.00 90.19 258 VAL A N 1
ATOM 2129 C CA . VAL A 1 258 ? -19.811 -3.029 20.383 1.00 90.19 258 VAL A CA 1
ATOM 2130 C C . VAL A 1 258 ? -19.455 -3.051 18.905 1.00 90.19 258 VAL A C 1
ATOM 2132 O O . VAL A 1 258 ? -18.437 -3.613 18.511 1.00 90.19 258 VAL A O 1
ATOM 2135 N N . SER A 1 259 ? -20.296 -2.427 18.090 1.00 92.81 259 SER A N 1
ATOM 2136 C CA . SER A 1 259 ? -19.996 -2.045 16.715 1.00 92.81 259 SER A CA 1
ATOM 2137 C C . SER A 1 259 ? -20.062 -0.522 16.586 1.00 92.81 259 SER A C 1
ATOM 2139 O O . SER A 1 259 ? -20.947 0.106 17.171 1.00 92.81 259 SER A O 1
ATOM 2141 N N . LEU A 1 260 ? -19.115 0.064 15.851 1.00 92.56 260 LEU A N 1
ATOM 2142 C CA . LEU A 1 260 ? -19.018 1.496 15.558 1.00 92.56 260 LEU A CA 1
ATOM 2143 C C . LEU A 1 260 ? -18.851 1.708 14.045 1.00 92.56 260 LEU A C 1
ATOM 2145 O O . LEU A 1 260 ? -18.239 0.891 13.350 1.00 92.56 260 LEU A O 1
ATOM 2149 N N . PHE A 1 261 ? -19.334 2.852 13.556 1.00 92.06 261 PHE A N 1
ATOM 2150 C CA . PHE A 1 261 ? -19.137 3.392 12.198 1.00 92.06 261 PHE A CA 1
ATOM 2151 C C . PHE A 1 261 ? -19.731 2.574 11.039 1.00 92.06 261 PHE A C 1
ATOM 2153 O O . PHE A 1 261 ? -19.705 3.027 9.894 1.00 92.06 261 PHE A O 1
ATOM 2160 N N . ASP A 1 262 ? -20.310 1.406 11.315 1.00 88.56 262 ASP A N 1
ATOM 2161 C CA . ASP A 1 262 ? -20.867 0.496 10.314 1.00 88.56 262 ASP A CA 1
ATOM 2162 C C . ASP A 1 262 ? -22.228 0.984 9.780 1.00 88.56 262 ASP A C 1
ATOM 2164 O O . ASP A 1 262 ? -23.305 0.500 10.151 1.00 88.56 262 ASP A O 1
ATOM 2168 N N . LYS A 1 263 ? -22.161 1.997 8.910 1.00 85.81 263 LYS A N 1
ATOM 2169 C CA . LYS A 1 263 ? -23.312 2.684 8.308 1.00 85.81 263 LYS A CA 1
ATOM 2170 C C . LYS A 1 263 ? -24.232 1.753 7.537 1.00 85.81 263 LYS A C 1
ATOM 2172 O O . LYS A 1 263 ? -25.447 1.839 7.698 1.00 85.81 263 LYS A O 1
ATOM 2177 N N . ASP A 1 264 ? -23.653 0.866 6.740 1.00 86.50 264 ASP A N 1
ATOM 2178 C CA . ASP A 1 264 ? -24.411 -0.027 5.866 1.00 86.50 264 ASP A CA 1
ATOM 2179 C C . ASP A 1 264 ? -24.681 -1.392 6.522 1.00 86.50 264 ASP A C 1
ATOM 2181 O O . ASP A 1 264 ? -25.178 -2.304 5.863 1.00 86.50 264 ASP A O 1
ATOM 2185 N N . ASN A 1 265 ? -24.383 -1.534 7.822 1.00 87.38 265 ASN A N 1
ATOM 2186 C CA . ASN A 1 265 ? -24.526 -2.784 8.570 1.00 87.38 265 ASN A CA 1
ATOM 2187 C C . ASN A 1 265 ? -23.823 -3.954 7.853 1.00 87.38 265 ASN A C 1
ATOM 2189 O O . ASN A 1 265 ? -24.370 -5.050 7.698 1.00 87.38 265 ASN A O 1
ATOM 2193 N N . ILE A 1 266 ? -22.619 -3.676 7.348 1.00 88.88 266 ILE A N 1
ATOM 2194 C CA . ILE A 1 266 ? -21.799 -4.593 6.569 1.00 88.88 266 ILE A CA 1
ATOM 2195 C C . ILE A 1 266 ? -21.470 -5.834 7.391 1.00 88.88 266 ILE A C 1
ATOM 2197 O O . ILE A 1 266 ? -21.456 -6.930 6.846 1.00 88.88 266 ILE A O 1
ATOM 2201 N N . TYR A 1 267 ? -21.204 -5.677 8.683 1.00 86.88 267 TYR A N 1
ATOM 2202 C CA . TYR A 1 267 ? -20.724 -6.774 9.525 1.00 86.88 267 TYR A CA 1
ATOM 2203 C C . TYR A 1 267 ? -21.409 -6.827 10.889 1.00 86.88 267 TYR A C 1
ATOM 2205 O O . TYR A 1 267 ? -21.344 -7.844 11.578 1.00 86.88 267 TYR A O 1
ATOM 2213 N N . THR A 1 268 ? -22.052 -5.738 11.313 1.00 89.75 268 THR A N 1
ATOM 2214 C CA . THR A 1 268 ? -22.713 -5.692 12.615 1.00 89.75 268 THR A CA 1
ATOM 2215 C C . THR A 1 268 ? -23.786 -6.785 12.718 1.00 89.75 268 THR A C 1
ATOM 2217 O O . THR A 1 268 ? -24.707 -6.810 11.896 1.00 89.75 268 THR A O 1
ATOM 2220 N N . PRO A 1 269 ? -23.701 -7.674 13.724 1.00 87.75 269 PRO A N 1
ATOM 2221 C CA . PRO A 1 269 ? -24.677 -8.739 13.922 1.00 87.75 269 PRO A CA 1
ATOM 2222 C C . PRO A 1 269 ? -26.108 -8.223 14.136 1.00 87.75 269 PRO A C 1
ATOM 2224 O O . PRO A 1 269 ? -26.324 -7.141 14.681 1.00 87.75 269 PRO A O 1
ATOM 2227 N N . ASN A 1 270 ? -27.097 -9.023 13.733 1.00 87.62 270 ASN A N 1
ATOM 2228 C CA . ASN A 1 270 ? -28.516 -8.643 13.783 1.00 87.62 270 ASN A CA 1
ATOM 2229 C C . ASN A 1 270 ? -29.069 -8.470 15.209 1.00 87.62 270 ASN A C 1
ATOM 2231 O O . ASN A 1 270 ? -30.090 -7.814 15.391 1.00 87.62 270 ASN A O 1
ATOM 2235 N N . ASP A 1 271 ? -28.434 -9.079 16.209 1.00 89.25 271 ASP A N 1
ATOM 2236 C CA . ASP A 1 271 ? -28.807 -8.989 17.623 1.00 89.25 271 ASP A CA 1
ATOM 2237 C C . ASP A 1 271 ? -28.317 -7.697 18.299 1.00 89.25 271 ASP A C 1
ATOM 2239 O O . ASP A 1 271 ? -28.731 -7.393 19.420 1.00 89.25 271 ASP A O 1
ATOM 2243 N N . TYR A 1 272 ? -27.473 -6.906 17.628 1.00 91.31 272 TYR A N 1
ATOM 2244 C CA . TYR A 1 272 ? -26.985 -5.640 18.161 1.00 91.31 272 TYR A CA 1
ATOM 2245 C C . TYR A 1 272 ? -28.045 -4.547 17.991 1.00 91.31 272 TYR A C 1
ATOM 2247 O O . TYR A 1 272 ? -28.586 -4.330 16.906 1.00 91.31 272 TYR A O 1
ATOM 2255 N N . LYS A 1 273 ? -28.299 -3.799 19.064 1.00 90.00 273 LYS A N 1
ATOM 2256 C CA . LYS A 1 273 ? -29.234 -2.670 19.092 1.00 90.00 273 LYS A CA 1
ATOM 2257 C C . LYS A 1 273 ? -28.470 -1.353 19.108 1.00 90.00 273 LYS A C 1
ATOM 2259 O O . LYS A 1 273 ? -27.425 -1.254 19.750 1.00 90.00 273 LYS A O 1
ATOM 2264 N N . SER A 1 274 ? -28.992 -0.348 18.410 1.00 89.69 274 SER A N 1
ATOM 2265 C CA . SER A 1 274 ? -28.454 1.014 18.467 1.00 89.69 274 SER A CA 1
ATOM 2266 C C . SER A 1 274 ? -28.585 1.586 19.874 1.00 89.69 274 SER A C 1
ATOM 2268 O O . SER A 1 274 ? -29.606 1.379 20.529 1.00 89.69 274 SER A O 1
ATOM 2270 N N . ILE A 1 275 ? -27.562 2.313 20.312 1.00 88.38 275 ILE A N 1
ATOM 2271 C CA . ILE A 1 275 ? -27.571 3.036 21.585 1.00 88.38 275 ILE A CA 1
ATOM 2272 C C . ILE A 1 275 ? -27.958 4.488 21.347 1.00 88.38 275 ILE A C 1
ATOM 2274 O O . ILE A 1 275 ? -27.507 5.099 20.376 1.00 88.38 275 ILE A O 1
ATOM 2278 N N . ASP A 1 276 ? -28.784 5.026 22.241 1.00 85.69 276 ASP A N 1
ATOM 2279 C CA . ASP A 1 276 ? -29.158 6.434 22.218 1.00 85.69 276 ASP A CA 1
ATOM 2280 C C . ASP A 1 276 ? -27.979 7.301 22.687 1.00 85.69 276 ASP A C 1
ATOM 2282 O O . ASP A 1 276 ? -27.432 7.108 23.774 1.00 85.69 276 ASP A O 1
ATOM 2286 N N . ILE A 1 277 ? -27.545 8.229 21.835 1.00 87.94 277 ILE A N 1
ATOM 2287 C CA . ILE A 1 277 ? -26.400 9.113 22.077 1.00 87.94 277 ILE A CA 1
ATOM 2288 C C . ILE A 1 277 ? -26.731 10.537 21.621 1.00 87.94 277 ILE A C 1
ATOM 2290 O O . ILE A 1 277 ? -27.556 10.722 20.726 1.00 87.94 277 ILE A O 1
ATOM 2294 N N . PRO A 1 278 ? -26.076 11.575 22.178 1.00 89.19 278 PRO A N 1
ATOM 2295 C CA . PRO A 1 278 ? -26.324 12.949 21.754 1.00 89.19 278 PRO A CA 1
ATOM 2296 C C . PRO A 1 278 ? -26.102 13.145 20.248 1.00 89.19 278 PRO A C 1
ATOM 2298 O O . PRO A 1 278 ? -25.152 12.603 19.680 1.00 89.19 278 PRO A O 1
ATOM 2301 N N . LYS A 1 279 ? -26.914 14.010 19.624 1.00 87.88 279 LYS A N 1
ATOM 2302 C CA . LYS A 1 279 ? -26.902 14.282 18.170 1.00 87.88 279 LYS A CA 1
ATOM 2303 C C . LYS A 1 279 ? -25.515 14.567 17.584 1.00 87.88 279 LYS A C 1
ATOM 2305 O O . LYS A 1 279 ? -25.219 14.171 16.461 1.00 87.88 279 LYS A O 1
ATOM 2310 N N . SER A 1 280 ? -24.639 15.229 18.342 1.00 87.62 280 SER A N 1
ATOM 2311 C CA . SER A 1 280 ? -23.258 15.527 17.930 1.00 87.62 280 SER A CA 1
ATOM 2312 C C . SER A 1 280 ? -22.407 14.280 17.651 1.00 87.62 280 SER A C 1
ATOM 2314 O O . SER A 1 280 ? -21.400 14.374 16.947 1.00 87.62 280 SER A O 1
ATOM 2316 N N . TYR A 1 281 ? -22.806 13.125 18.185 1.00 90.19 281 TYR A N 1
ATOM 2317 C CA . TYR A 1 281 ? -22.089 11.855 18.113 1.00 90.19 281 TYR A CA 1
ATOM 2318 C C . TYR A 1 281 ? -22.825 10.781 17.295 1.00 90.19 281 TYR A C 1
ATOM 2320 O O . TYR A 1 281 ? -22.291 9.691 17.132 1.00 90.19 281 TYR A O 1
ATOM 2328 N N . GLU A 1 282 ? -23.999 11.059 16.714 1.00 88.06 282 GLU A N 1
ATOM 2329 C CA . GLU A 1 282 ? -24.796 10.062 15.963 1.00 88.06 282 GLU A CA 1
ATOM 2330 C C . GLU A 1 282 ? -24.011 9.361 14.841 1.00 88.06 282 GLU A C 1
ATOM 2332 O O . GLU A 1 282 ? -24.198 8.173 14.581 1.00 88.06 282 GLU A O 1
ATOM 2337 N N . LYS A 1 283 ? -23.062 10.065 14.215 1.00 88.00 283 LYS A N 1
ATOM 2338 C CA . LYS A 1 283 ? -22.185 9.509 13.170 1.00 88.00 283 LYS A CA 1
ATOM 2339 C C . LYS A 1 283 ? -21.266 8.376 13.645 1.00 88.00 283 LYS A C 1
ATOM 2341 O O . LYS A 1 283 ? -20.735 7.655 12.805 1.00 88.00 283 LYS A O 1
ATOM 2346 N N . LEU A 1 284 ? -21.070 8.211 14.958 1.00 89.75 284 LEU A N 1
ATOM 2347 C CA . LEU A 1 284 ? -20.318 7.083 15.513 1.00 89.75 284 LEU A CA 1
ATOM 2348 C C . LEU A 1 284 ? -21.079 5.758 15.356 1.00 89.75 284 LEU A C 1
ATOM 2350 O O . LEU A 1 284 ? -20.449 4.706 15.401 1.00 89.75 284 LEU A O 1
ATOM 2354 N N . LEU A 1 285 ? -22.403 5.809 15.138 1.00 91.25 285 LEU A N 1
ATOM 2355 C CA . LEU A 1 285 ? -23.261 4.657 14.840 1.00 91.25 285 LEU A CA 1
ATOM 2356 C C . LEU A 1 285 ? -23.037 3.484 15.804 1.00 91.25 285 LEU A C 1
ATOM 2358 O O . LEU A 1 285 ? -22.687 2.377 15.398 1.00 91.25 285 LEU A O 1
ATOM 2362 N N . ILE A 1 286 ? -23.216 3.758 17.094 1.00 91.50 286 ILE A N 1
ATOM 2363 C CA . ILE A 1 286 ? -22.890 2.822 18.168 1.00 91.50 286 ILE A CA 1
ATOM 2364 C C . ILE A 1 286 ? -24.001 1.785 18.321 1.00 91.50 286 ILE A C 1
ATOM 2366 O O . ILE A 1 286 ? -25.157 2.131 18.572 1.00 91.50 286 ILE A O 1
ATOM 2370 N N . LYS A 1 287 ? -23.643 0.505 18.202 1.00 92.31 287 LYS A N 1
ATOM 2371 C CA . LYS A 1 287 ? -24.553 -0.629 18.400 1.00 92.31 287 LYS A CA 1
ATOM 2372 C C . LYS A 1 287 ? -23.953 -1.639 19.375 1.00 92.31 287 LYS A C 1
ATOM 2374 O O . LYS A 1 287 ? -22.749 -1.866 19.343 1.00 92.31 287 LYS A O 1
ATOM 2379 N N . SER A 1 288 ? -24.776 -2.269 20.208 1.00 91.19 288 SER A N 1
ATOM 2380 C CA . SER A 1 288 ? -24.346 -3.282 21.184 1.00 91.19 288 SER A CA 1
ATOM 2381 C C . SER A 1 288 ? -25.408 -4.352 21.396 1.00 91.19 288 SER A C 1
ATOM 2383 O O . SER A 1 288 ? -26.603 -4.072 21.300 1.00 91.19 288 SER A O 1
ATOM 2385 N N . ASN A 1 289 ? -24.987 -5.574 21.721 1.00 88.75 289 ASN A N 1
ATOM 2386 C CA . ASN A 1 289 ? -25.906 -6.616 22.192 1.00 88.75 289 ASN A CA 1
ATOM 2387 C C . ASN A 1 289 ? -26.286 -6.445 23.680 1.00 88.75 289 ASN A C 1
ATOM 2389 O O . ASN A 1 289 ? -27.293 -6.995 24.121 1.00 88.75 289 ASN A O 1
ATOM 2393 N N . ASN A 1 290 ? -25.526 -5.642 24.433 1.00 85.88 290 ASN A N 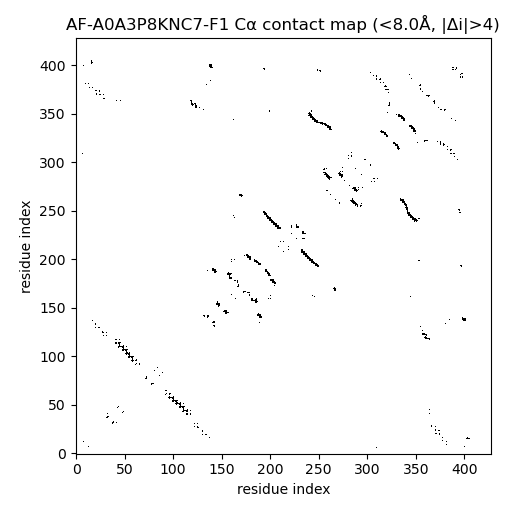1
ATOM 2394 C CA . ASN A 1 290 ? -25.769 -5.300 25.831 1.00 85.88 290 ASN A CA 1
ATOM 2395 C C . ASN A 1 290 ? -25.693 -3.771 26.027 1.00 85.88 290 ASN A C 1
ATOM 2397 O O . ASN A 1 290 ? -24.621 -3.226 26.325 1.00 85.88 290 ASN A O 1
ATOM 2401 N N . PRO A 1 291 ? -26.810 -3.050 25.813 1.00 81.56 291 PRO A N 1
ATOM 2402 C CA . PRO A 1 291 ? -26.840 -1.590 25.884 1.00 81.56 291 PRO A CA 1
ATOM 2403 C C . PRO A 1 291 ? -26.436 -1.031 27.253 1.00 81.56 291 PRO A C 1
ATOM 2405 O O . PRO A 1 291 ? -25.689 -0.062 27.308 1.00 81.56 291 PRO A O 1
ATOM 2408 N N . PHE A 1 292 ? -26.835 -1.682 28.349 1.00 80.69 292 PHE A N 1
ATOM 2409 C CA . PHE A 1 292 ? -26.603 -1.186 29.711 1.00 80.69 292 PHE A CA 1
ATOM 2410 C C . PHE A 1 292 ? -25.115 -1.082 30.070 1.00 80.69 292 PHE A C 1
ATOM 2412 O O . PHE A 1 292 ? -24.662 -0.070 30.608 1.00 80.69 292 PHE A O 1
ATOM 2419 N N . VAL A 1 293 ? -24.331 -2.117 29.745 1.00 76.25 293 VAL A N 1
ATOM 2420 C CA . VAL A 1 293 ? -22.881 -2.120 30.000 1.00 76.25 293 VAL A CA 1
ATOM 2421 C C . VAL A 1 293 ? -22.197 -1.040 29.163 1.00 76.25 293 VAL A C 1
ATOM 2423 O O . VAL A 1 293 ? -21.334 -0.318 29.666 1.00 76.25 293 VAL A O 1
ATOM 2426 N N . LEU A 1 294 ? -22.617 -0.872 27.907 1.00 80.88 294 LEU A N 1
ATOM 2427 C CA . LEU A 1 294 ? -22.024 0.120 27.019 1.00 80.88 294 LEU A CA 1
ATOM 2428 C C . LEU A 1 294 ? -22.400 1.556 27.407 1.00 80.88 294 LEU A C 1
ATOM 2430 O O . LEU A 1 294 ? -21.532 2.420 27.386 1.00 80.88 294 LEU A O 1
ATOM 2434 N N . GLU A 1 295 ? -23.633 1.820 27.837 1.00 78.88 295 GLU A N 1
ATOM 2435 C CA . GLU A 1 295 ? -24.038 3.134 28.357 1.00 78.88 295 GLU A CA 1
ATOM 2436 C C . GLU A 1 295 ? -23.161 3.567 29.536 1.00 78.88 295 GLU A C 1
ATOM 2438 O O . GLU A 1 295 ? -22.673 4.698 29.571 1.00 78.88 295 GLU A O 1
ATOM 2443 N N . SER A 1 296 ? -22.869 2.651 30.466 1.00 74.88 296 SER A N 1
ATOM 2444 C CA . SER A 1 296 ? -21.973 2.941 31.591 1.00 74.88 296 SER A CA 1
ATOM 2445 C C . SER A 1 296 ? -20.559 3.338 31.135 1.00 74.88 296 SER A C 1
ATOM 2447 O O . SER A 1 296 ? -19.938 4.223 31.726 1.00 74.88 296 SER A O 1
ATOM 2449 N N . TRP A 1 297 ? -20.072 2.734 30.047 1.00 79.44 297 TRP A N 1
ATOM 2450 C CA . TRP A 1 297 ? -18.764 3.003 29.451 1.00 79.44 297 TRP A CA 1
ATOM 2451 C C . TRP A 1 297 ? -18.734 4.304 28.637 1.00 79.44 297 TRP A C 1
ATOM 2453 O O . TRP A 1 297 ? -17.756 5.049 28.701 1.00 79.44 297 TRP A O 1
ATOM 2463 N N . LEU A 1 298 ? -19.812 4.619 27.912 1.00 78.62 298 LEU A N 1
ATOM 2464 C CA . LEU A 1 298 ? -19.967 5.877 27.171 1.00 78.62 298 LEU A CA 1
ATOM 2465 C C . LEU A 1 298 ? -20.019 7.084 28.114 1.00 78.62 298 LEU A C 1
ATOM 2467 O O . LEU A 1 298 ? -19.513 8.153 27.775 1.00 78.62 298 LEU A O 1
ATOM 2471 N N . ASN A 1 299 ? -20.585 6.890 29.308 1.00 70.88 299 ASN A N 1
ATOM 2472 C CA . ASN A 1 299 ? -20.674 7.905 30.355 1.00 70.88 299 ASN A CA 1
ATOM 2473 C C . ASN A 1 299 ? -19.341 8.156 31.083 1.00 70.88 299 ASN A C 1
ATOM 2475 O O . ASN A 1 299 ? -19.226 9.129 31.835 1.00 70.88 299 ASN A O 1
ATOM 2479 N N . GLN A 1 300 ? -18.313 7.325 30.867 1.00 73.75 300 GLN A N 1
ATOM 2480 C CA . GLN A 1 300 ? -16.967 7.627 31.351 1.00 73.75 300 GLN A CA 1
ATOM 2481 C C . GLN A 1 300 ? -16.428 8.854 30.605 1.00 73.75 300 GLN A C 1
ATOM 2483 O O . GLN A 1 300 ? -16.437 8.914 29.372 1.00 73.75 300 GLN A O 1
ATOM 2488 N N . LYS A 1 301 ? -15.993 9.866 31.371 1.00 61.19 301 LYS A N 1
ATOM 2489 C CA . LYS A 1 301 ? -15.646 11.193 30.843 1.00 61.19 301 LYS A CA 1
ATOM 2490 C C . LYS A 1 301 ? -14.662 11.091 29.667 1.00 61.19 301 LYS A C 1
ATOM 2492 O O . LYS A 1 301 ? -13.557 10.580 29.826 1.00 61.19 301 LYS A O 1
ATOM 2497 N N . ASN A 1 302 ? -15.086 11.657 28.534 1.00 75.69 302 ASN A N 1
ATOM 2498 C CA . ASN A 1 302 ? -14.348 11.907 27.287 1.00 75.69 302 ASN A CA 1
ATOM 2499 C C . ASN A 1 302 ? -14.214 10.745 26.278 1.00 75.69 302 ASN A C 1
ATOM 2501 O O . ASN A 1 302 ? -13.632 10.963 25.219 1.00 75.69 302 ASN A O 1
ATOM 2505 N N . ASN A 1 303 ? -14.795 9.557 26.501 1.00 82.88 303 ASN A N 1
ATOM 2506 C CA . ASN A 1 303 ? -14.701 8.453 25.523 1.00 82.88 303 ASN A CA 1
ATOM 2507 C C . ASN A 1 303 ? -15.394 8.773 24.184 1.00 82.88 303 ASN A C 1
ATOM 2509 O O . ASN A 1 303 ? -14.813 8.584 23.116 1.00 82.88 303 ASN A O 1
ATOM 2513 N N . LEU A 1 304 ? -16.626 9.289 24.237 1.00 85.75 304 LEU A N 1
ATOM 2514 C CA . LEU A 1 304 ? -17.392 9.684 23.046 1.00 85.75 304 LEU A CA 1
ATOM 2515 C C . LEU A 1 304 ? -16.710 10.806 22.256 1.00 85.75 304 LEU A C 1
ATOM 2517 O O . LEU A 1 304 ? -16.641 10.752 21.029 1.00 85.75 304 LEU A O 1
ATOM 2521 N N . GLU A 1 305 ? -16.199 11.812 22.963 1.00 87.88 305 GLU A N 1
ATOM 2522 C CA . GLU A 1 305 ? -15.487 12.940 22.364 1.00 87.88 305 GLU A CA 1
ATOM 2523 C C . GLU A 1 305 ? -14.202 12.475 21.673 1.00 87.88 305 GLU A C 1
ATOM 2525 O O . GLU A 1 305 ? -13.975 12.813 20.513 1.00 87.88 305 GLU A O 1
ATOM 2530 N N . PHE A 1 306 ? -13.430 11.612 22.335 1.00 87.56 306 PHE A N 1
ATOM 2531 C CA . PHE A 1 306 ? -12.200 11.043 21.793 1.00 87.56 306 PHE A CA 1
ATOM 2532 C C . PHE A 1 306 ? -12.446 10.168 20.555 1.00 87.56 306 PHE A C 1
ATOM 2534 O O . PHE A 1 306 ? -11.789 10.343 19.528 1.00 87.56 306 PHE A O 1
ATOM 2541 N N . LEU A 1 307 ? -13.435 9.265 20.601 1.00 89.19 307 LEU A N 1
ATOM 2542 C CA . LEU A 1 307 ? -13.822 8.460 19.434 1.00 89.19 307 LEU A CA 1
ATOM 2543 C C . LEU A 1 307 ? -14.273 9.338 18.263 1.00 89.19 307 LEU A C 1
ATOM 2545 O O . LEU A 1 307 ? -13.964 9.046 17.108 1.00 89.19 307 LEU A O 1
ATOM 2549 N N . ASN A 1 308 ? -14.993 10.419 18.558 1.00 89.75 308 ASN A N 1
ATOM 2550 C CA . ASN A 1 308 ? -15.431 11.383 17.562 1.00 89.75 308 ASN A CA 1
ATOM 2551 C C . ASN A 1 308 ? -14.270 12.156 16.936 1.00 89.75 308 ASN A C 1
ATOM 2553 O O . ASN A 1 308 ? -14.259 12.327 15.717 1.00 89.75 308 ASN A O 1
ATOM 2557 N N . GLU A 1 309 ? -13.304 12.603 17.733 1.00 89.81 309 GLU A N 1
ATOM 2558 C CA . GLU A 1 309 ? -12.091 13.258 17.243 1.00 89.81 309 GLU A CA 1
ATOM 2559 C C . GLU A 1 309 ? -11.325 12.334 16.286 1.00 89.81 309 GLU A C 1
ATOM 2561 O O . GLU A 1 309 ? -11.082 12.707 15.137 1.00 89.81 309 GLU A O 1
ATOM 2566 N N . ILE A 1 310 ? -11.064 11.087 16.698 1.00 90.44 310 ILE A N 1
ATOM 2567 C CA . ILE A 1 310 ? -10.362 10.103 15.860 1.00 90.44 310 ILE A CA 1
ATOM 2568 C C . ILE A 1 310 ? -11.143 9.795 14.585 1.00 90.44 310 ILE A C 1
ATOM 2570 O O . ILE A 1 310 ? -10.550 9.736 13.510 1.00 90.44 310 ILE A O 1
ATOM 2574 N N . TYR A 1 311 ? -12.462 9.597 14.676 1.00 89.81 311 TYR A N 1
ATOM 2575 C CA . TYR A 1 311 ? -13.289 9.337 13.500 1.00 89.81 311 TYR A CA 1
ATOM 2576 C C . TYR A 1 311 ? -13.173 10.467 12.476 1.00 89.81 311 TYR A C 1
ATOM 2578 O O . TYR A 1 311 ? -12.995 10.198 11.290 1.00 89.81 311 TYR A O 1
ATOM 2586 N N . ASN A 1 312 ? -13.227 11.723 12.930 1.00 88.44 312 ASN A N 1
ATOM 2587 C CA . ASN A 1 312 ? -13.101 12.878 12.045 1.00 88.44 312 ASN A CA 1
ATOM 2588 C C . ASN A 1 312 ? -11.729 12.924 11.379 1.00 88.44 312 ASN A C 1
ATOM 2590 O O . ASN A 1 312 ? -11.665 13.109 10.167 1.00 88.44 312 ASN A O 1
ATOM 2594 N N . GLU A 1 313 ? -10.659 12.688 12.137 1.00 87.81 313 GLU A N 1
ATOM 2595 C CA . GLU A 1 313 ? -9.305 12.611 11.587 1.00 87.81 313 GLU A CA 1
ATOM 2596 C C . GLU A 1 313 ? -9.158 11.458 10.583 1.00 87.81 313 GLU A C 1
ATOM 2598 O O . GLU A 1 313 ? -8.584 11.643 9.513 1.00 87.81 313 GLU A O 1
ATOM 2603 N N . LEU A 1 314 ? -9.739 10.285 10.857 1.00 87.94 314 LEU A N 1
ATOM 2604 C CA . LEU A 1 314 ? -9.709 9.132 9.951 1.00 87.94 314 LEU A CA 1
ATOM 2605 C C . LEU A 1 314 ? -10.390 9.427 8.614 1.00 87.94 314 LEU A C 1
ATOM 2607 O O . LEU A 1 314 ? -9.801 9.173 7.563 1.00 87.94 314 LEU A O 1
ATOM 2611 N N . ILE A 1 315 ? -11.609 9.974 8.632 1.00 81.81 315 ILE A N 1
ATOM 2612 C CA . ILE A 1 315 ? -12.370 10.206 7.396 1.00 81.81 315 ILE A CA 1
ATOM 2613 C C . ILE A 1 315 ? -11.769 11.320 6.534 1.00 81.81 315 ILE A C 1
ATOM 2615 O O . ILE A 1 315 ? -11.899 11.260 5.312 1.00 81.81 315 ILE A O 1
ATOM 2619 N N . ILE A 1 316 ? -11.111 12.322 7.136 1.00 78.75 316 ILE A N 1
ATOM 2620 C CA . ILE A 1 316 ? -10.460 13.416 6.395 1.00 78.75 316 ILE A CA 1
ATOM 2621 C C . ILE A 1 316 ? -9.001 13.114 6.043 1.00 78.75 316 ILE A C 1
ATOM 2623 O O . ILE A 1 316 ? -8.427 13.838 5.219 1.00 78.75 316 ILE A O 1
ATOM 2627 N N . SER A 1 317 ? -8.396 12.091 6.661 1.00 77.12 317 SER A N 1
ATOM 2628 C CA . SER A 1 317 ? -6.989 11.751 6.469 1.00 77.12 317 SER A CA 1
ATOM 2629 C C . SER A 1 317 ? -6.698 11.501 4.996 1.00 77.12 317 SER A C 1
ATOM 2631 O O . SER A 1 317 ? -7.395 10.776 4.290 1.00 77.12 317 SER A O 1
ATOM 2633 N N . GLN A 1 318 ? -5.641 12.150 4.521 1.00 73.81 318 GLN A N 1
ATOM 2634 C CA . GLN A 1 318 ? -5.205 12.089 3.134 1.00 73.81 318 GLN A CA 1
ATOM 2635 C C . GLN A 1 318 ? -3.971 11.219 3.040 1.00 73.81 318 GLN A C 1
ATOM 2637 O O . GLN A 1 318 ? -3.044 11.380 3.837 1.00 73.81 318 GLN A O 1
ATOM 2642 N N . ILE A 1 319 ? -3.943 10.353 2.032 1.00 76.56 319 ILE A N 1
ATOM 2643 C CA . ILE A 1 319 ? -2.872 9.377 1.873 1.00 76.56 319 ILE A CA 1
ATOM 2644 C C . ILE A 1 319 ? -2.199 9.554 0.518 1.00 76.56 319 ILE A C 1
ATOM 2646 O O . ILE A 1 319 ? -2.856 9.644 -0.526 1.00 76.56 319 ILE A O 1
ATOM 2650 N N . SER A 1 320 ? -0.872 9.611 0.542 1.00 72.81 320 SER A N 1
ATOM 2651 C CA . SER A 1 320 ? -0.045 9.693 -0.653 1.00 72.81 320 SER A CA 1
ATOM 2652 C C . SER A 1 320 ? -0.010 8.353 -1.382 1.00 72.81 320 SER A C 1
ATOM 2654 O O . SER A 1 320 ? 0.564 7.377 -0.903 1.00 72.81 320 SER A O 1
ATOM 2656 N N . VAL A 1 321 ? -0.567 8.320 -2.595 1.00 80.44 321 VAL A N 1
ATOM 2657 C CA . VAL A 1 321 ? -0.486 7.149 -3.478 1.00 80.44 321 VAL A CA 1
ATOM 265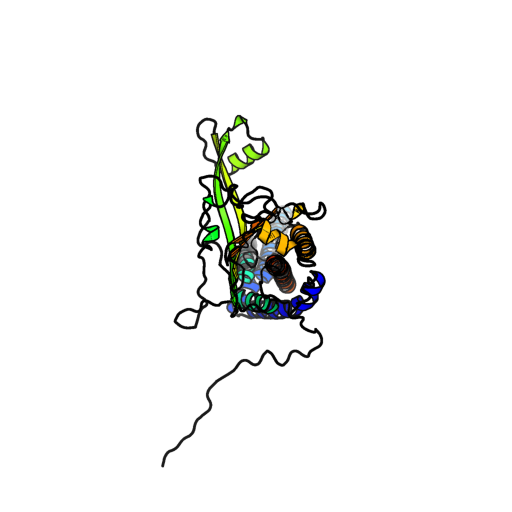8 C C . VAL A 1 321 ? 0.601 7.375 -4.531 1.00 80.44 321 VAL A C 1
ATOM 2660 O O . VAL A 1 321 ? 0.435 8.245 -5.399 1.00 80.44 321 VAL A O 1
ATOM 2663 N N . PRO A 1 322 ? 1.698 6.593 -4.511 1.00 81.25 322 PRO A N 1
ATOM 2664 C CA . PRO A 1 322 ? 2.782 6.733 -5.475 1.00 81.25 322 PRO A CA 1
ATOM 2665 C C . PRO A 1 322 ? 2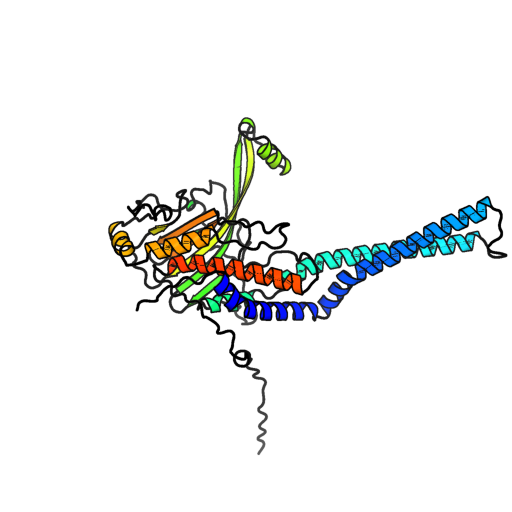.298 6.685 -6.931 1.00 81.25 322 PRO A C 1
ATOM 2667 O O . PRO A 1 322 ? 1.406 5.917 -7.288 1.00 81.25 322 PRO A O 1
ATOM 2670 N N . ASN A 1 323 ? 2.934 7.480 -7.796 1.00 69.69 323 ASN A N 1
ATOM 2671 C CA . ASN A 1 323 ? 2.701 7.529 -9.252 1.00 69.69 323 ASN A CA 1
ATOM 2672 C C . ASN A 1 323 ? 1.297 7.930 -9.719 1.00 69.69 323 ASN A C 1
ATOM 2674 O O . ASN A 1 323 ? 0.957 7.741 -10.892 1.00 69.69 323 ASN A O 1
ATOM 2678 N N . THR A 1 324 ? 0.479 8.520 -8.856 1.00 67.94 324 THR A N 1
ATOM 2679 C CA . THR A 1 324 ? -0.769 9.138 -9.300 1.00 67.94 324 THR A CA 1
ATOM 2680 C C . THR A 1 324 ? -0.477 10.521 -9.899 1.00 67.94 324 THR A C 1
ATOM 2682 O O . THR A 1 324 ? 0.311 11.299 -9.369 1.00 67.94 324 THR A O 1
ATOM 2685 N N . LYS A 1 325 ? -1.057 10.824 -11.076 1.00 56.19 325 LYS A N 1
ATOM 2686 C CA . LYS A 1 325 ? -0.795 12.071 -11.842 1.00 56.19 325 LYS A CA 1
ATOM 2687 C C . LYS A 1 325 ? -1.209 13.361 -11.113 1.00 56.19 325 LYS A C 1
ATOM 2689 O O . LYS A 1 325 ? -0.912 14.447 -11.591 1.00 56.19 325 LYS A O 1
ATOM 2694 N N . ALA A 1 326 ? -1.898 13.236 -9.990 1.00 49.94 326 ALA A N 1
ATOM 2695 C CA . ALA A 1 326 ? -2.251 14.309 -9.080 1.00 49.94 326 ALA A CA 1
ATOM 2696 C C . ALA A 1 326 ? -2.220 13.720 -7.669 1.00 49.94 326 ALA A C 1
ATOM 2698 O O . ALA A 1 326 ? -2.472 12.521 -7.536 1.00 49.94 326 ALA A O 1
ATOM 2699 N N . ASN A 1 327 ? -1.997 14.558 -6.654 1.00 50.38 327 ASN A N 1
ATOM 2700 C CA . ASN A 1 327 ? -2.287 14.269 -5.245 1.00 50.38 327 ASN A CA 1
ATOM 2701 C C . ASN A 1 327 ? -3.792 13.999 -5.079 1.00 50.38 327 ASN A C 1
ATOM 2703 O O . ASN A 1 327 ? -4.524 14.800 -4.498 1.00 50.38 327 ASN A O 1
ATOM 2707 N N . LYS A 1 328 ? -4.293 12.915 -5.679 1.00 55.66 328 LYS A N 1
ATOM 2708 C CA . LYS A 1 328 ? -5.657 12.453 -5.501 1.00 55.66 328 LYS A CA 1
ATOM 2709 C C . LYS A 1 328 ? -5.718 11.959 -4.075 1.00 55.66 328 LYS A C 1
ATOM 2711 O O . LYS A 1 328 ? -5.279 10.861 -3.764 1.00 55.66 328 LYS A O 1
ATOM 2716 N N . LYS A 1 329 ? -6.208 12.848 -3.227 1.00 61.56 329 LYS A N 1
ATOM 2717 C CA . LYS A 1 329 ? -6.569 12.570 -1.853 1.00 61.56 329 LYS A CA 1
ATOM 2718 C C . LYS A 1 329 ? -7.672 11.522 -1.909 1.00 61.56 329 LYS A C 1
ATOM 2720 O O . LYS A 1 329 ? -8.732 11.775 -2.480 1.00 61.56 329 LYS A O 1
ATOM 2725 N N . PHE A 1 330 ? -7.369 10.335 -1.414 1.00 69.69 330 PHE A N 1
ATOM 2726 C CA . PHE A 1 330 ? -8.372 9.313 -1.181 1.00 69.69 330 PHE A CA 1
ATOM 2727 C C . PHE A 1 330 ? -8.860 9.484 0.245 1.00 69.69 330 PHE A C 1
ATOM 2729 O O . PHE A 1 330 ? -8.041 9.573 1.157 1.00 69.69 330 PHE A O 1
ATOM 2736 N N . LEU A 1 331 ? -10.175 9.582 0.390 1.00 72.31 331 LEU A N 1
ATOM 2737 C CA . LEU A 1 331 ? -10.829 9.507 1.684 1.00 72.31 331 LEU A CA 1
ATOM 2738 C C . LEU A 1 331 ? -11.078 8.037 2.000 1.00 72.31 331 LEU A C 1
ATOM 2740 O O . LEU A 1 331 ? -11.105 7.192 1.098 1.00 72.31 331 LEU A O 1
ATOM 2744 N N . ILE A 1 332 ? -11.227 7.749 3.283 1.00 79.69 332 ILE A N 1
ATOM 2745 C CA . ILE A 1 332 ? -11.565 6.410 3.733 1.00 79.69 332 ILE A CA 1
ATOM 2746 C C . ILE A 1 332 ? -13.054 6.200 3.538 1.00 79.69 332 ILE A C 1
ATOM 2748 O O . ILE A 1 332 ? -13.872 6.893 4.141 1.00 79.69 332 ILE A O 1
ATOM 2752 N N . ASP A 1 333 ? -13.380 5.210 2.717 1.00 70.25 333 ASP A N 1
ATOM 2753 C CA . ASP A 1 333 ? -14.748 4.765 2.528 1.00 70.25 333 ASP A CA 1
ATOM 2754 C C . ASP A 1 333 ? -15.025 3.598 3.491 1.00 70.25 333 ASP A C 1
ATOM 2756 O O . ASP A 1 333 ? -14.191 2.708 3.675 1.00 70.25 333 ASP A O 1
ATOM 2760 N N . ASN A 1 334 ? -16.210 3.590 4.107 1.00 81.00 334 ASN A N 1
ATOM 2761 C CA . ASN A 1 334 ? -16.722 2.489 4.934 1.00 81.00 334 ASN A CA 1
ATOM 2762 C C . ASN A 1 334 ? -15.748 1.988 6.014 1.00 81.00 334 ASN A C 1
ATOM 2764 O O . ASN A 1 334 ? -15.362 0.819 6.025 1.00 81.00 334 ASN A O 1
ATOM 2768 N N . LEU A 1 335 ? -15.367 2.872 6.937 1.00 89.69 335 LEU A N 1
ATOM 2769 C CA . LEU A 1 335 ? -14.730 2.454 8.181 1.00 89.69 335 LEU A CA 1
ATOM 2770 C C . LEU A 1 335 ? -15.735 1.688 9.036 1.00 89.69 335 LEU A C 1
ATOM 2772 O O . LEU A 1 335 ? -16.864 2.129 9.231 1.00 89.69 335 LEU A O 1
ATOM 2776 N N . SER A 1 336 ? -15.324 0.549 9.568 1.00 92.56 336 SER A N 1
ATOM 2777 C CA . SER A 1 336 ? -16.129 -0.219 10.504 1.00 92.56 336 SER A CA 1
ATOM 2778 C C . SER A 1 336 ? -15.240 -0.850 11.555 1.00 92.56 336 SER A C 1
ATOM 2780 O O . SER A 1 336 ? -14.097 -1.242 11.303 1.00 92.56 336 SER A O 1
ATOM 2782 N N . PHE A 1 337 ? -15.787 -0.904 12.756 1.00 92.69 337 PHE A N 1
ATOM 2783 C CA . PHE A 1 337 ? -15.088 -1.316 13.950 1.00 92.69 337 PHE A CA 1
ATOM 2784 C C . PHE A 1 337 ? -16.019 -2.200 14.756 1.00 92.69 337 PHE A C 1
ATOM 2786 O O . PHE A 1 337 ? -17.154 -1.816 15.024 1.00 92.69 337 PHE A O 1
ATOM 2793 N N . ILE A 1 338 ? -15.539 -3.366 15.159 1.00 92.25 338 ILE A N 1
ATOM 2794 C CA . ILE A 1 338 ? -16.285 -4.268 16.025 1.00 92.25 338 ILE A CA 1
ATOM 2795 C C . ILE A 1 338 ? -15.372 -4.802 17.114 1.00 92.25 338 ILE A C 1
ATOM 2797 O O . ILE A 1 338 ? -14.240 -5.212 16.866 1.00 92.25 338 ILE A O 1
ATOM 2801 N N . VAL A 1 339 ? -15.892 -4.822 18.327 1.00 90.19 339 VAL A N 1
ATOM 2802 C CA . VAL A 1 339 ? -15.269 -5.432 19.491 1.00 90.19 339 VAL A CA 1
ATOM 2803 C C . VAL A 1 339 ? -16.201 -6.530 19.964 1.00 90.19 339 VAL A C 1
ATOM 2805 O O . VAL A 1 339 ? -17.405 -6.309 20.118 1.00 90.19 339 VAL A O 1
ATOM 2808 N N . ARG A 1 340 ? -15.648 -7.726 20.155 1.00 86.94 340 ARG A N 1
ATOM 2809 C CA . ARG A 1 340 ? -16.376 -8.873 20.683 1.00 86.94 340 ARG A CA 1
ATOM 2810 C C . ARG A 1 340 ? -15.468 -9.700 21.581 1.00 86.94 340 ARG A C 1
ATOM 2812 O O . ARG A 1 340 ? -14.413 -10.161 21.145 1.00 86.94 340 ARG A O 1
ATOM 2819 N N . ASN A 1 341 ? -15.911 -9.964 22.805 1.00 83.38 341 ASN A N 1
ATOM 2820 C CA . ASN A 1 341 ? -15.158 -10.713 23.814 1.00 83.38 341 ASN A CA 1
ATOM 2821 C C . ASN A 1 341 ? -13.791 -10.081 24.151 1.00 83.38 341 ASN A C 1
ATOM 2823 O O . ASN A 1 341 ? -13.717 -9.159 24.945 1.00 83.38 341 ASN A O 1
ATOM 2827 N N . THR A 1 342 ? -12.703 -10.603 23.576 1.00 84.94 342 THR A N 1
ATOM 2828 C CA . THR A 1 342 ? -11.316 -10.122 23.746 1.00 84.94 342 THR A CA 1
ATOM 2829 C C . THR A 1 342 ? -10.678 -9.760 22.408 1.00 84.94 342 THR A C 1
ATOM 2831 O O . THR A 1 342 ? -9.477 -9.511 22.325 1.00 84.94 342 THR A O 1
ATOM 2834 N N . GLU A 1 343 ? -11.471 -9.753 21.341 1.00 89.25 343 GLU A N 1
ATOM 2835 C CA . GLU A 1 343 ? -11.008 -9.481 19.993 1.00 89.25 343 GLU A CA 1
ATOM 2836 C C . GLU A 1 343 ? -11.648 -8.199 19.483 1.00 89.25 343 GLU A C 1
ATOM 2838 O O . GLU A 1 343 ? -12.834 -7.935 19.692 1.00 89.25 343 GLU A O 1
ATOM 2843 N N . ALA A 1 344 ? -10.849 -7.404 18.792 1.00 92.12 344 ALA A N 1
ATOM 2844 C CA . ALA A 1 344 ? -11.311 -6.228 18.095 1.00 92.12 344 ALA A CA 1
ATOM 2845 C C . ALA A 1 344 ? -10.877 -6.298 16.637 1.00 92.12 344 ALA A C 1
ATOM 2847 O O . ALA A 1 344 ? -9.740 -6.660 16.327 1.00 92.12 344 ALA A O 1
ATOM 2848 N N . PHE A 1 345 ? -11.786 -5.942 15.743 1.00 93.56 345 PHE A N 1
ATOM 2849 C CA . PHE A 1 345 ? -11.570 -5.975 14.310 1.00 93.56 345 PHE A CA 1
ATOM 2850 C C . PHE A 1 345 ? -11.933 -4.623 13.719 1.00 93.56 345 PHE A C 1
ATOM 2852 O O . PHE A 1 345 ? -12.995 -4.070 13.999 1.00 93.56 345 PHE A O 1
ATOM 2859 N N . ILE A 1 346 ? -11.036 -4.096 12.895 1.00 94.19 346 ILE A N 1
ATOM 2860 C CA . ILE A 1 346 ? -11.207 -2.822 12.205 1.00 94.19 346 ILE A CA 1
ATOM 2861 C C . ILE A 1 346 ? -10.952 -3.069 10.738 1.00 94.19 346 ILE A C 1
ATOM 2863 O O . ILE A 1 346 ? -9.907 -3.612 10.385 1.00 94.19 346 ILE A O 1
ATOM 2867 N N . TRP A 1 347 ? -11.860 -2.636 9.879 1.00 93.12 347 TRP A N 1
ATOM 2868 C CA . TRP A 1 347 ? -11.606 -2.627 8.449 1.00 93.12 347 TRP A CA 1
ATOM 2869 C C . TRP A 1 347 ? -12.134 -1.362 7.812 1.00 93.12 347 TRP A C 1
ATOM 2871 O O . TRP A 1 347 ? -13.044 -0.707 8.316 1.00 93.12 347 TRP A O 1
ATOM 2881 N N . PHE A 1 348 ? -11.538 -1.030 6.679 1.00 91.19 348 PHE A N 1
ATOM 2882 C CA . PHE A 1 348 ? -11.996 0.061 5.845 1.00 91.19 348 PHE A CA 1
ATOM 2883 C C . PHE A 1 348 ? -11.661 -0.201 4.381 1.00 91.19 348 PHE A C 1
ATOM 2885 O O . PHE A 1 348 ? -10.692 -0.901 4.060 1.00 91.19 348 PHE A O 1
ATOM 2892 N N . ASP A 1 349 ? -12.492 0.337 3.491 1.00 89.50 349 ASP A N 1
ATOM 2893 C CA . ASP A 1 349 ? -12.322 0.195 2.053 1.00 89.50 349 ASP A CA 1
ATOM 2894 C C . ASP A 1 349 ? -11.290 1.218 1.561 1.00 89.50 349 ASP A C 1
ATOM 2896 O O . ASP A 1 349 ? -11.391 2.419 1.814 1.00 89.50 349 ASP A O 1
ATOM 2900 N N . ILE A 1 350 ? -10.277 0.737 0.838 1.00 87.44 350 ILE A N 1
ATOM 2901 C CA . ILE A 1 350 ? -9.188 1.581 0.344 1.00 87.44 350 ILE A CA 1
ATOM 2902 C C . ILE A 1 350 ? -8.681 1.066 -1.009 1.00 87.44 350 ILE A C 1
ATOM 2904 O O . ILE A 1 350 ? -8.414 -0.127 -1.159 1.00 87.44 350 ILE A O 1
ATOM 2908 N N . PRO A 1 351 ? -8.557 1.917 -2.047 1.00 83.62 351 PRO A N 1
ATOM 2909 C CA . PRO A 1 351 ? -8.244 1.442 -3.398 1.00 83.62 351 PRO A CA 1
ATOM 2910 C C . PRO A 1 351 ? -6.761 1.089 -3.622 1.00 83.62 351 PRO A C 1
ATOM 2912 O O . PRO A 1 351 ? -6.391 0.659 -4.721 1.00 83.62 351 PRO A O 1
ATOM 2915 N N . PHE A 1 352 ? -5.914 1.255 -2.609 1.00 85.88 352 PHE A N 1
ATOM 2916 C CA . PHE A 1 352 ? -4.471 1.021 -2.649 1.00 85.88 352 PHE A CA 1
ATOM 2917 C C . PHE A 1 352 ? -3.999 0.271 -1.405 1.00 85.88 352 PHE A C 1
ATOM 2919 O O . PHE A 1 352 ? -4.690 0.209 -0.396 1.00 85.88 352 PHE A O 1
ATOM 2926 N N . GLU A 1 353 ? -2.806 -0.295 -1.502 1.00 88.88 353 GLU A N 1
ATOM 2927 C CA . GLU A 1 353 ? -2.195 -1.105 -0.460 1.00 88.88 353 GLU A CA 1
ATOM 2928 C C . GLU A 1 353 ? -1.467 -0.230 0.576 1.00 88.88 353 GLU A C 1
ATOM 2930 O O . GLU A 1 353 ? -0.618 0.595 0.214 1.00 88.88 353 GLU A O 1
ATOM 2935 N N . LEU A 1 354 ? -1.770 -0.418 1.863 1.00 91.06 354 LEU A N 1
ATOM 2936 C CA . LEU A 1 354 ? -1.048 0.214 2.972 1.00 91.06 354 LEU A CA 1
ATOM 2937 C C . LEU A 1 354 ? 0.200 -0.587 3.331 1.00 91.06 354 LEU A C 1
ATOM 2939 O O . LEU A 1 354 ? 0.183 -1.813 3.250 1.00 91.06 354 LEU A O 1
ATOM 2943 N N . VAL A 1 355 ? 1.266 0.095 3.764 1.00 87.88 355 VAL A N 1
ATOM 2944 C CA . VAL A 1 355 ? 2.560 -0.474 4.206 1.00 87.88 355 VAL A CA 1
ATOM 2945 C C . VAL A 1 355 ? 3.375 -1.127 3.077 1.00 87.88 355 VAL A C 1
ATOM 2947 O O . VAL A 1 355 ? 4.604 -1.052 3.060 1.00 87.88 355 VAL A O 1
ATOM 2950 N N . ASP A 1 356 ? 2.709 -1.715 2.091 1.00 86.75 356 ASP A N 1
ATOM 2951 C CA . ASP A 1 356 ? 3.313 -2.399 0.959 1.00 86.75 356 ASP A CA 1
ATOM 2952 C C . ASP A 1 356 ? 3.960 -1.434 -0.050 1.00 86.75 356 ASP A C 1
ATOM 2954 O O . ASP A 1 356 ? 3.361 -0.467 -0.526 1.00 86.75 356 ASP A O 1
ATOM 2958 N N . LEU A 1 357 ? 5.196 -1.742 -0.453 1.00 86.88 357 LEU A N 1
ATOM 2959 C CA . LEU A 1 357 ? 5.966 -0.991 -1.452 1.00 86.88 357 LEU A CA 1
ATOM 2960 C C . LEU A 1 357 ? 5.898 -1.672 -2.835 1.00 86.88 357 LEU A C 1
ATOM 2962 O O . LEU A 1 357 ? 6.915 -2.032 -3.418 1.00 86.88 357 LEU A O 1
ATOM 2966 N N . ILE A 1 358 ? 4.692 -1.886 -3.375 1.00 82.06 358 ILE A N 1
ATOM 2967 C CA . ILE A 1 358 ? 4.470 -2.636 -4.637 1.00 82.06 358 ILE A CA 1
ATOM 2968 C C . ILE A 1 358 ? 4.252 -1.678 -5.829 1.00 82.06 358 ILE A C 1
ATOM 2970 O O . ILE A 1 358 ? 3.388 -1.872 -6.681 1.00 82.06 358 ILE A O 1
ATOM 2974 N N . PHE A 1 359 ? 5.031 -0.598 -5.907 1.00 86.12 359 PHE A N 1
ATOM 2975 C CA . PHE A 1 359 ? 4.945 0.383 -6.996 1.00 86.12 359 PHE A CA 1
ATOM 2976 C C . PHE A 1 359 ? 6.264 0.510 -7.763 1.00 86.12 359 PHE A C 1
ATOM 2978 O O . PHE A 1 359 ? 7.322 0.088 -7.311 1.00 86.12 359 PHE A O 1
ATOM 2985 N N . ILE A 1 360 ? 6.193 1.087 -8.964 1.00 88.12 360 ILE A N 1
ATOM 2986 C CA . ILE A 1 360 ? 7.353 1.325 -9.836 1.00 88.12 360 ILE A CA 1
ATOM 2987 C C . ILE A 1 360 ? 7.806 2.769 -9.644 1.00 88.12 360 ILE A C 1
ATOM 2989 O O . ILE A 1 360 ? 6.970 3.660 -9.664 1.00 88.12 360 ILE A O 1
ATOM 2993 N N . ALA A 1 361 ? 9.096 3.046 -9.495 1.00 88.94 361 ALA A N 1
ATOM 2994 C CA . ALA A 1 361 ? 9.573 4.423 -9.405 1.00 88.94 361 ALA A CA 1
ATOM 2995 C C . ALA A 1 361 ? 9.241 5.229 -10.679 1.00 88.94 361 ALA A C 1
ATOM 2997 O O . ALA A 1 361 ? 9.328 4.724 -11.801 1.00 88.94 361 ALA A O 1
ATOM 2998 N N . LYS A 1 362 ? 8.900 6.513 -10.521 1.00 87.00 362 LYS A N 1
ATOM 2999 C CA . LYS A 1 362 ? 8.636 7.422 -11.651 1.00 87.00 362 LYS A CA 1
ATOM 3000 C C . LYS A 1 362 ? 9.905 7.717 -12.458 1.00 87.00 362 LYS A C 1
ATOM 3002 O O . LYS A 1 362 ? 9.852 7.882 -13.677 1.00 87.00 362 LYS A O 1
ATOM 3007 N N . ASN A 1 363 ? 11.045 7.803 -11.777 1.00 88.19 363 ASN A N 1
ATOM 3008 C CA . ASN A 1 363 ? 12.354 8.091 -12.351 1.00 88.19 363 ASN A CA 1
ATOM 3009 C C . ASN A 1 363 ? 13.473 7.410 -11.527 1.00 88.19 363 ASN A C 1
ATOM 3011 O O . ASN A 1 363 ? 13.198 6.685 -10.579 1.00 88.19 363 ASN A O 1
ATOM 3015 N N . ILE A 1 364 ? 14.733 7.606 -11.936 1.00 88.38 364 ILE A N 1
ATOM 3016 C CA . ILE A 1 364 ? 15.934 7.044 -11.280 1.00 88.38 364 ILE A CA 1
ATOM 3017 C C . ILE A 1 364 ? 16.636 8.118 -10.415 1.00 88.38 364 ILE A C 1
ATOM 3019 O O . ILE A 1 364 ? 17.848 8.056 -10.188 1.00 88.38 364 ILE A O 1
ATOM 3023 N N . ASN A 1 365 ? 15.914 9.170 -10.021 1.00 90.56 365 ASN A N 1
ATOM 3024 C CA . ASN A 1 365 ? 16.423 10.190 -9.110 1.00 90.56 365 ASN A CA 1
ATOM 3025 C C . ASN A 1 365 ? 16.292 9.646 -7.676 1.00 90.56 365 ASN A C 1
ATOM 3027 O O . ASN A 1 365 ? 15.246 9.110 -7.316 1.00 90.56 365 ASN A O 1
ATOM 3031 N N . LYS A 1 366 ? 17.376 9.695 -6.891 1.00 92.25 366 LYS A N 1
ATOM 3032 C CA . LYS A 1 366 ? 17.395 9.072 -5.560 1.00 92.25 366 LYS A CA 1
ATOM 3033 C C . LYS A 1 366 ? 16.484 9.829 -4.605 1.00 92.25 366 LYS A C 1
ATOM 3035 O O . LYS A 1 366 ? 15.722 9.205 -3.878 1.00 92.25 366 LYS A O 1
ATOM 3040 N N . GLU A 1 367 ? 16.577 11.148 -4.634 1.00 93.19 367 GLU A N 1
ATOM 3041 C CA . GLU A 1 367 ? 15.864 12.078 -3.773 1.00 93.19 367 GLU A CA 1
ATOM 3042 C C . GLU A 1 367 ? 14.349 11.932 -3.973 1.00 93.19 367 GLU A C 1
ATOM 3044 O O . GLU A 1 367 ? 13.624 11.728 -3.002 1.00 93.19 367 GLU A O 1
ATOM 3049 N N . ASP A 1 368 ? 13.892 11.881 -5.229 1.00 91.69 368 ASP A N 1
ATOM 3050 C CA . ASP A 1 368 ? 12.478 11.675 -5.573 1.00 91.69 368 ASP A CA 1
ATOM 3051 C C . ASP A 1 368 ? 11.954 10.314 -5.084 1.00 91.69 368 ASP A C 1
ATOM 3053 O O . ASP A 1 368 ? 10.820 10.195 -4.607 1.00 91.69 368 ASP A O 1
ATOM 3057 N N . ILE A 1 369 ? 12.771 9.259 -5.208 1.00 92.50 369 ILE A N 1
ATOM 3058 C CA . ILE A 1 369 ? 12.420 7.915 -4.732 1.00 92.50 369 ILE A CA 1
ATOM 3059 C C . ILE A 1 369 ? 12.30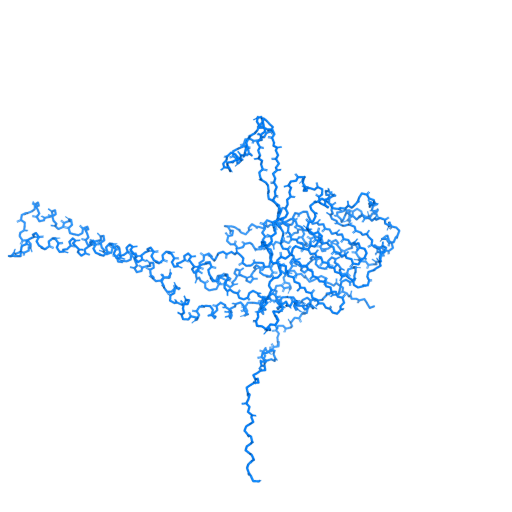8 7.909 -3.204 1.00 92.50 369 ILE A C 1
ATOM 3061 O O . ILE A 1 369 ? 11.316 7.405 -2.673 1.00 92.50 369 ILE A O 1
ATOM 3065 N N . ILE A 1 370 ? 13.299 8.478 -2.510 1.00 94.06 370 ILE A N 1
ATOM 3066 C CA . ILE A 1 370 ? 13.327 8.576 -1.046 1.00 94.06 370 ILE A CA 1
ATOM 3067 C C . ILE A 1 370 ? 12.094 9.333 -0.560 1.00 94.06 370 ILE A C 1
ATOM 3069 O O . ILE A 1 370 ? 11.363 8.820 0.284 1.00 94.06 370 ILE A O 1
ATOM 3073 N N . GLU A 1 371 ? 11.815 10.507 -1.124 1.00 92.69 371 GLU A N 1
ATOM 3074 C CA . GLU A 1 371 ? 10.657 11.310 -0.743 1.00 92.69 371 GLU A CA 1
ATOM 3075 C C . GLU A 1 371 ? 9.339 10.558 -0.974 1.00 92.69 371 GLU A C 1
ATOM 3077 O O . GLU A 1 371 ? 8.479 10.542 -0.092 1.00 92.69 371 GLU A O 1
ATOM 3082 N N . THR A 1 372 ? 9.196 9.872 -2.113 1.00 91.44 372 THR A N 1
ATOM 3083 C CA . THR A 1 372 ? 7.994 9.080 -2.422 1.00 91.44 372 THR A CA 1
ATOM 3084 C C . THR A 1 372 ? 7.759 7.974 -1.389 1.00 91.44 372 THR A C 1
ATOM 3086 O O . THR A 1 372 ? 6.634 7.798 -0.921 1.00 91.44 372 THR A O 1
ATOM 3089 N N . ILE A 1 373 ? 8.808 7.231 -1.020 1.00 92.81 373 ILE A N 1
ATOM 3090 C CA . ILE A 1 373 ? 8.719 6.144 -0.033 1.00 92.81 373 ILE A CA 1
ATOM 3091 C C . ILE A 1 373 ? 8.411 6.703 1.355 1.00 92.81 373 ILE A C 1
ATOM 3093 O O . ILE A 1 373 ? 7.512 6.203 2.028 1.00 92.81 373 ILE A O 1
ATOM 3097 N N . VAL A 1 374 ? 9.131 7.746 1.776 1.00 93.94 374 VAL A N 1
ATOM 3098 C CA . VAL A 1 374 ? 8.965 8.359 3.098 1.00 93.94 374 VAL A CA 1
ATOM 3099 C C . VAL A 1 374 ? 7.558 8.927 3.252 1.00 93.94 374 VAL A C 1
ATOM 3101 O O . VAL A 1 374 ? 6.907 8.635 4.250 1.00 93.94 374 VAL A O 1
ATOM 3104 N N . ASN A 1 375 ? 7.060 9.681 2.268 1.00 91.88 375 ASN A N 1
ATOM 3105 C CA . ASN A 1 375 ? 5.708 10.242 2.313 1.00 91.88 375 ASN A CA 1
ATOM 3106 C C . ASN A 1 375 ? 4.649 9.134 2.394 1.00 91.88 375 ASN A C 1
ATOM 3108 O O . ASN A 1 375 ? 3.766 9.209 3.244 1.00 91.88 375 ASN A O 1
ATOM 3112 N N . LYS A 1 376 ? 4.778 8.075 1.578 1.00 91.94 376 LYS A N 1
ATOM 3113 C CA . LYS A 1 376 ? 3.877 6.918 1.649 1.00 91.94 376 LYS A CA 1
ATOM 3114 C C . LYS A 1 376 ? 3.885 6.278 3.038 1.00 91.94 376 LYS A C 1
ATOM 3116 O O . LYS A 1 376 ? 2.827 6.099 3.625 1.00 91.94 376 LYS A O 1
ATOM 3121 N N . LEU A 1 377 ? 5.060 5.939 3.571 1.00 92.88 377 LEU A N 1
ATOM 3122 C CA . LEU A 1 377 ? 5.160 5.259 4.864 1.00 92.88 377 LEU A CA 1
ATOM 3123 C C . LEU A 1 377 ? 4.653 6.130 6.018 1.00 92.88 377 LEU A C 1
ATOM 3125 O O . LEU A 1 377 ? 3.996 5.609 6.911 1.00 92.88 377 LEU A O 1
ATOM 3129 N N . MET A 1 378 ? 4.931 7.437 6.005 1.00 93.00 378 MET A N 1
ATOM 3130 C CA . MET A 1 378 ? 4.418 8.362 7.021 1.00 93.00 378 MET A CA 1
ATOM 3131 C C . MET A 1 378 ? 2.894 8.455 6.994 1.00 93.00 378 MET A C 1
ATOM 3133 O O . MET A 1 378 ? 2.274 8.375 8.051 1.00 93.00 378 MET A O 1
ATOM 3137 N N . ASP A 1 379 ? 2.296 8.591 5.810 1.00 91.25 379 ASP A N 1
ATOM 3138 C CA . ASP A 1 379 ? 0.842 8.666 5.673 1.00 91.25 379 ASP A CA 1
ATOM 3139 C C . ASP A 1 379 ? 0.168 7.341 6.055 1.00 91.25 379 ASP A C 1
ATOM 3141 O O . ASP A 1 379 ? -0.776 7.341 6.847 1.00 91.25 379 ASP A O 1
ATOM 3145 N N . ASP A 1 380 ? 0.679 6.214 5.549 1.00 92.50 380 ASP A N 1
ATOM 3146 C CA . ASP A 1 380 ? 0.143 4.882 5.839 1.00 92.50 380 ASP A CA 1
ATOM 3147 C C . ASP A 1 380 ? 0.201 4.572 7.343 1.00 92.50 380 ASP A C 1
ATOM 3149 O O . ASP A 1 380 ? -0.780 4.110 7.926 1.00 92.50 380 ASP A O 1
ATOM 3153 N N . PHE A 1 381 ? 1.337 4.837 7.998 1.00 92.38 381 PHE A N 1
ATOM 3154 C CA . PHE A 1 381 ? 1.479 4.553 9.427 1.00 92.38 381 PHE A CA 1
ATOM 3155 C C . PHE A 1 381 ? 0.727 5.542 10.304 1.00 92.38 381 PHE A C 1
ATOM 3157 O O . PHE A 1 381 ? 0.234 5.134 11.352 1.00 92.38 381 PHE A O 1
ATOM 3164 N N . TYR A 1 382 ? 0.585 6.805 9.896 1.00 92.38 382 TYR A N 1
ATOM 3165 C CA . TYR A 1 382 ? -0.293 7.726 10.613 1.00 92.38 382 TYR A CA 1
ATOM 3166 C C . TYR A 1 382 ? -1.746 7.246 10.569 1.00 92.38 382 TYR A C 1
ATOM 3168 O O . TYR A 1 382 ? -2.452 7.296 11.575 1.00 92.38 382 TYR A O 1
ATOM 3176 N N . LEU A 1 383 ? -2.182 6.698 9.433 1.00 92.25 383 LEU A N 1
ATOM 3177 C CA . LEU A 1 383 ? -3.505 6.106 9.346 1.00 92.25 383 LEU A CA 1
ATOM 3178 C C . LEU A 1 383 ? -3.660 4.886 10.265 1.00 92.25 383 LEU A C 1
ATOM 3180 O O . LEU A 1 383 ? -4.651 4.774 10.986 1.00 92.25 383 LEU A O 1
ATOM 3184 N N . ILE A 1 384 ? -2.678 3.982 10.262 1.00 92.94 384 ILE A N 1
ATOM 3185 C CA . ILE A 1 384 ? -2.676 2.815 11.156 1.00 92.94 384 ILE A CA 1
ATOM 3186 C C . ILE A 1 384 ? -2.691 3.262 12.620 1.00 92.94 384 ILE A C 1
ATOM 3188 O O . ILE A 1 384 ? -3.428 2.693 13.418 1.00 92.94 384 ILE A O 1
ATOM 3192 N N . TYR A 1 385 ? -1.932 4.302 12.966 1.00 92.44 385 TYR A N 1
ATOM 3193 C CA . TYR A 1 385 ? -1.949 4.913 14.291 1.00 92.44 385 TYR A CA 1
ATOM 3194 C C . TYR A 1 385 ? -3.355 5.358 14.687 1.00 92.44 385 TYR A C 1
ATOM 3196 O O . TYR A 1 385 ? -3.841 4.935 15.732 1.00 92.44 385 TYR A O 1
ATOM 3204 N N . LEU A 1 386 ? -4.028 6.148 13.847 1.00 92.12 386 LEU A N 1
ATOM 3205 C CA . LEU A 1 386 ? -5.395 6.598 14.112 1.00 92.12 386 LEU A CA 1
ATOM 3206 C C . LEU A 1 386 ? -6.363 5.415 14.270 1.00 92.12 386 LEU A C 1
ATOM 3208 O O . LEU A 1 386 ? -7.168 5.398 15.197 1.00 92.12 386 LEU A O 1
ATOM 3212 N N . ALA A 1 387 ? -6.255 4.395 13.413 1.00 93.12 387 ALA A N 1
ATOM 3213 C CA . ALA A 1 387 ? -7.095 3.204 13.505 1.00 93.12 387 ALA A CA 1
ATOM 3214 C C . ALA A 1 387 ? -6.859 2.436 14.817 1.00 93.12 387 ALA A C 1
ATOM 3216 O O . ALA A 1 387 ? -7.813 1.996 15.450 1.00 93.12 387 ALA A O 1
ATOM 3217 N N . LEU A 1 388 ? -5.608 2.311 15.268 1.00 92.00 388 LEU A N 1
ATOM 3218 C CA . LEU A 1 388 ? -5.291 1.686 16.552 1.00 92.00 388 LEU A CA 1
ATOM 3219 C C . LEU A 1 388 ? -5.732 2.551 17.745 1.00 92.00 388 LEU A C 1
ATOM 3221 O O . LEU A 1 388 ? -6.148 2.001 18.760 1.00 92.00 388 LEU A O 1
ATOM 3225 N N . GLN A 1 389 ? -5.709 3.883 17.633 1.00 90.38 389 GLN A N 1
ATOM 3226 C CA . GLN A 1 389 ? -6.198 4.787 18.685 1.00 90.38 389 GLN A CA 1
ATOM 3227 C C . GLN A 1 389 ? -7.687 4.578 19.001 1.00 90.38 389 GLN A C 1
ATOM 3229 O O . GLN A 1 389 ? -8.085 4.744 20.152 1.00 90.38 389 GLN A O 1
ATOM 3234 N N . LEU A 1 390 ? -8.496 4.099 18.044 1.00 90.38 390 LEU A N 1
ATOM 3235 C CA . LEU A 1 390 ? -9.889 3.698 18.304 1.00 90.38 390 LEU A CA 1
ATOM 3236 C C . LEU A 1 390 ? -10.016 2.596 19.367 1.00 90.38 390 LEU A C 1
ATOM 3238 O O . LEU A 1 390 ? -11.058 2.477 20.004 1.00 90.38 390 LEU A O 1
ATOM 3242 N N . LEU A 1 391 ? -8.973 1.786 19.562 1.00 88.75 391 LEU A N 1
ATOM 3243 C CA . LEU A 1 391 ? -8.960 0.677 20.518 1.00 88.75 391 LEU A CA 1
ATOM 3244 C C . LEU A 1 391 ? -8.483 1.086 21.911 1.00 88.75 391 LEU A C 1
ATOM 3246 O O . LEU A 1 391 ? -8.619 0.304 22.851 1.00 88.75 391 LEU A O 1
ATOM 3250 N N . VAL A 1 392 ? -7.920 2.283 22.071 1.00 86.81 392 VAL A N 1
ATOM 3251 C CA . VAL A 1 392 ? -7.378 2.740 23.357 1.00 86.81 392 VAL A CA 1
ATOM 3252 C C . VAL A 1 392 ? -8.458 2.816 24.445 1.00 86.81 392 VAL A C 1
ATOM 3254 O O . VAL A 1 392 ? -8.221 2.293 25.535 1.00 86.81 392 VAL A O 1
ATOM 3257 N N . PRO A 1 393 ? -9.676 3.335 24.177 1.00 82.62 393 PRO A N 1
ATOM 3258 C CA . PRO A 1 393 ? -10.783 3.289 25.138 1.00 82.62 393 PRO A CA 1
ATOM 3259 C C . PRO A 1 393 ? -11.205 1.861 25.541 1.00 82.62 393 PRO A C 1
ATOM 3261 O O . PRO A 1 393 ? -11.854 1.664 26.568 1.00 82.62 393 PRO A O 1
ATOM 3264 N N . PHE A 1 394 ? -10.819 0.859 24.748 1.00 81.75 394 PHE A N 1
ATOM 3265 C CA . PHE A 1 394 ? -11.071 -0.565 24.977 1.00 81.75 394 PHE A CA 1
ATOM 3266 C C . PHE A 1 394 ? -9.849 -1.292 25.569 1.00 81.75 394 PHE A C 1
ATOM 3268 O O . PHE A 1 394 ? -9.821 -2.518 25.635 1.00 81.75 394 PHE A O 1
ATOM 3275 N N . GLY A 1 395 ? -8.836 -0.552 26.028 1.00 79.69 395 GLY A N 1
ATOM 3276 C CA . GLY A 1 395 ? -7.681 -1.108 26.731 1.00 79.69 395 GLY A CA 1
ATOM 3277 C C . GLY A 1 395 ? -6.504 -1.497 25.838 1.00 79.69 395 GLY A C 1
ATOM 3278 O O . GLY A 1 395 ? -5.632 -2.232 26.297 1.00 79.69 395 GLY A O 1
ATOM 3279 N N . LEU A 1 396 ? -6.446 -1.025 24.585 1.00 85.69 396 LEU A N 1
ATOM 3280 C CA . LEU A 1 396 ? -5.205 -1.101 23.812 1.00 85.69 396 LEU A CA 1
ATOM 3281 C C . LEU A 1 396 ? -4.157 -0.158 24.417 1.00 85.69 396 LEU A C 1
ATOM 3283 O O . LEU A 1 396 ? -4.364 1.052 24.506 1.00 85.69 396 LEU A O 1
ATOM 3287 N N . GLU A 1 397 ? -3.000 -0.707 24.769 1.00 82.56 397 GLU A N 1
ATOM 3288 C CA . GLU A 1 397 ? -1.873 0.054 25.297 1.00 82.56 397 GLU A CA 1
ATOM 3289 C C . GLU A 1 397 ? -0.981 0.501 24.137 1.00 82.56 397 GLU A C 1
ATOM 3291 O O . GLU A 1 397 ? -0.084 -0.224 23.700 1.00 82.56 397 GLU A O 1
ATOM 3296 N N . ILE A 1 398 ? -1.231 1.700 23.611 1.00 81.50 398 ILE A N 1
ATOM 3297 C CA . ILE A 1 398 ? -0.347 2.339 22.632 1.00 81.50 398 ILE A CA 1
ATOM 3298 C C . ILE A 1 398 ? -0.005 3.761 23.054 1.00 81.50 398 ILE A C 1
ATOM 3300 O O . ILE A 1 398 ? -0.855 4.530 23.493 1.00 81.50 398 ILE A O 1
ATOM 3304 N N . SER A 1 399 ? 1.258 4.129 22.875 1.00 76.81 399 SER A N 1
ATOM 3305 C CA . SER A 1 399 ? 1.726 5.502 23.043 1.00 76.81 399 SER A CA 1
ATOM 3306 C C . SER A 1 399 ? 2.666 5.862 21.902 1.00 76.81 399 SER A C 1
ATOM 3308 O O . SER A 1 399 ? 3.366 5.001 21.362 1.00 76.81 399 SER A O 1
ATOM 3310 N N . VAL A 1 400 ? 2.673 7.135 21.509 1.00 77.75 400 VAL A N 1
ATOM 3311 C CA . VAL A 1 400 ? 3.659 7.636 20.551 1.00 77.75 400 VAL A CA 1
ATOM 3312 C C . VAL A 1 400 ? 4.880 8.073 21.339 1.00 77.75 400 VAL A C 1
ATOM 3314 O O . VAL A 1 400 ? 4.807 9.019 22.119 1.00 77.75 400 VAL A O 1
ATOM 3317 N N . LYS A 1 401 ? 6.019 7.407 21.138 1.00 69.25 401 LYS A N 1
ATOM 3318 C CA . LYS A 1 401 ? 7.287 7.889 21.705 1.00 69.25 401 LYS A CA 1
ATOM 3319 C C . LYS A 1 401 ? 7.621 9.227 21.051 1.00 69.25 401 LYS A C 1
ATOM 3321 O O . LYS A 1 401 ? 7.933 9.227 19.866 1.00 69.25 401 LYS A O 1
ATOM 3326 N N . GLU A 1 402 ? 7.591 10.353 21.749 1.00 63.19 402 GLU A N 1
ATOM 3327 C CA . GLU A 1 402 ? 8.131 11.598 21.190 1.00 63.19 402 GLU A CA 1
ATOM 3328 C C . GLU A 1 402 ? 9.665 11.515 21.192 1.00 63.19 402 GLU A C 1
ATOM 3330 O O . GLU A 1 402 ? 10.298 11.392 22.238 1.00 63.19 402 GLU A O 1
ATOM 3335 N N . GLU A 1 403 ? 10.285 11.518 20.008 1.00 58.09 403 GLU A N 1
ATOM 3336 C CA . GLU A 1 403 ? 11.742 11.660 19.913 1.00 58.09 403 GLU A CA 1
ATOM 3337 C C . GLU A 1 403 ? 12.047 13.162 19.970 1.00 58.09 403 GLU A C 1
ATOM 3339 O O . GLU A 1 403 ? 11.671 13.914 19.069 1.00 58.09 403 GLU A O 1
ATOM 3344 N N . VAL A 1 404 ? 12.696 13.617 21.048 1.00 49.66 404 VAL A N 1
ATOM 3345 C CA . VAL A 1 404 ? 13.178 15.000 21.150 1.00 49.66 404 VAL A CA 1
ATOM 3346 C C . VAL A 1 404 ? 14.274 15.186 20.102 1.00 49.66 404 VAL A C 1
ATOM 3348 O O . VAL A 1 404 ? 15.352 14.608 20.211 1.00 49.66 404 VAL A O 1
ATOM 3351 N N . VAL A 1 405 ? 13.994 16.016 19.097 1.00 48.34 405 VAL A N 1
ATOM 3352 C CA . VAL A 1 405 ? 14.811 16.243 17.886 1.00 48.34 405 VAL A CA 1
ATOM 3353 C C . VAL A 1 405 ? 16.239 16.763 18.182 1.00 48.34 405 VAL A C 1
ATOM 3355 O O . VAL A 1 405 ? 17.075 16.793 17.287 1.00 48.34 405 VAL A O 1
ATOM 3358 N N . ASN A 1 406 ? 16.560 17.105 19.436 1.00 37.06 406 ASN A N 1
ATOM 3359 C CA . ASN A 1 406 ? 17.812 17.765 19.828 1.00 37.06 406 ASN A CA 1
ATOM 3360 C C . ASN A 1 406 ? 18.859 16.873 20.532 1.00 37.06 406 ASN A C 1
ATOM 3362 O O . ASN A 1 406 ? 19.836 17.413 21.047 1.00 37.06 406 ASN A O 1
ATOM 3366 N N . LYS A 1 407 ? 18.712 15.541 20.587 1.00 37.53 407 LYS A N 1
ATOM 3367 C CA . LYS A 1 407 ? 19.808 14.681 21.086 1.00 37.53 407 LYS A CA 1
ATOM 3368 C C . LYS A 1 407 ? 20.787 14.317 19.956 1.00 37.53 407 LYS A C 1
ATOM 3370 O O . LYS A 1 407 ? 20.327 13.851 18.912 1.00 37.53 407 LYS A O 1
ATOM 3375 N N . PRO A 1 408 ? 22.115 14.468 20.145 1.00 36.88 408 PRO A N 1
ATOM 3376 C CA . PRO A 1 408 ? 23.104 13.916 19.223 1.00 36.88 408 PRO A CA 1
ATOM 3377 C C . PRO A 1 408 ? 22.931 12.394 19.142 1.00 36.88 408 PRO A C 1
ATOM 3379 O O . PRO A 1 408 ? 22.953 11.692 20.152 1.00 36.88 408 PRO A O 1
ATOM 3382 N N . LEU A 1 409 ? 22.687 11.902 17.929 1.00 46.19 409 LEU A N 1
ATOM 3383 C CA . LEU A 1 409 ? 22.334 10.518 17.606 1.00 46.19 409 LEU A CA 1
ATOM 3384 C C . LEU A 1 409 ? 23.577 9.610 17.500 1.00 46.19 409 LEU A C 1
ATOM 3386 O O . LEU A 1 409 ? 23.878 9.115 16.413 1.00 46.19 409 LEU A O 1
ATOM 3390 N N . GLU A 1 410 ? 24.285 9.377 18.605 1.00 40.91 410 GLU A N 1
ATOM 3391 C CA . GLU A 1 410 ? 25.418 8.427 18.633 1.00 40.91 410 GLU A CA 1
ATOM 3392 C C . GLU A 1 410 ? 25.185 7.160 19.477 1.00 40.91 410 GLU A C 1
ATOM 3394 O O . GLU A 1 410 ? 25.915 6.192 19.301 1.00 40.91 410 GLU A O 1
ATOM 3399 N N . SER A 1 411 ? 24.146 7.073 20.317 1.00 39.62 411 SER A N 1
ATOM 3400 C CA . SER A 1 411 ? 24.020 5.939 21.257 1.00 39.62 411 SER A CA 1
ATOM 3401 C C . SER A 1 411 ? 23.259 4.704 20.757 1.00 39.62 411 SER A C 1
ATOM 3403 O O . SER A 1 411 ? 23.368 3.654 21.378 1.00 39.62 411 SER A O 1
ATOM 3405 N N . ASP A 1 412 ? 22.505 4.780 19.656 1.00 38.81 412 ASP A N 1
ATOM 3406 C CA . ASP A 1 412 ? 21.577 3.696 19.262 1.00 38.81 412 ASP A CA 1
ATOM 3407 C C . ASP A 1 412 ? 22.069 2.866 18.057 1.00 38.81 412 ASP A C 1
ATOM 3409 O O . ASP A 1 412 ? 21.294 2.131 17.445 1.00 38.81 412 ASP A O 1
ATOM 3413 N N . LEU A 1 413 ? 23.345 3.004 17.677 1.00 41.31 413 LEU A N 1
ATOM 3414 C CA . LEU A 1 413 ? 23.941 2.319 16.518 1.00 41.31 413 LEU A CA 1
ATOM 3415 C C . LEU A 1 413 ? 25.161 1.450 16.860 1.00 41.31 413 LEU A C 1
ATOM 3417 O O . LEU A 1 413 ? 25.934 1.123 15.961 1.00 41.31 413 LEU A O 1
ATOM 3421 N N . VAL A 1 414 ? 25.329 1.033 18.117 1.00 30.22 414 VAL A N 1
ATOM 3422 C CA . VAL A 1 414 ? 26.308 -0.016 18.432 1.00 30.22 414 VAL A CA 1
ATOM 3423 C C . VAL A 1 414 ? 25.725 -1.357 17.988 1.00 30.22 414 VAL A C 1
ATOM 3425 O O . VAL A 1 414 ? 24.783 -1.873 18.587 1.00 30.22 414 VAL A O 1
ATOM 3428 N N . PHE A 1 415 ? 26.260 -1.880 16.890 1.00 39.84 415 PHE A N 1
ATOM 3429 C CA . PHE A 1 415 ? 26.124 -3.282 16.526 1.00 39.84 415 PHE A CA 1
ATOM 3430 C C . PHE A 1 415 ? 27.151 -4.068 17.352 1.00 39.84 415 PHE A C 1
ATOM 3432 O O . PHE A 1 415 ? 28.318 -3.683 17.394 1.00 39.84 415 PHE A O 1
ATOM 3439 N N . ASP A 1 416 ? 26.710 -5.127 18.037 1.00 32.81 416 ASP A N 1
ATOM 3440 C CA . ASP A 1 416 ? 27.598 -6.107 18.672 1.00 32.81 416 ASP A CA 1
ATOM 3441 C C . ASP A 1 416 ? 28.381 -6.845 17.572 1.00 32.81 416 ASP A C 1
ATOM 3443 O O . ASP A 1 416 ? 27.953 -7.887 17.073 1.00 32.81 416 ASP A O 1
ATOM 3447 N N . ASP A 1 417 ? 29.541 -6.312 17.197 1.00 32.97 417 ASP A N 1
ATOM 3448 C CA . ASP A 1 417 ? 30.573 -7.078 16.506 1.00 32.97 417 ASP A CA 1
ATOM 3449 C C . ASP A 1 417 ? 31.250 -7.988 17.541 1.00 32.97 417 ASP A C 1
ATOM 3451 O O . ASP A 1 417 ? 32.272 -7.652 18.139 1.00 32.97 417 ASP A O 1
ATOM 3455 N N . LYS A 1 418 ? 30.673 -9.169 17.787 1.00 32.12 418 LYS A N 1
ATOM 3456 C CA . LYS A 1 418 ? 31.425 -10.275 18.395 1.00 32.12 418 LYS A CA 1
ATOM 3457 C C . LYS A 1 418 ? 32.176 -11.031 17.303 1.00 32.12 418 LYS A C 1
ATOM 3459 O O . LYS A 1 418 ? 31.787 -12.132 16.930 1.00 32.12 418 LYS A O 1
ATOM 3464 N N . GLU A 1 419 ? 33.287 -10.461 16.848 1.00 32.84 419 GLU A N 1
ATOM 3465 C CA . GLU A 1 419 ? 34.383 -11.246 16.278 1.00 32.84 419 GLU A CA 1
ATOM 3466 C C . GLU A 1 419 ? 35.458 -11.470 17.349 1.00 32.84 419 GLU A C 1
ATOM 3468 O O . GLU A 1 419 ? 36.185 -10.573 17.764 1.00 32.84 419 GLU A O 1
ATOM 3473 N N . SER A 1 420 ? 35.488 -12.717 17.821 1.00 36.66 420 SER A N 1
ATOM 3474 C CA . SER A 1 420 ? 36.685 -13.500 18.135 1.00 36.66 420 SER A CA 1
ATOM 3475 C C . SER A 1 420 ? 37.983 -12.727 18.395 1.00 36.66 420 SER A C 1
ATOM 3477 O O . SER A 1 420 ? 38.751 -12.421 17.485 1.00 36.66 420 SER A O 1
ATOM 3479 N N . THR A 1 421 ? 38.325 -12.580 19.669 1.00 31.41 421 THR A N 1
ATOM 3480 C CA . THR A 1 421 ? 39.725 -12.579 20.097 1.00 31.41 421 THR A CA 1
ATOM 3481 C C . THR A 1 421 ? 39.816 -13.317 21.421 1.00 31.41 421 THR A C 1
ATOM 3483 O O . THR A 1 421 ? 39.390 -12.820 22.454 1.00 31.41 421 THR A O 1
ATOM 3486 N N . ASN A 1 422 ? 40.325 -14.545 21.368 1.00 29.69 422 ASN A N 1
ATOM 3487 C CA . ASN A 1 422 ? 41.123 -15.115 22.445 1.00 29.69 422 ASN A CA 1
ATOM 3488 C C . ASN A 1 422 ? 41.962 -16.254 21.863 1.00 29.69 422 ASN A C 1
ATOM 3490 O O . ASN A 1 422 ? 41.567 -17.416 21.857 1.00 29.69 422 ASN A O 1
ATOM 3494 N N . ASN A 1 423 ? 43.140 -15.881 21.364 1.00 33.31 423 ASN A N 1
ATOM 3495 C CA . ASN A 1 423 ? 44.302 -16.743 21.494 1.00 33.31 423 ASN A CA 1
ATOM 3496 C C . ASN A 1 423 ? 44.758 -16.628 22.949 1.00 33.31 423 ASN A C 1
ATOM 3498 O O . ASN A 1 423 ? 45.229 -15.570 23.361 1.00 33.31 423 ASN A O 1
ATOM 3502 N N . GLN A 1 424 ? 44.650 -17.712 23.705 1.00 34.00 424 GLN A N 1
ATOM 3503 C CA . GLN A 1 424 ? 45.629 -17.997 24.741 1.00 34.00 424 GLN A CA 1
ATOM 3504 C C . GLN A 1 424 ? 46.182 -19.386 24.473 1.00 34.00 424 GLN A C 1
ATOM 3506 O O . GLN A 1 424 ? 45.530 -20.408 24.669 1.00 34.00 424 GLN A O 1
ATOM 3511 N N . GLU A 1 425 ? 47.405 -19.363 23.957 1.00 36.44 425 GLU A N 1
ATOM 3512 C CA . GLU A 1 425 ? 48.375 -20.426 24.105 1.00 36.44 425 GLU A CA 1
ATOM 3513 C C . GLU A 1 425 ? 48.481 -20.802 25.587 1.00 36.44 425 GLU A C 1
ATOM 3515 O O . GLU A 1 425 ? 48.647 -19.952 26.460 1.00 36.44 425 GLU A O 1
ATOM 3520 N N . THR A 1 426 ? 48.415 -22.094 25.871 1.00 34.81 426 THR A N 1
ATOM 3521 C CA . THR A 1 426 ? 49.135 -22.682 26.999 1.00 34.81 426 THR A CA 1
ATOM 3522 C C . THR A 1 426 ? 49.658 -24.025 26.516 1.00 34.81 426 THR A C 1
ATOM 3524 O O . THR A 1 426 ? 48.913 -24.986 26.322 1.00 34.81 426 THR A O 1
ATOM 3527 N N . LYS A 1 427 ? 50.956 -24.034 26.216 1.00 37.09 427 LYS A N 1
ATOM 3528 C CA . LYS A 1 427 ? 51.809 -25.214 26.263 1.00 37.09 427 LYS A CA 1
ATOM 3529 C C . LYS A 1 427 ? 52.718 -25.039 27.477 1.00 37.09 427 LYS A C 1
ATOM 3531 O O . LYS A 1 427 ? 53.204 -23.931 27.692 1.00 37.09 427 LYS A O 1
ATOM 3536 N N . GLU A 1 428 ? 52.944 -26.178 28.126 1.00 37.31 428 GLU A N 1
ATOM 3537 C CA . GLU A 1 428 ? 53.729 -26.4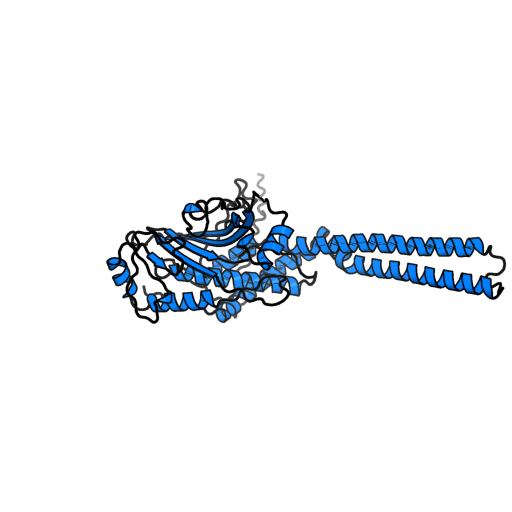61 29.342 1.00 37.31 428 GLU A CA 1
ATOM 3538 C C . GLU A 1 428 ? 52.999 -26.289 30.675 1.00 37.31 428 GLU A C 1
ATOM 3540 O O . GLU A 1 428 ? 52.643 -25.154 31.061 1.00 37.31 428 GLU A O 1
#

Radius of gyration: 30.99 Å; Cα contacts (8 Å, |Δi|>4): 606; chains: 1; bounding box: 85×46×99 Å